Protein AF-A0A8S3QFW9-F1 (afdb_monomer_lite)

Foldseek 3Di:
DKAQDQQPDPDDPFFQAPQPRDTPPRARWTQAPVPRGIHGQVRQAVGHDPVLSVLSNDPLAHAHGPVRQDDPHHGPLLVLLVQLLVQVVVVDLVNSLNSLSNSVSSCVRNVPDDDAFDPDADPPAFPVLVQVLCVVFPPVLVVWWTWHDAFDLQQVCCLGHNGSPCSSVLLSQLLSQCSVPVLCQAPPHPSHDPPLPDPVFDDDHSSVQSNQSRDPPRAHGPSSQQSSCVRVLFKAFFAERDLDDDDDDDDSRGGIHHHPPHDPPGDHSWYKYFAPPHRDVVSNPTDGPGITTTHTDPPPPPPPPPPPVPDDDDDDDDDDDDDDDDDDDDDDDDDDDDDDDDDDDDDDDDDDDDDDDDDDPPPDPDPDDDFDFDQDPVRDTDRDPDDDPPPDDDDDD

Structure (mmCIF, N/CA/C/O backbone):
data_AF-A0A8S3QFW9-F1
#
_entry.id   AF-A0A8S3QFW9-F1
#
loop_
_atom_site.group_PDB
_atom_site.id
_atom_site.type_symbol
_atom_site.label_atom_id
_atom_site.label_alt_id
_atom_site.label_comp_id
_atom_site.label_asym_id
_atom_site.label_entity_id
_atom_site.label_seq_id
_atom_site.pdbx_PDB_ins_code
_atom_site.Cartn_x
_atom_site.Cartn_y
_atom_site.Cartn_z
_atom_site.occupancy
_atom_site.B_iso_or_equiv
_atom_site.auth_seq_id
_atom_site.auth_comp_id
_atom_site.auth_asym_id
_atom_site.auth_atom_id
_atom_site.pdbx_PDB_model_num
ATOM 1 N N . MET A 1 1 ? -12.557 12.892 23.952 1.00 37.69 1 MET A N 1
ATOM 2 C CA . MET A 1 1 ? -11.804 11.922 24.781 1.00 37.69 1 MET A CA 1
ATOM 3 C C . MET A 1 1 ? -12.622 10.638 24.837 1.00 37.69 1 MET A C 1
ATOM 5 O O . MET A 1 1 ? -13.651 10.630 25.504 1.00 37.69 1 MET A O 1
ATOM 9 N N . VAL A 1 2 ? -12.244 9.601 24.082 1.00 39.62 2 VAL A N 1
ATOM 10 C CA . VAL A 1 2 ? -12.912 8.291 24.147 1.00 39.62 2 VAL A CA 1
ATOM 11 C C . VAL A 1 2 ? -12.608 7.713 25.526 1.00 39.62 2 VAL A C 1
ATOM 13 O O . VAL A 1 2 ? -11.454 7.472 25.864 1.00 39.62 2 VAL A O 1
ATOM 16 N N . ARG A 1 3 ? -13.624 7.607 26.381 1.00 49.19 3 ARG A N 1
ATOM 17 C CA . ARG A 1 3 ? -13.540 6.790 27.591 1.00 49.19 3 ARG A CA 1
ATOM 18 C C . ARG A 1 3 ? -14.350 5.549 27.271 1.00 49.19 3 ARG A C 1
ATOM 20 O O . ARG A 1 3 ? -15.564 5.675 27.128 1.00 49.19 3 ARG A O 1
ATOM 27 N N . ALA A 1 4 ? -13.708 4.387 27.180 1.00 48.81 4 ALA A N 1
ATOM 28 C CA . ALA A 1 4 ? -14.412 3.129 27.378 1.00 48.81 4 ALA A CA 1
ATOM 29 C C . ALA A 1 4 ? -14.978 3.181 28.804 1.00 48.81 4 ALA A C 1
ATOM 31 O O . ALA A 1 4 ? -14.280 2.953 29.792 1.00 48.81 4 ALA A O 1
ATOM 32 N N . ARG A 1 5 ? -16.211 3.670 28.942 1.00 50.03 5 ARG A N 1
ATOM 33 C CA . ARG A 1 5 ? -16.865 3.774 30.240 1.00 50.03 5 ARG A CA 1
ATOM 34 C C . ARG A 1 5 ? -17.528 2.433 30.482 1.00 50.03 5 ARG A C 1
ATOM 36 O O . ARG A 1 5 ? -18.583 2.158 29.926 1.00 50.03 5 ARG A O 1
ATOM 43 N N . SER A 1 6 ? -16.920 1.617 31.338 1.00 49.53 6 SER A N 1
ATOM 44 C CA . SER A 1 6 ? -17.642 0.519 31.976 1.00 49.53 6 SER A CA 1
ATOM 45 C C . SER A 1 6 ? -18.869 1.117 32.679 1.00 49.53 6 SER A C 1
ATOM 47 O O . SER A 1 6 ? -18.738 2.031 33.497 1.00 49.53 6 SER A O 1
ATOM 49 N N . CYS A 1 7 ? -20.067 0.666 32.304 1.00 49.84 7 CYS A N 1
ATOM 50 C CA . CYS A 1 7 ? -21.360 1.221 32.718 1.00 49.84 7 CYS A CA 1
ATOM 51 C C . CYS A 1 7 ? -21.704 0.871 34.190 1.00 49.84 7 CYS A C 1
ATOM 53 O O . CYS A 1 7 ? -22.720 0.239 34.485 1.00 49.84 7 CYS A O 1
ATOM 55 N N . LYS A 1 8 ? -20.832 1.233 35.143 1.00 54.22 8 LYS A N 1
ATOM 56 C CA . LYS A 1 8 ? -20.942 0.870 36.574 1.00 54.22 8 LYS A CA 1
ATOM 57 C C . LYS A 1 8 ? -21.554 1.957 37.482 1.00 54.22 8 LYS A C 1
ATOM 59 O O . LYS A 1 8 ? -21.601 1.771 38.691 1.00 54.22 8 LYS A O 1
ATOM 64 N N . SER A 1 9 ? -22.045 3.077 36.944 1.00 50.94 9 SER A N 1
ATOM 65 C CA . SER A 1 9 ? -22.667 4.160 37.738 1.00 50.94 9 SER A CA 1
ATOM 66 C C . SER A 1 9 ? -24.181 3.962 37.915 1.00 50.94 9 SER A C 1
ATOM 68 O O . SER A 1 9 ? -24.862 3.645 36.944 1.00 50.94 9 SER A O 1
ATOM 70 N N . ARG A 1 10 ? -24.709 4.207 39.129 1.00 50.62 10 ARG A N 1
ATOM 71 C CA . ARG A 1 10 ? -26.136 4.092 39.524 1.00 50.62 10 ARG A CA 1
ATOM 72 C C . ARG A 1 10 ? -27.100 5.046 38.792 1.00 50.62 10 ARG A C 1
ATOM 74 O O . ARG A 1 10 ? -28.304 4.870 38.904 1.00 50.62 10 ARG A O 1
ATOM 81 N N . TYR A 1 11 ? -26.593 5.999 38.010 1.00 53.44 11 TYR A N 1
ATOM 82 C CA . TYR A 1 11 ? -27.389 6.864 37.131 1.00 53.44 11 TYR A CA 1
ATOM 83 C C . TYR A 1 11 ? -27.040 6.548 35.672 1.00 53.44 11 TYR A C 1
ATOM 85 O O . TYR A 1 11 ? -26.215 7.221 35.046 1.00 53.44 11 TYR A O 1
ATOM 93 N N . ARG A 1 12 ? -27.598 5.452 35.146 1.00 56.31 12 ARG A N 1
ATOM 94 C CA . ARG A 1 12 ? -27.327 4.991 33.780 1.00 56.31 12 ARG A CA 1
ATOM 95 C C . ARG A 1 12 ? -28.172 5.782 32.793 1.00 56.31 12 ARG A C 1
ATOM 97 O O . ARG A 1 12 ? -29.342 5.483 32.598 1.00 56.31 12 ARG A O 1
ATOM 104 N N . LYS A 1 13 ? -27.565 6.764 32.123 1.00 63.69 13 LYS A N 1
ATOM 105 C CA . LYS A 1 13 ? -28.078 7.178 30.814 1.00 63.69 13 LYS A CA 1
ATOM 106 C C . LYS A 1 13 ? -27.919 5.980 29.880 1.00 63.69 13 LYS A C 1
ATOM 108 O O . LYS A 1 13 ? -26.793 5.623 29.534 1.00 63.69 13 LYS A O 1
ATOM 113 N N . GLN A 1 14 ? -29.034 5.333 29.564 1.00 74.94 14 GLN A N 1
ATOM 114 C CA . GLN A 1 14 ? -29.112 4.352 28.494 1.00 74.94 14 GLN A CA 1
ATOM 115 C C . GLN A 1 14 ? -28.903 5.100 27.175 1.00 74.94 14 GLN A C 1
ATOM 117 O O . GLN A 1 14 ? -29.515 6.139 26.934 1.00 74.94 14 GLN A O 1
ATOM 122 N N . TYR A 1 15 ? -27.955 4.623 26.375 1.00 80.44 15 TYR A N 1
ATOM 123 C CA . TYR A 1 15 ? -27.781 5.083 25.007 1.00 80.44 15 TYR A CA 1
ATOM 124 C C . TYR A 1 15 ? -28.122 3.902 24.099 1.00 80.44 15 TYR A C 1
ATOM 126 O O . TYR A 1 15 ? -27.568 2.821 24.320 1.00 80.44 15 TYR A O 1
ATOM 134 N N . PRO A 1 16 ? -28.995 4.076 23.097 1.00 87.44 16 PRO A N 1
ATOM 135 C CA . PRO A 1 16 ? -29.292 3.007 22.160 1.00 87.44 16 PRO A CA 1
ATOM 136 C C . PRO A 1 16 ? -28.072 2.749 21.272 1.00 87.44 16 PRO A C 1
ATOM 138 O O . PRO A 1 16 ? -27.427 3.682 20.776 1.00 87.44 16 PRO A O 1
ATOM 141 N N . CYS A 1 17 ? -27.744 1.475 21.060 1.00 91.25 17 CYS A N 1
ATOM 142 C CA . CYS A 1 17 ? -26.710 1.088 20.111 1.00 91.25 17 CYS A CA 1
ATOM 143 C C . CYS A 1 17 ? -27.151 1.427 18.686 1.00 91.25 17 CYS A C 1
ATOM 145 O O . CYS A 1 17 ? -28.242 1.052 18.269 1.00 91.25 17 CYS A O 1
ATOM 147 N N . CYS A 1 18 ? -26.288 2.067 17.894 1.00 91.19 18 CYS A N 1
ATOM 148 C CA . CYS A 1 18 ? -26.645 2.429 16.519 1.00 91.19 18 CYS A CA 1
ATOM 149 C C . CYS A 1 18 ? -26.768 1.251 15.541 1.00 91.19 18 CYS A C 1
ATOM 151 O O . CYS A 1 18 ? -27.165 1.480 14.404 1.00 91.19 18 CYS A O 1
ATOM 153 N N . ILE A 1 19 ? -26.406 0.032 15.953 1.00 90.50 19 ILE A N 1
ATOM 154 C CA . ILE A 1 19 ? -26.480 -1.174 15.118 1.00 90.50 19 ILE A CA 1
ATOM 155 C C . ILE A 1 19 ? -27.733 -1.987 15.455 1.00 90.50 19 ILE A C 1
ATOM 157 O O . ILE A 1 19 ? -28.508 -2.299 14.560 1.00 90.50 19 ILE A O 1
ATOM 161 N N . CYS A 1 20 ? -27.954 -2.322 16.731 1.00 92.56 20 CYS A N 1
ATOM 162 C CA . CYS A 1 20 ? -29.075 -3.178 17.141 1.00 92.56 20 CYS A CA 1
ATOM 163 C C . CYS A 1 20 ? -30.266 -2.422 17.750 1.00 92.56 20 CYS A C 1
ATOM 165 O O . CYS A 1 20 ? -31.257 -3.054 18.107 1.00 92.56 20 CYS A O 1
ATOM 167 N N . SER A 1 21 ? -30.158 -1.101 17.928 1.00 91.50 21 SER A N 1
ATOM 168 C CA . SER A 1 21 ? -31.165 -0.231 18.560 1.00 91.50 21 SER A CA 1
ATOM 169 C C . SER A 1 21 ? -31.530 -0.578 20.010 1.00 91.50 21 SER A C 1
ATOM 171 O O . SER A 1 21 ? -32.417 0.055 20.574 1.00 91.50 21 SER A O 1
ATOM 173 N N . LYS A 1 22 ? -30.844 -1.540 20.644 1.00 90.44 22 LYS A N 1
ATOM 174 C CA . LYS A 1 22 ? -31.037 -1.891 22.059 1.00 90.44 22 LYS A CA 1
ATOM 175 C C . LYS A 1 22 ? -30.215 -0.977 22.961 1.00 90.44 22 LYS A C 1
ATOM 177 O O . LYS A 1 22 ? -29.108 -0.566 22.600 1.00 90.44 22 LYS A O 1
ATOM 182 N N . ASP A 1 23 ? -30.727 -0.711 24.154 1.00 86.75 23 ASP A N 1
ATOM 183 C CA . ASP A 1 23 ? -30.024 0.075 25.162 1.00 86.75 23 ASP A CA 1
ATOM 184 C C . ASP A 1 23 ? -28.782 -0.647 25.701 1.00 86.75 23 ASP A C 1
ATOM 186 O O . ASP A 1 23 ? -28.726 -1.875 25.791 1.00 86.75 23 ASP A O 1
ATOM 190 N N . CYS A 1 24 ? -27.748 0.117 26.067 1.00 76.69 24 CYS A N 1
ATOM 191 C CA . CYS A 1 24 ? -26.539 -0.402 26.717 1.00 76.69 24 CYS A CA 1
ATOM 192 C C . CYS A 1 24 ? -26.804 -0.840 28.173 1.00 76.69 24 CYS A C 1
ATOM 194 O O . CYS A 1 24 ? -26.320 -0.222 29.128 1.00 76.69 24 CYS A O 1
ATOM 196 N N . GLU A 1 25 ? -27.564 -1.915 28.370 1.00 71.06 25 GLU A N 1
ATOM 197 C CA . GLU A 1 25 ? -27.856 -2.505 29.681 1.00 71.06 25 GLU A CA 1
ATOM 198 C C . GLU A 1 25 ? -26.674 -3.338 30.214 1.00 71.06 25 GLU A C 1
ATOM 200 O O . GLU A 1 25 ? -26.773 -4.541 30.417 1.00 71.06 25 GLU A O 1
ATOM 205 N N . CYS A 1 26 ? -25.539 -2.685 30.493 1.00 64.50 26 CYS A N 1
ATOM 206 C CA . CYS A 1 26 ? -24.277 -3.277 30.996 1.00 64.50 26 CYS A CA 1
ATOM 207 C C . CYS A 1 26 ? -23.340 -3.908 29.959 1.00 64.50 26 CYS A C 1
ATOM 209 O O . CYS A 1 26 ? -22.306 -4.448 30.351 1.00 64.50 26 CYS A O 1
ATOM 211 N N . THR A 1 27 ? -23.637 -3.829 28.668 1.00 69.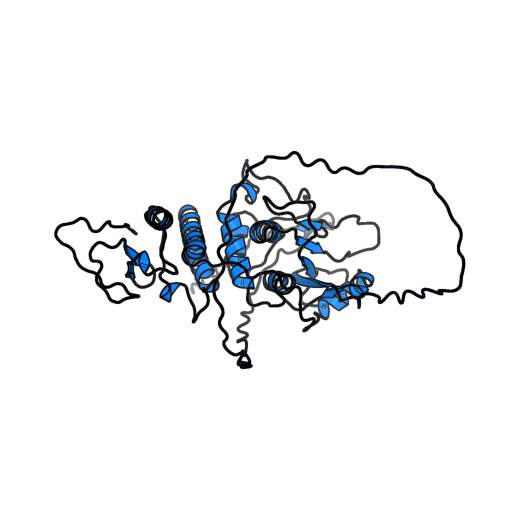31 27 THR A N 1
ATOM 212 C CA . THR A 1 27 ? -22.715 -4.305 27.633 1.00 69.31 27 THR A CA 1
ATOM 213 C C . THR A 1 27 ? -21.537 -3.342 27.472 1.00 69.31 27 THR A C 1
ATOM 215 O O . THR A 1 27 ? -21.690 -2.115 27.533 1.00 69.31 27 THR A O 1
ATOM 218 N N . GLU A 1 28 ? -20.331 -3.886 27.278 1.00 87.06 28 GLU A N 1
ATOM 219 C CA . GLU A 1 28 ? -19.180 -3.078 26.871 1.00 87.06 28 GLU A CA 1
ATOM 220 C C . GLU A 1 28 ? -19.554 -2.306 25.604 1.00 87.06 28 GLU A C 1
ATOM 222 O O . GLU A 1 28 ? -20.126 -2.864 24.667 1.00 87.06 28 GLU A O 1
ATOM 227 N N . SER A 1 29 ? -19.333 -0.994 25.625 1.00 88.38 29 SER A N 1
ATOM 228 C CA . SER A 1 29 ? -19.767 -0.097 24.561 1.00 88.38 29 SER A CA 1
ATOM 229 C C . SER A 1 29 ? -18.681 0.919 24.254 1.00 88.38 29 SER A C 1
ATOM 231 O O . SER A 1 29 ? -17.996 1.412 25.155 1.00 88.38 29 SER A O 1
ATOM 233 N N . VAL A 1 30 ? -18.569 1.277 22.982 1.00 90.50 30 VAL A N 1
ATOM 234 C CA . VAL A 1 30 ? -17.615 2.258 22.471 1.00 90.50 30 VAL A CA 1
ATOM 235 C C . VAL A 1 30 ? -18.358 3.385 21.755 1.00 90.50 30 VAL A C 1
ATOM 237 O O . VAL A 1 30 ? -19.366 3.165 21.084 1.00 90.50 30 VAL A O 1
ATOM 240 N N . LEU A 1 31 ? -17.887 4.618 21.931 1.00 92.00 31 LEU A N 1
ATOM 241 C CA . LEU A 1 31 ? -18.437 5.791 21.257 1.00 92.00 31 LEU A CA 1
ATOM 242 C C . LEU A 1 31 ? -17.765 5.950 19.890 1.00 92.00 31 LEU A C 1
ATOM 244 O O . LEU A 1 31 ? -16.546 6.107 19.819 1.00 92.00 31 LEU A O 1
ATOM 248 N N . CYS A 1 32 ? -18.553 5.952 18.817 1.00 94.81 32 CYS A N 1
ATOM 249 C CA . CYS A 1 32 ? -18.062 6.260 17.480 1.00 94.81 32 CYS A CA 1
ATOM 250 C C . CYS A 1 32 ? -17.693 7.745 17.372 1.00 94.81 32 CYS A C 1
ATOM 252 O O . CYS A 1 32 ? -18.532 8.614 17.597 1.00 94.81 32 CYS A O 1
ATOM 254 N N . PHE A 1 33 ? -16.462 8.036 16.958 1.00 96.06 33 PHE A N 1
ATOM 255 C CA . PHE A 1 33 ? -15.963 9.395 16.762 1.00 96.06 33 PHE A CA 1
ATOM 256 C C . PHE A 1 33 ? -16.618 10.096 15.565 1.00 96.06 33 PHE A C 1
ATOM 258 O O . PHE A 1 33 ? -16.847 11.296 15.633 1.00 96.06 33 PHE A O 1
ATOM 265 N N . GLY A 1 34 ? -16.961 9.354 14.504 1.00 95.94 34 GLY A N 1
ATOM 266 C CA . GLY A 1 34 ? -17.622 9.905 13.313 1.00 95.94 34 GLY A CA 1
ATOM 267 C C . GLY A 1 34 ? -19.049 10.392 13.585 1.00 95.94 34 GLY A C 1
ATOM 268 O O . GLY A 1 34 ? -19.324 11.582 13.521 1.00 95.94 34 GLY A O 1
ATOM 269 N N . CYS A 1 35 ? -19.967 9.478 13.917 1.00 95.69 35 CYS A N 1
ATOM 270 C CA . CYS A 1 35 ? -21.387 9.812 14.089 1.00 95.69 35 CYS A CA 1
ATOM 271 C C . CYS A 1 35 ? -21.811 10.170 15.526 1.00 95.69 35 CYS A C 1
ATOM 273 O O . CYS A 1 35 ? -22.983 10.460 15.755 1.00 95.69 35 CYS A O 1
ATOM 275 N N . GLY A 1 36 ? -20.912 10.084 16.514 1.00 94.25 36 GLY A N 1
ATOM 276 C CA . GLY A 1 36 ? -21.231 10.357 17.921 1.00 94.25 36 GLY A CA 1
ATOM 277 C C . GLY A 1 36 ? -22.185 9.351 18.579 1.00 94.25 36 GLY A C 1
ATOM 278 O O . GLY A 1 36 ? -22.653 9.594 19.690 1.00 94.25 36 GLY A O 1
ATOM 279 N N . LYS A 1 37 ? -22.493 8.226 17.920 1.00 93.44 37 LYS A N 1
ATOM 280 C CA . LYS A 1 37 ? -23.387 7.186 18.451 1.00 93.44 37 LYS A CA 1
ATOM 281 C C . LYS A 1 37 ? -22.611 6.100 19.200 1.00 93.44 37 LYS A C 1
ATOM 283 O O . LYS A 1 37 ? -21.445 5.830 18.903 1.00 93.44 37 LYS A O 1
ATOM 288 N N . TRP A 1 38 ? -23.271 5.464 20.166 1.00 92.44 38 TRP A N 1
ATOM 289 C CA . TRP A 1 38 ? -22.716 4.338 20.917 1.00 92.44 38 TRP A CA 1
ATOM 290 C C . TRP A 1 38 ? -22.890 3.024 20.158 1.00 92.44 38 TRP A C 1
ATOM 292 O O . TRP A 1 38 ? -23.895 2.804 19.480 1.00 92.44 38 TRP A O 1
ATOM 302 N N . VAL A 1 39 ? -21.906 2.139 20.291 1.00 92.75 39 VAL A N 1
ATOM 303 C CA . VAL A 1 39 ? -21.905 0.808 19.685 1.00 92.75 39 VAL A CA 1
ATOM 304 C C . VAL A 1 39 ? -21.574 -0.217 20.756 1.00 92.75 39 VAL A C 1
ATOM 306 O O . VAL A 1 39 ? -20.566 -0.067 21.443 1.00 92.75 39 VAL A O 1
ATOM 309 N N . HIS A 1 40 ? -22.402 -1.251 20.910 1.00 92.06 40 HIS A N 1
ATOM 310 C CA . HIS A 1 40 ? -22.049 -2.388 21.762 1.00 92.06 40 HIS A CA 1
ATOM 311 C C . HIS A 1 40 ? -20.862 -3.128 21.147 1.00 92.06 40 HIS A C 1
ATOM 313 O O . HIS A 1 40 ? -20.884 -3.402 19.949 1.00 92.06 40 HIS A O 1
ATOM 319 N N . SER A 1 41 ? -19.878 -3.527 21.951 1.00 91.06 41 SER A N 1
ATOM 320 C CA . SER A 1 41 ? -18.725 -4.320 21.499 1.00 91.06 41 SER A CA 1
ATOM 321 C C . SER A 1 41 ? -19.160 -5.594 20.761 1.00 91.06 41 SER A C 1
ATOM 323 O O . SER A 1 41 ? -18.585 -5.941 19.733 1.00 91.06 41 SER A O 1
ATOM 325 N N . GLY A 1 42 ? -20.240 -6.241 21.217 1.00 90.25 42 GLY A N 1
ATOM 326 C CA . GLY A 1 42 ? -20.820 -7.422 20.563 1.00 90.25 42 GLY A CA 1
ATOM 327 C C . GLY A 1 42 ? -21.519 -7.150 19.224 1.00 90.25 42 GLY A C 1
ATOM 328 O O . GLY A 1 42 ? -21.751 -8.083 18.470 1.00 90.25 42 GLY A O 1
ATOM 329 N N . CYS A 1 43 ? -21.837 -5.892 18.904 1.00 91.25 43 CYS A N 1
ATOM 330 C CA . CYS A 1 43 ? -22.418 -5.507 17.612 1.00 91.25 43 CYS A CA 1
ATOM 331 C C . CYS A 1 43 ? -21.355 -5.108 16.572 1.00 91.25 43 CYS A C 1
ATOM 333 O O . CYS A 1 43 ? -21.700 -4.804 15.432 1.00 91.25 43 CYS A O 1
ATOM 335 N N . VAL A 1 44 ? -20.071 -5.054 16.946 1.00 90.94 44 VAL A N 1
ATOM 336 C CA . VAL A 1 44 ? -18.989 -4.659 16.037 1.00 90.94 44 VAL A CA 1
ATOM 337 C C . VAL A 1 44 ? -18.449 -5.887 15.301 1.00 90.94 44 VAL A C 1
ATOM 339 O O . VAL A 1 44 ? -17.772 -6.718 15.901 1.00 90.94 44 VAL A O 1
ATOM 342 N N . GLY A 1 45 ? -18.720 -5.996 13.997 1.00 80.81 45 GLY A N 1
ATOM 343 C CA . GLY A 1 45 ? -18.205 -7.085 13.156 1.00 80.81 45 GLY A CA 1
ATOM 344 C C . GLY A 1 45 ? -18.695 -8.462 13.618 1.00 80.81 45 GLY A C 1
ATOM 345 O O . GLY A 1 45 ? -19.891 -8.657 13.811 1.00 80.81 45 GLY A O 1
ATOM 346 N N . LYS A 1 46 ? -17.763 -9.400 13.830 1.00 85.81 46 LYS A N 1
ATOM 347 C CA . LYS A 1 46 ? -18.024 -10.728 14.428 1.00 85.81 46 LYS A CA 1
ATOM 348 C C . LYS A 1 46 ? -18.110 -10.692 15.970 1.00 85.81 46 LYS A C 1
ATOM 350 O O . LYS A 1 46 ? -18.092 -11.735 16.613 1.00 85.81 46 LYS A O 1
ATOM 355 N N . GLY A 1 47 ? -18.183 -9.498 16.559 1.00 84.25 47 GLY A N 1
ATOM 356 C CA . GLY A 1 47 ? -18.024 -9.249 17.987 1.00 84.25 47 GLY A CA 1
ATOM 357 C C . GLY A 1 47 ? -16.579 -8.877 18.318 1.00 84.25 47 GLY A C 1
ATOM 358 O O . GLY A 1 47 ? -15.636 -9.599 17.997 1.00 84.25 47 GLY A O 1
ATOM 359 N N . MET A 1 48 ? -16.392 -7.730 18.969 1.00 88.56 48 MET A N 1
ATOM 360 C CA . MET A 1 48 ? -15.079 -7.283 19.427 1.00 88.56 48 MET A CA 1
ATOM 361 C C . MET A 1 48 ? -14.624 -8.133 20.620 1.00 88.56 48 MET A C 1
ATOM 363 O O . MET A 1 48 ? -15.349 -8.256 21.609 1.00 88.56 48 MET A O 1
ATOM 367 N N . SER A 1 49 ? -13.421 -8.709 20.542 1.00 90.62 49 SER A N 1
ATOM 368 C CA . SER A 1 49 ? -12.838 -9.447 21.666 1.00 90.62 49 SER A CA 1
ATOM 369 C C . SER A 1 49 ? -12.588 -8.521 22.860 1.00 90.62 49 SER A C 1
ATOM 371 O O . SER A 1 49 ? -12.355 -7.322 22.694 1.00 90.62 49 SER A O 1
ATOM 373 N N . SER A 1 50 ? -12.574 -9.074 24.075 1.00 88.12 50 SER A N 1
ATOM 374 C CA . SER A 1 50 ? -12.278 -8.301 25.291 1.00 88.12 50 SER A CA 1
ATOM 375 C C . SER A 1 50 ? -10.910 -7.610 25.225 1.00 88.12 50 SER A C 1
ATOM 377 O O . SER A 1 50 ? -10.742 -6.502 25.731 1.00 88.12 50 SER A O 1
ATOM 379 N N . GLU A 1 51 ? -9.942 -8.233 24.553 1.00 92.12 51 GLU A N 1
ATOM 380 C CA . GLU A 1 51 ? -8.616 -7.667 24.319 1.00 92.12 51 GLU A CA 1
ATOM 381 C C . GLU A 1 51 ? -8.661 -6.460 23.370 1.00 92.12 51 GLU A C 1
ATOM 383 O O . GLU A 1 51 ? -8.094 -5.411 23.676 1.00 92.12 51 GLU A O 1
ATOM 388 N N . LEU A 1 52 ? -9.415 -6.545 22.268 1.00 91.44 52 LEU A N 1
ATOM 389 C CA . LEU A 1 52 ? -9.633 -5.393 21.391 1.00 91.44 52 LEU A CA 1
ATOM 390 C C . LEU A 1 52 ? -10.393 -4.270 22.111 1.00 91.44 52 LEU A C 1
ATOM 392 O O . LEU A 1 52 ? -10.024 -3.104 21.961 1.00 91.44 52 LEU A O 1
ATOM 396 N N . THR A 1 53 ? -11.392 -4.589 22.944 1.00 89.75 53 THR A N 1
ATOM 397 C CA . THR A 1 53 ? -12.089 -3.579 23.758 1.00 89.75 53 THR A CA 1
ATOM 398 C C . THR A 1 53 ? -11.112 -2.841 24.680 1.00 89.75 53 THR A C 1
ATOM 400 O O . THR A 1 53 ? -11.165 -1.612 24.782 1.00 89.75 53 THR A O 1
ATOM 403 N N . LYS A 1 54 ? -10.186 -3.561 25.333 1.00 90.06 54 LYS A N 1
ATOM 404 C CA . LYS A 1 54 ? -9.140 -2.949 26.172 1.00 90.06 54 LYS A CA 1
ATOM 405 C C . LYS A 1 54 ? -8.214 -2.051 25.357 1.00 90.06 54 LYS A C 1
ATOM 407 O O . LYS A 1 54 ? -7.910 -0.947 25.802 1.00 90.06 54 LYS A O 1
ATOM 412 N N . GLN A 1 55 ? -7.810 -2.473 24.160 1.00 93.50 55 GLN A N 1
ATOM 413 C CA . GLN A 1 55 ? -6.973 -1.649 23.283 1.00 93.50 55 GLN A CA 1
ATOM 414 C C . GLN A 1 55 ? -7.687 -0.349 22.901 1.00 93.50 55 GLN A C 1
ATOM 416 O O . GLN A 1 55 ? -7.099 0.722 23.043 1.00 93.50 55 GLN A O 1
ATOM 421 N N . TRP A 1 56 ? -8.975 -0.410 22.549 1.00 93.62 56 TRP A N 1
ATOM 422 C CA . TRP A 1 56 ? -9.802 0.770 22.267 1.00 93.62 56 TRP A CA 1
ATOM 423 C C . TRP A 1 56 ? -10.043 1.683 23.476 1.00 93.62 56 TRP A C 1
ATOM 425 O O . TRP A 1 56 ? -10.363 2.861 23.303 1.00 93.62 56 TRP A O 1
ATOM 435 N N . ALA A 1 57 ? -9.860 1.183 24.700 1.00 88.50 57 ALA A N 1
ATOM 436 C CA . ALA A 1 57 ? -9.900 1.999 25.910 1.00 88.50 57 ALA A CA 1
ATOM 437 C C . ALA A 1 57 ? -8.655 2.892 26.080 1.00 88.50 57 ALA A C 1
ATOM 439 O O . ALA A 1 57 ? -8.673 3.811 26.907 1.00 88.50 57 ALA A O 1
ATOM 440 N N . THR A 1 58 ? -7.589 2.653 25.307 1.00 90.25 58 THR A N 1
ATOM 441 C CA . THR A 1 58 ? -6.353 3.443 25.347 1.00 90.25 58 THR A CA 1
ATOM 442 C C . THR A 1 58 ? -6.618 4.905 24.985 1.00 90.25 58 THR A C 1
ATOM 444 O O . THR A 1 58 ? -7.314 5.238 24.022 1.00 90.25 58 THR A O 1
ATOM 447 N N . ARG A 1 59 ? -6.043 5.821 25.771 1.00 86.62 59 ARG A N 1
ATOM 448 C CA . ARG A 1 59 ? -6.255 7.262 25.610 1.00 86.62 59 ARG A CA 1
ATOM 449 C C . ARG A 1 59 ? -5.735 7.747 24.252 1.00 86.62 59 ARG A C 1
ATOM 451 O O . ARG A 1 59 ? -4.583 7.528 23.915 1.00 86.62 59 ARG A O 1
ATOM 458 N N . GLY A 1 60 ? -6.564 8.517 23.545 1.00 89.81 60 GLY A N 1
ATOM 459 C CA . GLY A 1 60 ? -6.181 9.203 22.302 1.00 89.81 60 GLY A CA 1
ATOM 460 C C . GLY A 1 60 ? -6.635 8.499 21.025 1.00 89.81 60 GLY A C 1
ATOM 461 O O . GLY A 1 60 ? -6.625 9.129 19.970 1.00 89.81 60 GLY A O 1
ATOM 462 N N . LEU A 1 61 ? -7.101 7.253 21.123 1.00 95.25 61 LEU A N 1
ATOM 463 C CA . LEU A 1 61 ? -7.625 6.512 19.982 1.00 95.25 61 LEU A CA 1
ATOM 464 C C . LEU A 1 61 ? -9.040 6.968 19.605 1.00 95.25 61 LEU A C 1
ATOM 466 O O . LEU A 1 61 ? -9.829 7.385 20.460 1.00 95.25 61 LEU A O 1
ATOM 470 N N . LYS A 1 62 ? -9.350 6.894 18.308 1.00 96.12 62 LYS A N 1
ATOM 471 C CA . LYS A 1 62 ? -10.644 7.268 17.723 1.00 96.12 62 LYS A CA 1
ATOM 472 C C . LYS A 1 62 ? -11.271 6.037 17.068 1.00 96.12 62 LYS A C 1
ATOM 474 O O . LYS A 1 62 ? -10.822 5.598 16.016 1.00 96.12 62 LYS A O 1
ATOM 479 N N . PHE A 1 63 ? -12.307 5.486 17.693 1.00 96.19 63 PHE A N 1
ATOM 480 C CA . PHE A 1 63 ? -13.090 4.394 17.114 1.00 96.19 63 PHE A CA 1
ATOM 481 C C . PHE A 1 63 ? -14.107 4.934 16.103 1.00 96.19 63 PHE A C 1
ATOM 483 O O . PHE A 1 63 ? -14.714 5.980 16.335 1.00 96.19 63 PHE A O 1
ATOM 490 N N . TYR A 1 64 ? -14.355 4.192 15.028 1.00 95.75 64 TYR A N 1
ATOM 491 C CA . TYR A 1 64 ? -15.367 4.501 14.023 1.00 95.75 64 TYR A CA 1
ATOM 492 C C . TYR A 1 64 ? -16.229 3.255 13.781 1.00 95.75 64 TYR A C 1
ATOM 494 O O . TYR A 1 64 ? -15.716 2.146 13.629 1.00 95.75 64 TYR A O 1
ATOM 502 N N . CYS A 1 65 ? -17.552 3.428 13.812 1.00 95.50 65 CYS A N 1
ATOM 503 C CA . CYS A 1 65 ? -18.509 2.342 13.600 1.00 95.50 65 CYS A CA 1
ATOM 504 C C . CYS A 1 65 ? -18.560 1.912 12.126 1.00 95.50 65 CYS A C 1
ATOM 506 O O . CYS A 1 65 ? -18.083 2.645 11.261 1.00 95.50 65 CYS A O 1
ATOM 508 N N . LYS A 1 66 ? -19.205 0.773 11.835 1.00 95.38 66 LYS A N 1
ATOM 509 C CA . LYS A 1 66 ? -19.352 0.248 10.467 1.00 95.38 66 LYS A CA 1
ATOM 510 C C . LYS A 1 66 ? -19.880 1.315 9.496 1.00 95.38 66 LYS A C 1
ATOM 512 O O . LYS A 1 66 ? -19.278 1.532 8.459 1.00 95.38 66 LYS A O 1
ATOM 517 N N . PHE A 1 67 ? -20.901 2.076 9.892 1.00 95.31 67 PHE A N 1
ATOM 518 C CA . PHE A 1 67 ? -21.485 3.147 9.069 1.00 95.31 67 PHE A CA 1
ATOM 519 C C . PHE A 1 67 ? -20.559 4.343 8.793 1.00 95.31 67 PHE A C 1
ATOM 521 O O . PHE A 1 67 ? -20.876 5.170 7.951 1.00 95.31 67 PHE A O 1
ATOM 528 N N . CYS A 1 68 ? -19.457 4.491 9.532 1.00 96.69 68 CYS A N 1
ATOM 529 C CA . CYS A 1 68 ? -18.467 5.551 9.310 1.00 96.69 68 CYS A CA 1
ATOM 530 C C . CYS A 1 68 ? -17.172 5.035 8.664 1.00 96.69 68 CYS A C 1
ATOM 532 O O . CYS A 1 68 ? -16.289 5.836 8.366 1.00 96.69 68 CYS A O 1
ATOM 534 N N . CYS A 1 69 ? -17.025 3.716 8.529 1.00 96.56 69 CYS A N 1
ATOM 535 C CA . CYS A 1 69 ? -15.830 3.067 7.993 1.00 96.56 69 CYS A CA 1
ATOM 536 C C . CYS A 1 69 ? -16.068 2.366 6.663 1.00 96.56 69 CYS A C 1
ATOM 538 O O . CYS A 1 69 ? -15.093 1.971 6.039 1.00 96.56 69 CYS A O 1
ATOM 540 N N . PHE A 1 70 ? -17.319 2.133 6.284 1.00 96.56 70 PHE A N 1
ATOM 541 C CA . PHE A 1 70 ? -17.666 1.364 5.101 1.00 96.56 70 PHE A CA 1
ATOM 542 C C . PHE A 1 70 ? -18.396 2.251 4.107 1.00 96.56 70 PHE A C 1
ATOM 544 O O . PHE A 1 70 ? -19.266 3.029 4.505 1.00 96.56 70 PHE A O 1
ATOM 551 N N . ASP A 1 71 ? -18.059 2.073 2.836 1.00 94.94 71 ASP A N 1
ATOM 552 C CA . ASP A 1 71 ? -18.863 2.529 1.714 1.00 94.94 71 ASP A CA 1
ATOM 553 C C . ASP A 1 71 ? -19.548 1.304 1.107 1.00 94.94 71 ASP A C 1
ATOM 555 O O . ASP A 1 71 ? -18.893 0.327 0.722 1.00 94.94 71 ASP A O 1
ATOM 559 N N . GLN A 1 72 ? -20.881 1.335 1.115 1.00 91.25 72 GLN A N 1
ATOM 560 C CA . GLN A 1 72 ? -21.751 0.205 0.791 1.00 91.25 72 GLN A CA 1
ATOM 561 C C . GLN A 1 72 ? -21.421 -1.034 1.649 1.00 91.25 72 GLN A C 1
ATOM 563 O O . GLN A 1 72 ? -21.847 -1.131 2.803 1.00 91.25 72 GLN A O 1
ATOM 568 N N . GLU A 1 73 ? -20.631 -1.964 1.113 1.00 93.25 73 GLU A N 1
ATOM 569 C CA . GLU A 1 73 ? -20.250 -3.222 1.764 1.00 93.25 73 GLU A CA 1
ATOM 570 C C . GLU A 1 73 ? -18.739 -3.370 1.982 1.00 93.25 73 GLU A C 1
ATOM 572 O O . GLU A 1 73 ? -18.298 -4.306 2.652 1.00 93.25 73 GLU A O 1
ATOM 577 N N . SER A 1 74 ? -17.939 -2.431 1.476 1.00 95.44 74 SER A N 1
ATOM 578 C CA . SER A 1 74 ? -16.479 -2.490 1.540 1.00 95.44 74 SER A CA 1
ATOM 579 C C . SER A 1 74 ? -15.922 -1.497 2.556 1.00 95.44 74 SER A C 1
ATOM 581 O O . SER A 1 74 ? -16.500 -0.438 2.795 1.00 95.44 74 SER A O 1
ATOM 583 N N . PHE A 1 75 ? -14.803 -1.844 3.194 1.00 97.25 75 PHE A N 1
ATOM 584 C CA . PHE A 1 75 ? -14.117 -0.909 4.080 1.00 97.25 75 PHE A CA 1
ATOM 585 C C . PHE A 1 75 ? -13.507 0.226 3.251 1.00 97.25 75 PHE A C 1
ATOM 587 O O . PHE A 1 75 ? -12.704 -0.011 2.349 1.00 97.25 75 PHE A O 1
ATOM 594 N N . ASP A 1 76 ? -13.861 1.461 3.586 1.00 97.94 76 ASP A N 1
ATOM 595 C CA . ASP A 1 76 ? -13.458 2.655 2.859 1.00 97.94 76 ASP A CA 1
ATOM 596 C C . ASP A 1 76 ? -12.032 3.075 3.256 1.00 97.94 76 ASP A C 1
ATOM 598 O O . ASP A 1 76 ? -11.789 3.928 4.122 1.00 97.94 76 ASP A O 1
ATOM 602 N N . CYS A 1 77 ? -11.051 2.438 2.610 1.00 98.25 77 CYS A N 1
ATOM 603 C CA . CYS A 1 77 ? -9.637 2.756 2.792 1.00 98.25 77 CYS A CA 1
ATOM 604 C C . CYS A 1 77 ? -9.298 4.200 2.387 1.00 98.25 77 CYS A C 1
ATOM 606 O O . CYS A 1 77 ? -8.352 4.773 2.931 1.00 98.25 77 CYS A O 1
ATOM 608 N N . GLN A 1 78 ? -10.052 4.800 1.462 1.00 98.00 78 GLN A N 1
ATOM 609 C CA . GLN A 1 78 ? -9.855 6.189 1.053 1.00 98.00 78 GLN A CA 1
ATOM 610 C C . GLN A 1 78 ? -10.208 7.142 2.199 1.00 98.00 78 GLN A C 1
ATOM 612 O O . GLN A 1 78 ? -9.412 8.023 2.525 1.00 98.00 78 GLN A O 1
ATOM 617 N N . GLN A 1 79 ? -11.323 6.925 2.895 1.00 97.94 79 GLN A N 1
ATOM 618 C CA . GLN A 1 79 ? -11.666 7.707 4.085 1.00 97.94 79 GLN A CA 1
ATOM 619 C C . GLN A 1 79 ? -10.666 7.508 5.226 1.00 97.94 79 GLN A C 1
ATOM 621 O O . GLN A 1 79 ? -10.348 8.464 5.935 1.00 97.94 79 GLN A O 1
ATOM 626 N N . SER A 1 80 ? -10.111 6.305 5.401 1.00 98.38 80 SER A N 1
ATOM 627 C CA . SER A 1 80 ? -8.998 6.084 6.340 1.00 98.38 80 SER A CA 1
ATOM 628 C C . SER A 1 80 ? -7.769 6.937 6.010 1.00 98.38 80 SER A C 1
ATOM 630 O O . SER A 1 80 ? -7.198 7.562 6.908 1.00 98.38 80 SER A O 1
ATOM 632 N N . LEU A 1 81 ? -7.385 7.019 4.732 1.00 98.44 81 LEU A N 1
ATOM 633 C CA . LEU A 1 81 ? -6.290 7.883 4.281 1.00 98.44 81 LEU A CA 1
ATOM 634 C C . LEU A 1 81 ? -6.605 9.367 4.523 1.00 98.44 81 LEU A C 1
ATOM 636 O O . LEU A 1 81 ? -5.761 10.085 5.055 1.00 98.44 81 LEU A O 1
ATOM 640 N N . LEU A 1 82 ? -7.833 9.818 4.248 1.00 97.94 82 LEU A N 1
ATOM 641 C CA . LEU A 1 82 ? -8.260 11.200 4.512 1.00 97.94 82 LEU A CA 1
ATOM 642 C C . LEU A 1 82 ? -8.213 11.559 6.007 1.00 97.94 82 LEU A C 1
ATOM 644 O O . LEU A 1 82 ? -7.825 12.672 6.372 1.00 97.94 82 LEU A O 1
ATOM 648 N N . ARG A 1 83 ? -8.544 10.619 6.902 1.00 97.69 83 ARG A N 1
ATOM 649 C CA . ARG A 1 83 ? -8.405 10.823 8.355 1.00 97.69 83 ARG A CA 1
ATOM 650 C C . ARG A 1 83 ? -6.944 10.987 8.771 1.00 97.69 83 ARG A C 1
ATOM 652 O O . ARG A 1 83 ? -6.637 11.892 9.555 1.00 97.69 83 ARG A O 1
ATOM 659 N N . LEU A 1 84 ? -6.038 10.176 8.225 1.00 98.00 84 LEU A N 1
ATOM 660 C CA . LEU A 1 84 ? -4.597 10.351 8.431 1.00 98.00 84 LEU A CA 1
ATOM 661 C C . LEU A 1 84 ? -4.122 11.710 7.895 1.00 98.00 84 LEU A C 1
ATOM 663 O O . LEU A 1 84 ? -3.420 12.436 8.598 1.00 98.00 84 LEU A O 1
ATOM 667 N N . GLU A 1 85 ? -4.565 12.096 6.697 1.00 97.50 85 GLU A N 1
ATOM 668 C CA . GLU A 1 85 ? -4.189 13.361 6.059 1.00 97.50 85 GLU A CA 1
ATOM 669 C C . GLU A 1 85 ? -4.653 14.574 6.871 1.00 97.50 85 GLU A C 1
ATOM 671 O O . GLU A 1 85 ? -3.885 15.515 7.073 1.00 97.50 85 GLU A O 1
ATOM 676 N N . SER A 1 86 ? -5.884 14.545 7.391 1.00 96.31 86 SER A N 1
ATOM 677 C CA . SER A 1 86 ? -6.406 15.622 8.241 1.00 96.31 86 SER A CA 1
ATOM 678 C C . SER A 1 86 ? -5.521 15.860 9.468 1.00 96.31 86 SER A C 1
ATOM 680 O O . SER A 1 86 ? -5.242 17.000 9.815 1.00 96.31 86 SER A O 1
ATOM 682 N N . THR A 1 87 ? -4.977 14.787 10.047 1.00 96.00 87 THR A N 1
ATOM 683 C CA . THR A 1 87 ? -4.096 14.865 11.218 1.00 96.00 87 THR A CA 1
ATOM 684 C C . THR A 1 87 ? -2.698 15.378 10.857 1.00 96.00 87 THR A C 1
ATOM 686 O O . THR A 1 87 ? -2.052 16.039 11.668 1.00 96.00 87 THR A O 1
ATOM 689 N N . LEU A 1 88 ? -2.217 15.110 9.636 1.00 93.62 88 LEU A N 1
ATOM 690 C CA . LEU A 1 88 ? -0.956 15.679 9.147 1.00 93.62 88 LEU A CA 1
ATOM 691 C C . LEU A 1 88 ? -1.023 17.203 9.000 1.00 93.62 88 LEU A C 1
ATOM 693 O O . LEU A 1 88 ? -0.024 17.875 9.259 1.00 93.62 88 LEU A O 1
ATOM 697 N N . LYS A 1 89 ? -2.175 17.752 8.590 1.00 91.81 89 LYS A N 1
ATOM 698 C CA . LYS A 1 89 ? -2.370 19.205 8.418 1.00 91.81 89 LYS A CA 1
ATOM 699 C C . LYS A 1 89 ? -2.246 19.970 9.739 1.00 91.81 89 LYS A C 1
ATOM 701 O O . LYS A 1 89 ? -1.782 21.105 9.730 1.00 91.81 89 LYS A O 1
ATOM 706 N N . ASP A 1 90 ? -2.544 19.314 10.858 1.00 89.94 90 ASP A N 1
ATOM 707 C CA . ASP A 1 90 ? -2.416 19.882 12.204 1.00 89.94 90 ASP A CA 1
ATOM 708 C C . ASP A 1 90 ? -0.956 19.931 12.709 1.00 89.94 90 ASP A C 1
ATOM 710 O O . ASP A 1 90 ? -0.681 20.494 13.769 1.00 89.94 90 ASP A O 1
ATOM 714 N N . GLY A 1 91 ? -0.001 19.327 11.985 1.00 86.56 91 GLY A N 1
ATOM 715 C CA . GLY A 1 91 ? 1.435 19.384 12.292 1.00 86.56 91 GLY A CA 1
ATOM 716 C C . GLY A 1 91 ? 1.876 18.615 13.546 1.00 86.56 91 GLY A C 1
ATOM 717 O O . GLY A 1 91 ? 3.028 18.726 13.963 1.00 86.56 91 GLY A O 1
ATOM 718 N N . ASN A 1 92 ? 0.993 17.828 14.169 1.00 90.56 92 ASN A N 1
ATOM 719 C CA . ASN A 1 92 ? 1.285 17.137 15.424 1.00 90.56 92 ASN A CA 1
ATOM 720 C C . ASN A 1 92 ? 1.654 15.658 15.213 1.00 90.56 92 ASN A C 1
ATOM 722 O O . ASN A 1 92 ? 0.787 14.786 15.107 1.00 90.56 92 ASN A O 1
ATOM 726 N N . THR A 1 93 ? 2.954 15.351 15.265 1.00 89.44 93 THR A N 1
ATOM 727 C CA . THR A 1 93 ? 3.489 13.991 15.067 1.00 89.44 93 THR A CA 1
ATOM 728 C C . THR A 1 93 ? 2.922 12.950 16.047 1.00 89.44 93 THR A C 1
ATOM 730 O O . THR A 1 93 ? 2.738 11.789 15.694 1.00 89.44 93 THR A O 1
ATOM 733 N N . SER A 1 94 ? 2.582 13.333 17.282 1.00 92.44 94 SER A N 1
ATOM 734 C CA . SER A 1 94 ? 1.988 12.383 18.239 1.00 92.44 94 SER A CA 1
ATOM 735 C C . SER A 1 94 ? 0.557 11.985 17.856 1.00 92.44 94 SER A C 1
ATOM 737 O O . SER A 1 94 ? 0.125 10.852 18.081 1.00 92.44 94 SER A O 1
ATOM 739 N N . GLN A 1 95 ? -0.187 12.906 17.237 1.00 95.12 95 GLN A N 1
ATOM 740 C CA . GLN A 1 95 ? -1.554 12.645 16.805 1.00 95.12 95 GLN A CA 1
ATOM 741 C C . GLN A 1 95 ? -1.595 11.739 15.577 1.00 95.12 95 GLN A C 1
ATOM 743 O O . GLN A 1 95 ? -2.498 10.902 15.494 1.00 95.12 95 GLN A O 1
ATOM 748 N N . ILE A 1 96 ? -0.625 11.846 14.659 1.00 96.69 96 ILE A N 1
ATOM 749 C CA . ILE A 1 96 ? -0.583 10.951 13.496 1.00 96.69 96 ILE A CA 1
ATOM 750 C C . ILE A 1 96 ? -0.316 9.503 13.921 1.00 96.69 96 ILE A C 1
ATOM 752 O O . ILE A 1 96 ? -0.994 8.608 13.428 1.00 96.69 96 ILE A O 1
ATOM 756 N N . THR A 1 97 ? 0.551 9.259 14.912 1.00 96.94 97 THR A N 1
ATOM 757 C CA . THR A 1 97 ? 0.762 7.909 15.469 1.00 96.94 97 THR A CA 1
ATOM 758 C C . THR A 1 97 ? -0.508 7.351 16.117 1.00 96.94 97 THR A C 1
ATOM 760 O O . THR A 1 97 ? -0.878 6.206 15.861 1.00 96.94 97 THR A O 1
ATOM 763 N N . ASN A 1 98 ? -1.229 8.153 16.908 1.00 96.75 98 ASN A N 1
ATOM 764 C CA . ASN A 1 98 ? -2.508 7.730 17.497 1.00 96.75 98 ASN A CA 1
ATOM 765 C C . ASN A 1 98 ? -3.580 7.445 16.434 1.00 96.75 98 ASN A C 1
ATOM 767 O O . ASN A 1 98 ? -4.367 6.505 16.577 1.00 96.75 98 ASN A O 1
ATOM 771 N N . THR A 1 99 ? -3.613 8.238 15.362 1.00 97.44 99 THR A N 1
ATOM 772 C CA . THR A 1 99 ? -4.556 8.041 14.254 1.00 97.44 99 THR A CA 1
ATOM 773 C C . THR A 1 99 ? -4.197 6.782 13.471 1.00 97.44 99 THR A C 1
ATOM 775 O O . THR A 1 99 ? -5.060 5.932 13.301 1.00 97.44 99 THR A O 1
ATOM 778 N N . ALA A 1 100 ? -2.925 6.569 13.127 1.00 98.06 100 ALA A N 1
ATOM 779 C CA . ALA A 1 100 ? -2.450 5.328 12.510 1.00 98.06 100 ALA A CA 1
ATOM 780 C C . ALA A 1 100 ? -2.724 4.091 13.383 1.00 98.06 100 ALA A C 1
ATOM 782 O O . ALA A 1 100 ? -3.138 3.044 12.883 1.00 98.06 100 ALA A O 1
ATOM 783 N N . THR A 1 101 ? -2.579 4.218 14.703 1.00 97.75 101 THR A N 1
ATOM 784 C CA . THR A 1 101 ? -2.924 3.143 15.645 1.00 97.75 101 THR A CA 1
ATOM 785 C C . THR A 1 101 ? -4.426 2.860 15.619 1.00 97.75 101 THR A C 1
ATOM 787 O O . THR A 1 101 ? -4.833 1.702 15.574 1.00 97.75 101 THR A O 1
ATOM 790 N N . SER A 1 102 ? -5.256 3.908 15.584 1.00 97.81 102 SER A N 1
ATOM 791 C CA . SER A 1 102 ? -6.710 3.776 15.447 1.00 97.81 102 SER A CA 1
ATOM 792 C C . SER A 1 102 ? -7.079 3.072 14.138 1.00 97.81 102 SER A C 1
ATOM 794 O O . SER A 1 102 ? -7.805 2.087 14.174 1.00 97.81 102 SER A O 1
ATOM 796 N N . GLU A 1 103 ? -6.533 3.500 12.997 1.00 98.25 103 GLU A N 1
ATOM 797 C CA . GLU A 1 103 ? -6.796 2.869 11.695 1.00 98.25 103 GLU A CA 1
ATOM 798 C C . GLU A 1 103 ? -6.356 1.397 11.665 1.00 98.25 103 GLU A C 1
ATOM 800 O O . GLU A 1 103 ? -7.121 0.532 11.245 1.00 98.25 103 GLU A O 1
ATOM 805 N N . SER A 1 104 ? -5.177 1.080 12.211 1.00 98.00 104 SER A N 1
ATOM 806 C CA . SER A 1 104 ? -4.699 -0.306 12.331 1.00 98.00 104 SER A CA 1
ATOM 807 C C . SER A 1 104 ? -5.642 -1.174 13.170 1.00 98.00 104 SER A C 1
ATOM 809 O O . SER A 1 104 ? -5.892 -2.335 12.842 1.00 98.00 104 SER A O 1
ATOM 811 N N . LEU A 1 105 ? -6.186 -0.625 14.261 1.00 96.88 105 LEU A N 1
ATOM 812 C CA . LEU A 1 105 ? -7.168 -1.322 15.089 1.00 96.88 105 LEU A CA 1
ATOM 813 C C . LEU A 1 105 ? -8.518 -1.473 14.391 1.00 96.88 105 LEU A C 1
ATOM 815 O O . LEU A 1 105 ? -9.178 -2.481 14.629 1.00 96.88 105 LEU A O 1
ATOM 819 N N . LEU A 1 106 ? -8.937 -0.534 13.536 1.00 97.25 106 LEU A N 1
ATOM 820 C CA . LEU A 1 106 ? -10.166 -0.679 12.745 1.00 97.25 106 LEU A CA 1
ATOM 821 C C . LEU A 1 106 ? -10.041 -1.842 11.765 1.00 97.25 106 LEU A C 1
ATOM 823 O O . LEU A 1 106 ? -10.937 -2.682 11.735 1.00 97.25 106 LEU A O 1
ATOM 827 N N . LEU A 1 107 ? -8.918 -1.945 11.045 1.00 97.31 107 LEU A N 1
ATOM 828 C CA . LEU A 1 107 ? -8.668 -3.068 10.135 1.00 97.31 107 LEU A CA 1
ATOM 829 C C . LEU A 1 107 ? -8.761 -4.411 10.875 1.00 97.31 107 LEU A C 1
ATOM 831 O O . LEU A 1 107 ? -9.460 -5.314 10.426 1.00 97.31 107 LEU A O 1
ATOM 835 N N . LYS A 1 108 ? -8.155 -4.515 12.068 1.00 96.25 108 LYS A N 1
ATOM 836 C CA . LYS A 1 108 ? -8.268 -5.711 12.926 1.00 96.25 108 LYS A CA 1
ATOM 837 C C . LYS A 1 108 ? -9.695 -5.958 13.417 1.00 96.25 108 LYS A C 1
ATOM 839 O O . LYS A 1 108 ? -10.168 -7.087 13.398 1.00 96.25 108 LYS A O 1
ATOM 844 N N . THR A 1 109 ? -10.373 -4.906 13.870 1.00 95.00 109 THR A N 1
ATOM 845 C CA . THR A 1 109 ? -11.729 -4.969 14.438 1.00 95.00 109 THR A CA 1
ATOM 846 C C . THR A 1 109 ? -12.747 -5.470 13.415 1.00 95.00 109 THR A C 1
ATOM 848 O O . THR A 1 109 ? -13.664 -6.206 13.772 1.00 95.00 109 THR A O 1
ATOM 851 N N . TYR A 1 110 ? -12.582 -5.082 12.152 1.00 95.94 110 TYR A N 1
ATOM 852 C CA . TYR A 1 110 ? -13.473 -5.464 11.062 1.00 95.94 110 TYR A CA 1
ATOM 853 C C . TYR A 1 110 ? -12.940 -6.624 10.207 1.00 95.94 110 TYR A C 1
ATOM 855 O O . TYR A 1 110 ? -13.546 -6.921 9.184 1.00 95.94 110 TYR A O 1
ATOM 863 N N . ASP A 1 111 ? -11.860 -7.297 10.632 1.00 96.25 111 ASP A N 1
ATOM 864 C CA . ASP A 1 111 ? -11.238 -8.432 9.921 1.00 96.25 111 ASP A CA 1
ATOM 865 C C . ASP A 1 111 ? -10.902 -8.098 8.451 1.00 96.25 111 ASP A C 1
ATOM 867 O O . ASP A 1 111 ? -11.065 -8.915 7.547 1.00 96.25 111 ASP A O 1
ATOM 871 N N . ILE A 1 112 ? -10.450 -6.864 8.208 1.00 97.19 112 ILE A N 1
ATOM 872 C CA . ILE A 1 112 ? -10.094 -6.373 6.876 1.00 97.19 112 ILE A CA 1
ATOM 873 C C . ILE A 1 112 ? -8.702 -6.879 6.523 1.00 97.19 112 ILE A C 1
ATOM 875 O O . ILE A 1 112 ? -7.715 -6.561 7.190 1.00 97.19 112 ILE A O 1
ATOM 879 N N . LYS A 1 113 ? -8.634 -7.671 5.456 1.00 97.12 113 LYS A N 1
ATOM 880 C CA . LYS A 1 113 ? -7.413 -8.294 4.942 1.00 97.12 113 LYS A CA 1
ATOM 881 C C . LYS A 1 113 ? -7.269 -7.987 3.460 1.00 97.12 113 LYS A C 1
ATOM 883 O O . LYS A 1 113 ? -8.258 -7.721 2.776 1.00 97.12 113 LYS A O 1
ATOM 888 N N . LEU A 1 114 ? -6.032 -7.995 2.971 1.00 97.12 114 LEU A N 1
ATOM 889 C CA . LEU A 1 114 ? -5.807 -8.049 1.530 1.00 97.12 114 LEU A CA 1
ATOM 890 C C . LEU A 1 114 ? -6.396 -9.362 0.989 1.00 97.12 114 LEU A C 1
ATOM 892 O O . LEU A 1 114 ? -6.377 -10.365 1.710 1.00 97.12 114 LEU A O 1
ATOM 896 N N . PRO A 1 115 ? -6.928 -9.363 -0.242 1.00 96.81 115 PRO A N 1
ATOM 897 C CA . PRO A 1 115 ? -7.345 -10.601 -0.884 1.00 96.81 115 PRO A CA 1
ATOM 898 C C . PRO A 1 115 ? -6.134 -11.513 -1.109 1.00 96.81 115 PRO A C 1
ATOM 900 O O . PRO A 1 115 ? -4.979 -11.078 -1.067 1.00 96.81 115 PRO A O 1
ATOM 903 N N . GLU A 1 116 ? -6.404 -12.786 -1.372 1.00 96.00 116 GLU A N 1
ATOM 904 C CA . GLU A 1 116 ? -5.363 -13.704 -1.823 1.00 96.00 116 GLU A CA 1
ATOM 905 C C . GLU A 1 116 ? -4.800 -13.255 -3.178 1.00 96.00 116 GLU A C 1
ATOM 907 O O . GLU A 1 116 ? -5.483 -12.615 -3.983 1.00 96.00 116 GLU A O 1
ATOM 912 N N . GLN A 1 117 ? -3.525 -13.566 -3.417 1.00 94.44 117 GLN A N 1
ATOM 913 C CA . GLN A 1 117 ? -2.875 -13.251 -4.684 1.00 94.44 117 GLN A CA 1
ATOM 914 C C . GLN A 1 117 ? -3.574 -14.011 -5.820 1.00 94.44 117 GLN A C 1
ATOM 916 O O . GLN A 1 117 ? -3.815 -15.213 -5.708 1.00 94.44 117 GLN A O 1
ATOM 921 N N . SER A 1 118 ? -3.888 -13.320 -6.917 1.00 92.38 118 SER A N 1
ATOM 922 C CA . SER A 1 118 ? -4.514 -13.966 -8.070 1.00 92.38 118 SER A CA 1
ATOM 923 C C . SER A 1 118 ? -3.457 -14.636 -8.942 1.00 92.38 118 SER A C 1
ATOM 925 O O . SER A 1 118 ? -2.460 -14.016 -9.312 1.00 92.38 118 SER A O 1
ATOM 927 N N . ASN A 1 119 ? -3.712 -15.885 -9.336 1.00 86.69 119 ASN A N 1
ATOM 928 C CA . ASN A 1 119 ? -2.934 -16.567 -10.375 1.00 86.69 119 ASN A CA 1
ATOM 929 C C . ASN A 1 119 ? -3.388 -16.179 -11.790 1.00 86.69 119 ASN A C 1
ATOM 931 O O . ASN A 1 119 ? -2.664 -16.405 -12.755 1.00 86.69 119 ASN A O 1
ATOM 935 N N . GLN A 1 120 ? -4.590 -15.611 -11.916 1.00 84.81 120 GLN A N 1
ATOM 936 C CA . GLN A 1 120 ? -5.159 -15.165 -13.180 1.00 84.81 120 GLN A CA 1
ATOM 937 C C . GLN A 1 120 ? -5.086 -13.646 -13.235 1.00 84.81 120 GLN A C 1
ATOM 939 O O . GLN A 1 120 ? -5.803 -12.946 -12.515 1.00 84.81 120 GLN A O 1
ATOM 944 N N . ILE A 1 121 ? -4.202 -13.133 -14.081 1.00 84.56 121 ILE A N 1
ATOM 945 C CA . ILE A 1 121 ? -4.098 -11.703 -14.335 1.00 84.56 121 ILE A CA 1
ATOM 946 C C . ILE A 1 121 ? -4.498 -11.464 -15.784 1.00 84.56 121 ILE A C 1
ATOM 948 O O . ILE A 1 121 ? -3.907 -12.042 -16.695 1.00 84.56 121 ILE A O 1
ATOM 952 N N . CYS A 1 122 ? -5.514 -10.627 -15.990 1.00 83.00 122 CYS A N 1
ATOM 953 C CA . CYS A 1 122 ? -5.931 -10.256 -17.332 1.00 83.00 122 CYS A CA 1
ATOM 954 C C . CYS A 1 122 ? -4.890 -9.312 -17.952 1.00 83.00 122 CYS A C 1
ATOM 956 O O . CYS A 1 122 ? -4.531 -8.301 -17.349 1.00 83.00 122 CYS A O 1
ATOM 958 N N . LEU A 1 123 ? -4.410 -9.642 -19.153 1.00 83.56 123 LEU A N 1
ATOM 959 C CA . LEU A 1 123 ? -3.463 -8.827 -19.925 1.00 83.56 123 LEU A CA 1
ATOM 960 C C . LEU A 1 123 ? -4.188 -7.754 -20.754 1.00 83.56 123 LEU A C 1
ATOM 962 O O . LEU A 1 123 ? -3.895 -7.555 -21.930 1.00 83.56 123 LEU A O 1
ATOM 966 N N . GLU A 1 124 ? -5.167 -7.084 -20.157 1.00 84.19 124 GLU A N 1
ATOM 967 C CA . GLU A 1 124 ? -5.844 -5.953 -20.789 1.00 84.19 124 GLU A CA 1
ATOM 968 C C . GLU A 1 124 ? -5.058 -4.659 -20.538 1.00 84.19 124 GLU A C 1
ATOM 970 O O . GLU A 1 124 ? -4.442 -4.492 -19.487 1.00 84.19 124 GLU A O 1
ATOM 975 N N . ASN A 1 125 ? -5.112 -3.727 -21.495 1.00 93.69 125 ASN A N 1
ATOM 976 C CA . ASN A 1 125 ? -4.524 -2.381 -21.410 1.00 93.69 125 ASN A CA 1
ATOM 977 C C . ASN A 1 125 ? -2.987 -2.365 -21.327 1.00 93.69 125 ASN A C 1
ATOM 979 O O . ASN A 1 125 ? -2.392 -1.961 -20.328 1.00 93.69 125 ASN A O 1
ATOM 983 N N . VAL A 1 126 ? -2.328 -2.805 -22.402 1.00 96.12 126 VAL A N 1
ATOM 984 C CA . VAL A 1 126 ? -0.871 -2.665 -22.542 1.00 96.12 126 VAL A CA 1
ATOM 985 C C . VAL A 1 126 ? -0.483 -1.186 -22.514 1.00 96.12 126 VAL A C 1
ATOM 987 O O . VAL A 1 126 ? -1.005 -0.387 -23.288 1.00 96.12 126 VAL A O 1
ATOM 990 N N . ASP A 1 127 ? 0.480 -0.830 -21.665 1.00 97.12 127 ASP A N 1
ATOM 991 C CA . ASP A 1 127 ? 1.020 0.528 -21.623 1.00 97.12 127 ASP A CA 1
ATOM 992 C C . ASP A 1 127 ? 1.985 0.746 -22.799 1.00 97.12 127 ASP A C 1
ATOM 994 O O . ASP A 1 127 ? 3.157 0.355 -22.758 1.00 97.12 127 ASP A O 1
ATOM 998 N N . GLU A 1 128 ? 1.494 1.355 -23.880 1.00 96.88 128 GLU A N 1
ATOM 999 C CA . GLU A 1 128 ? 2.270 1.531 -25.112 1.00 96.88 128 GLU A CA 1
ATOM 1000 C C . GLU A 1 128 ? 3.519 2.397 -24.922 1.00 96.88 128 GLU A C 1
ATOM 1002 O O . GLU A 1 128 ? 4.531 2.184 -25.595 1.00 96.88 128 GLU A O 1
ATOM 1007 N N . VAL A 1 129 ? 3.500 3.368 -24.006 1.00 95.69 129 VAL A N 1
ATOM 1008 C CA . VAL A 1 129 ? 4.671 4.214 -23.725 1.00 95.69 129 VAL A CA 1
ATOM 1009 C C . VAL A 1 129 ? 5.788 3.373 -23.109 1.00 95.69 129 VAL A C 1
ATOM 1011 O O . VAL A 1 129 ? 6.918 3.378 -23.600 1.00 95.69 129 VAL A O 1
ATOM 1014 N N . SER A 1 130 ? 5.454 2.582 -22.098 1.00 95.88 130 SER A N 1
ATOM 1015 C CA . SER A 1 130 ? 6.341 1.634 -21.431 1.00 95.88 130 SER A CA 1
ATOM 1016 C C . SER A 1 130 ? 6.829 0.539 -22.369 1.00 95.88 130 SER A C 1
ATOM 1018 O O . SER A 1 130 ? 8.012 0.200 -22.353 1.00 95.88 130 SER A O 1
ATOM 1020 N N . ALA A 1 131 ? 5.956 0.019 -23.233 1.00 96.50 131 ALA A N 1
ATOM 1021 C CA . ALA A 1 131 ? 6.341 -0.940 -24.258 1.00 96.50 131 ALA A CA 1
ATOM 1022 C C . ALA A 1 131 ? 7.336 -0.319 -25.249 1.00 96.50 131 ALA A C 1
ATOM 1024 O O . ALA A 1 131 ? 8.348 -0.934 -25.566 1.00 96.50 131 ALA A O 1
ATOM 1025 N N . ASN A 1 132 ? 7.115 0.922 -25.695 1.00 94.25 132 ASN A N 1
ATOM 1026 C CA . ASN A 1 132 ? 8.058 1.650 -26.550 1.00 94.25 132 ASN A CA 1
ATOM 1027 C C . ASN A 1 132 ? 9.418 1.888 -25.869 1.00 94.25 132 ASN A C 1
ATOM 1029 O O . ASN A 1 132 ? 10.454 1.754 -26.522 1.00 94.25 132 ASN A O 1
ATOM 1033 N N . ILE A 1 133 ? 9.422 2.231 -24.577 1.00 92.69 133 ILE A N 1
ATOM 1034 C CA . ILE A 1 133 ? 10.640 2.380 -23.766 1.00 92.69 133 ILE A CA 1
ATOM 1035 C C . ILE A 1 133 ? 11.397 1.047 -23.720 1.00 92.69 133 ILE A C 1
ATOM 1037 O O . ILE A 1 133 ? 12.583 1.004 -24.043 1.00 92.69 133 ILE A O 1
ATOM 1041 N N . LEU A 1 134 ? 10.712 -0.059 -23.420 1.00 93.69 134 LEU A N 1
ATOM 1042 C CA . LEU A 1 134 ? 11.321 -1.390 -23.415 1.00 93.69 134 LEU A CA 1
ATOM 1043 C C . LEU A 1 134 ? 11.830 -1.816 -24.796 1.00 93.69 134 LEU A C 1
ATOM 1045 O O . LEU A 1 134 ? 12.927 -2.354 -24.872 1.00 93.69 134 LEU A O 1
ATOM 1049 N N . ARG A 1 135 ? 11.116 -1.530 -25.894 1.00 93.50 135 ARG A N 1
ATOM 1050 C CA . ARG A 1 135 ? 11.614 -1.808 -27.258 1.00 93.50 135 ARG A CA 1
ATOM 1051 C C . ARG A 1 135 ? 12.943 -1.104 -27.538 1.00 93.50 135 ARG A C 1
ATOM 1053 O O . ARG A 1 135 ? 13.787 -1.670 -28.223 1.00 93.50 135 ARG A O 1
ATOM 1060 N N . GLY A 1 136 ? 13.120 0.111 -27.018 1.00 88.69 136 GLY A N 1
ATOM 1061 C CA . GLY A 1 136 ? 14.352 0.884 -27.182 1.00 88.69 136 GLY A CA 1
ATOM 1062 C C . GLY A 1 136 ? 15.509 0.399 -26.305 1.00 88.69 136 GLY A C 1
ATOM 1063 O O . GLY A 1 136 ? 16.636 0.320 -26.784 1.00 88.69 136 GLY A O 1
ATOM 1064 N N . PHE A 1 137 ? 15.239 0.074 -25.037 1.00 87.19 137 PHE A N 1
ATOM 1065 C CA . PHE A 1 137 ? 16.286 -0.189 -24.039 1.00 87.19 137 PHE A CA 1
ATOM 1066 C C . PHE A 1 137 ? 16.518 -1.673 -23.722 1.00 87.19 137 PHE A C 1
ATOM 1068 O O . PHE A 1 137 ? 17.635 -2.067 -23.398 1.00 87.19 137 PHE A O 1
ATOM 1075 N N . ALA A 1 138 ? 15.476 -2.504 -23.773 1.00 90.19 138 ALA A N 1
ATOM 1076 C CA . ALA A 1 138 ? 15.518 -3.902 -23.346 1.00 90.19 138 ALA A CA 1
ATOM 1077 C C . ALA A 1 138 ? 14.439 -4.762 -24.047 1.00 90.19 138 ALA A C 1
ATOM 1079 O O . ALA A 1 138 ? 13.549 -5.296 -23.377 1.00 90.19 138 ALA A O 1
ATOM 1080 N N . PRO A 1 139 ? 14.497 -4.928 -25.385 1.00 93.25 139 PRO A N 1
ATOM 1081 C CA . PRO A 1 139 ? 13.437 -5.593 -26.148 1.00 93.25 139 PRO A CA 1
ATOM 1082 C C . PRO A 1 139 ? 13.179 -7.039 -25.702 1.00 93.25 139 PRO A C 1
ATOM 1084 O O . PRO A 1 139 ? 12.027 -7.457 -25.677 1.00 93.25 139 PRO A O 1
ATOM 1087 N N . ALA A 1 140 ? 14.206 -7.763 -25.241 1.00 91.81 140 ALA A N 1
ATOM 1088 C CA . ALA A 1 140 ? 14.073 -9.131 -24.724 1.00 91.81 140 ALA A CA 1
ATOM 1089 C C . ALA A 1 140 ? 13.121 -9.249 -23.514 1.00 91.81 140 ALA A C 1
ATOM 1091 O O . ALA A 1 140 ? 12.544 -10.304 -23.263 1.00 91.81 140 ALA A O 1
ATOM 1092 N N . VAL A 1 141 ? 12.899 -8.166 -22.755 1.00 94.12 141 VAL A N 1
ATOM 1093 C CA . VAL A 1 141 ? 11.901 -8.169 -21.671 1.00 94.12 141 VAL A CA 1
ATOM 1094 C C . VAL A 1 141 ? 10.494 -8.377 -22.229 1.00 94.12 141 VAL A C 1
ATOM 1096 O O . VAL A 1 141 ? 9.699 -9.065 -21.595 1.00 94.12 141 VAL A O 1
ATOM 1099 N N . LEU A 1 142 ? 10.203 -7.848 -23.421 1.00 95.38 142 LEU A N 1
ATOM 1100 C CA . LEU A 1 142 ? 8.890 -7.964 -24.061 1.00 95.38 142 LEU A CA 1
ATOM 1101 C C . LEU A 1 142 ? 8.593 -9.369 -24.596 1.00 95.38 142 LEU A C 1
ATOM 1103 O O . LEU A 1 142 ? 7.435 -9.688 -24.840 1.00 95.38 142 LEU A O 1
ATOM 1107 N N . GLU A 1 143 ? 9.607 -10.224 -24.733 1.00 94.38 143 GLU A N 1
ATOM 1108 C CA . GLU A 1 143 ? 9.424 -11.631 -25.117 1.00 94.38 143 GLU A CA 1
ATOM 1109 C C . GLU A 1 143 ? 8.799 -12.457 -23.988 1.00 94.38 143 GLU A C 1
ATOM 1111 O O . GLU A 1 143 ? 8.152 -13.470 -24.232 1.00 94.38 143 GLU A O 1
ATOM 1116 N N . THR A 1 144 ? 8.989 -12.028 -22.738 1.00 94.25 144 THR A N 1
ATOM 1117 C CA . THR A 1 144 ? 8.529 -12.767 -21.553 1.00 94.25 144 THR A CA 1
ATOM 1118 C C . THR A 1 144 ? 7.548 -11.981 -20.697 1.00 94.25 144 THR A C 1
ATOM 1120 O O . THR A 1 144 ? 6.924 -12.555 -19.800 1.00 94.25 144 THR A O 1
ATOM 1123 N N . ARG A 1 145 ? 7.418 -10.667 -20.915 1.00 96.44 145 ARG A N 1
ATOM 1124 C CA . ARG A 1 145 ? 6.634 -9.780 -20.056 1.00 96.44 145 ARG A CA 1
ATOM 1125 C C . ARG A 1 145 ? 5.909 -8.685 -20.824 1.00 96.44 145 ARG A C 1
ATOM 1127 O O . ARG A 1 145 ? 6.398 -8.182 -21.827 1.00 96.44 145 ARG A O 1
ATOM 1134 N N . THR A 1 146 ? 4.793 -8.231 -20.268 1.00 96.62 146 THR A N 1
ATOM 1135 C CA . THR A 1 146 ? 3.992 -7.131 -20.817 1.00 96.62 146 THR A CA 1
ATOM 1136 C C . THR A 1 146 ? 3.795 -6.037 -19.765 1.00 96.62 146 THR A C 1
ATOM 1138 O O . THR A 1 146 ? 3.369 -6.352 -18.649 1.00 96.62 146 THR A O 1
ATOM 1141 N N . PRO A 1 147 ? 4.117 -4.765 -20.073 1.00 97.56 147 PRO A N 1
ATOM 1142 C CA . PRO A 1 147 ? 3.789 -3.644 -19.200 1.00 97.56 147 PRO A CA 1
ATOM 1143 C C . PRO A 1 147 ? 2.293 -3.320 -19.280 1.00 97.56 147 PRO A C 1
ATOM 1145 O O . PRO A 1 147 ? 1.764 -3.163 -20.379 1.00 97.56 147 PRO A O 1
ATOM 1148 N N . ILE A 1 148 ? 1.624 -3.191 -18.133 1.00 97.25 148 ILE A N 1
ATOM 1149 C CA . ILE A 1 148 ? 0.191 -2.848 -18.068 1.00 97.25 148 ILE A CA 1
ATOM 1150 C C . ILE A 1 148 ? -0.017 -1.416 -17.580 1.00 97.25 148 ILE A C 1
ATOM 1152 O O . ILE A 1 148 ? 0.596 -0.987 -16.600 1.00 97.25 148 ILE A O 1
ATOM 1156 N N . GLU A 1 149 ? -0.919 -0.696 -18.237 1.00 96.56 149 GLU A N 1
ATOM 1157 C CA . GLU A 1 149 ? -1.250 0.691 -17.927 1.00 96.56 149 GLU A CA 1
ATOM 1158 C C . GLU A 1 149 ? -1.872 0.798 -16.531 1.00 96.56 149 GLU A C 1
ATOM 1160 O O . GLU A 1 149 ? -2.949 0.276 -16.233 1.00 96.56 149 GLU A O 1
ATOM 1165 N N . THR A 1 150 ? -1.150 1.453 -15.628 1.00 95.25 150 THR A N 1
ATOM 1166 C CA . THR A 1 150 ? -1.512 1.610 -14.214 1.00 95.25 150 THR A CA 1
ATOM 1167 C C . THR A 1 150 ? -0.743 2.786 -13.629 1.00 95.25 150 THR A C 1
ATOM 1169 O O . THR A 1 150 ? 0.206 3.250 -14.232 1.00 95.25 150 THR A O 1
ATOM 1172 N N . ILE A 1 151 ? -1.072 3.258 -12.423 1.00 93.25 151 ILE A N 1
ATOM 1173 C CA . ILE A 1 151 ? -0.276 4.302 -11.758 1.00 93.25 151 ILE A CA 1
ATOM 1174 C C . ILE A 1 151 ? -0.047 4.017 -10.269 1.00 93.25 151 ILE A C 1
ATOM 1176 O O . ILE A 1 151 ? -0.976 3.726 -9.510 1.00 93.25 151 ILE A O 1
ATOM 1180 N N . GLY A 1 152 ? 1.206 4.145 -9.823 1.00 93.88 152 GLY A N 1
ATOM 1181 C CA . GLY A 1 152 ? 1.591 4.062 -8.411 1.00 93.88 152 GLY A CA 1
ATOM 1182 C C . GLY A 1 152 ? 1.163 2.747 -7.747 1.00 93.88 152 GLY A C 1
ATOM 1183 O O . GLY A 1 152 ? 1.536 1.661 -8.177 1.00 93.88 152 GLY A O 1
ATOM 1184 N N . TYR A 1 153 ? 0.346 2.822 -6.694 1.00 97.44 153 TYR A N 1
ATOM 1185 C CA . TYR A 1 153 ? -0.151 1.627 -5.994 1.00 97.44 153 TYR A C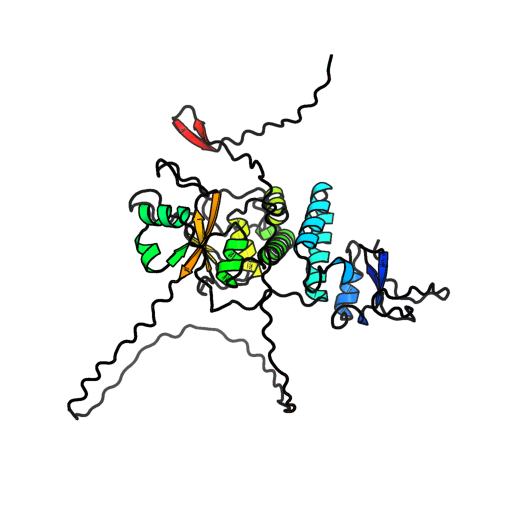A 1
ATOM 1186 C C . TYR A 1 153 ? -1.078 0.752 -6.850 1.00 97.44 153 TYR A C 1
ATOM 1188 O O . TYR A 1 153 ? -1.211 -0.442 -6.575 1.00 97.44 153 TYR A O 1
ATOM 1196 N N . ARG A 1 154 ? -1.700 1.307 -7.902 1.00 97.31 154 ARG A N 1
ATOM 1197 C CA . ARG A 1 154 ? -2.526 0.530 -8.843 1.00 97.31 154 ARG A CA 1
ATOM 1198 C C . ARG A 1 154 ? -1.683 -0.473 -9.617 1.00 97.31 154 ARG A C 1
ATOM 1200 O O . ARG A 1 154 ? -2.175 -1.555 -9.921 1.00 97.31 154 ARG A O 1
ATOM 1207 N N . SER A 1 155 ? -0.413 -0.158 -9.855 1.00 97.19 155 SER A N 1
ATOM 1208 C CA . SER A 1 155 ? 0.540 -1.044 -10.520 1.00 97.19 155 SER A CA 1
ATOM 1209 C C . SER A 1 155 ? 0.778 -2.309 -9.700 1.00 97.19 155 SER A C 1
ATOM 1211 O O . SER A 1 155 ? 0.702 -3.420 -10.217 1.00 97.19 155 SER A O 1
ATOM 1213 N N . VAL A 1 156 ? 0.968 -2.152 -8.388 1.00 97.56 156 VAL A N 1
ATOM 1214 C CA . VAL A 1 156 ? 1.165 -3.283 -7.470 1.00 97.56 156 VAL A CA 1
ATOM 1215 C C . VAL A 1 156 ? -0.134 -4.049 -7.248 1.00 97.56 156 VAL A C 1
ATOM 1217 O O . VAL A 1 156 ? -0.120 -5.274 -7.290 1.00 97.56 156 VAL A O 1
ATOM 1220 N N . SER A 1 157 ? -1.263 -3.349 -7.091 1.00 97.69 157 SER A N 1
ATOM 1221 C CA . SER A 1 157 ? -2.584 -3.986 -7.007 1.00 97.69 157 SER A CA 1
ATOM 1222 C C . SER A 1 157 ? -2.851 -4.874 -8.224 1.00 97.69 157 SER A C 1
ATOM 1224 O O . SER A 1 157 ? -3.243 -6.025 -8.070 1.00 97.69 157 SER A O 1
ATOM 1226 N N . THR A 1 158 ? -2.567 -4.371 -9.426 1.00 97.06 158 THR A N 1
ATOM 1227 C CA . THR A 1 158 ? -2.760 -5.117 -10.677 1.00 97.06 158 THR A CA 1
ATOM 1228 C C . THR A 1 158 ? -1.849 -6.332 -10.741 1.00 97.06 158 THR A C 1
ATOM 1230 O O . THR A 1 158 ? -2.311 -7.426 -11.041 1.00 97.06 158 THR A O 1
ATOM 1233 N N . GLY A 1 159 ? -0.566 -6.176 -10.412 1.00 96.62 159 GLY A N 1
ATOM 1234 C CA . GLY A 1 159 ? 0.366 -7.298 -10.479 1.00 96.62 159 GLY A CA 1
ATOM 1235 C C . GLY A 1 159 ? 0.200 -8.353 -9.380 1.00 96.62 159 GLY A C 1
ATOM 1236 O O . GLY A 1 159 ? 0.644 -9.477 -9.580 1.00 96.62 159 GLY A O 1
ATOM 1237 N N . LEU A 1 160 ? -0.436 -8.028 -8.249 1.00 96.75 160 LEU A N 1
ATOM 1238 C CA . LEU A 1 160 ? -0.748 -9.003 -7.195 1.00 96.75 160 LEU A CA 1
ATOM 1239 C C . LEU A 1 160 ? -2.139 -9.628 -7.360 1.00 96.75 160 LEU A C 1
ATOM 1241 O O . LEU A 1 160 ? -2.314 -10.824 -7.154 1.00 96.75 160 LEU A O 1
ATOM 1245 N N . PHE A 1 161 ? -3.146 -8.829 -7.698 1.00 96.62 161 PHE A N 1
ATOM 1246 C CA . PHE A 1 161 ? -4.552 -9.239 -7.605 1.00 96.62 161 PHE A CA 1
ATOM 1247 C C . PHE A 1 161 ? -5.263 -9.272 -8.957 1.00 96.62 161 PHE A C 1
ATOM 1249 O O . PHE A 1 161 ? -6.437 -9.614 -9.020 1.00 96.62 161 PHE A O 1
ATOM 1256 N N . GLY A 1 162 ? -4.586 -8.877 -10.036 1.00 95.62 162 GLY A N 1
ATOM 1257 C CA . GLY A 1 162 ? -5.180 -8.754 -11.366 1.00 95.62 162 GLY A CA 1
ATOM 1258 C C . GLY A 1 162 ? -6.171 -7.601 -11.518 1.00 95.62 162 GLY A C 1
ATOM 1259 O O . GLY A 1 162 ? -6.857 -7.513 -12.529 1.00 95.62 162 GLY A O 1
ATOM 1260 N N . THR A 1 163 ? -6.255 -6.704 -10.533 1.00 95.75 163 THR A N 1
ATOM 1261 C CA . THR A 1 163 ? -7.183 -5.568 -10.525 1.00 95.75 163 THR A CA 1
ATOM 1262 C C . THR A 1 163 ? -6.578 -4.360 -9.818 1.00 95.75 163 THR A C 1
ATOM 1264 O O . THR A 1 163 ? -5.731 -4.493 -8.934 1.00 95.75 163 THR A O 1
ATOM 1267 N N . GLN A 1 164 ? -7.036 -3.159 -10.165 1.00 96.25 164 GLN A N 1
ATOM 1268 C CA . GLN A 1 164 ? -6.584 -1.906 -9.557 1.00 96.25 164 GLN A CA 1
ATOM 1269 C C . GLN A 1 164 ? -7.347 -1.529 -8.275 1.00 96.25 164 GLN A C 1
ATOM 1271 O O . GLN A 1 164 ? -6.921 -0.613 -7.570 1.00 96.25 164 GLN A O 1
ATOM 1276 N N . ILE A 1 165 ? -8.461 -2.196 -7.946 1.00 96.75 165 ILE A N 1
ATOM 1277 C CA . ILE A 1 165 ? -9.389 -1.739 -6.889 1.00 96.75 165 ILE A CA 1
ATOM 1278 C C . ILE A 1 165 ? -8.769 -1.709 -5.481 1.00 96.75 165 ILE A C 1
ATOM 1280 O O . ILE A 1 165 ? -9.164 -0.895 -4.652 1.00 96.75 165 ILE A O 1
ATOM 1284 N N . TYR A 1 166 ? -7.735 -2.513 -5.216 1.00 97.81 166 TYR A N 1
ATOM 1285 C CA . TYR A 1 166 ? -7.101 -2.604 -3.894 1.00 97.81 166 TYR A CA 1
ATOM 1286 C C . TYR A 1 166 ? -5.976 -1.583 -3.666 1.00 97.81 166 TYR A C 1
ATOM 1288 O O . TYR A 1 166 ? -5.321 -1.605 -2.622 1.00 97.81 166 TYR A O 1
ATOM 1296 N N . HIS A 1 167 ? -5.741 -0.656 -4.599 1.00 97.88 167 HIS A N 1
ATOM 1297 C CA . HIS A 1 167 ? -4.649 0.316 -4.490 1.00 97.88 167 HIS A CA 1
ATOM 1298 C C . HIS A 1 167 ? -4.746 1.224 -3.252 1.00 97.88 167 HIS A C 1
ATOM 1300 O O . HIS A 1 167 ? -3.720 1.512 -2.636 1.00 97.88 167 HIS A O 1
ATOM 1306 N N . HIS A 1 168 ? -5.951 1.641 -2.842 1.00 98.25 168 HIS A N 1
ATOM 1307 C CA . HIS A 1 168 ? -6.140 2.402 -1.600 1.00 98.25 168 HIS A CA 1
ATOM 1308 C C . HIS A 1 168 ? -5.837 1.563 -0.357 1.00 98.25 168 HIS A C 1
ATOM 1310 O O . HIS A 1 168 ? -5.255 2.078 0.595 1.00 98.25 168 HIS A O 1
ATOM 1316 N N . HIS A 1 169 ? -6.173 0.270 -0.375 1.00 98.44 169 HIS A N 1
ATOM 1317 C CA . HIS A 1 169 ? -5.875 -0.635 0.731 1.00 98.44 169 HIS A CA 1
ATOM 1318 C C . HIS A 1 169 ? -4.362 -0.843 0.877 1.00 98.44 169 HIS A C 1
ATOM 1320 O O . HIS A 1 169 ? -3.823 -0.657 1.967 1.00 98.44 169 HIS A O 1
ATOM 1326 N N . LEU A 1 170 ? -3.656 -1.119 -0.226 1.00 98.56 170 LEU A N 1
ATOM 1327 C CA . LEU A 1 170 ? -2.192 -1.207 -0.232 1.00 98.56 170 LEU A CA 1
ATOM 1328 C C . LEU A 1 170 ? -1.548 0.095 0.264 1.00 98.56 170 LEU A C 1
ATOM 1330 O O . LEU A 1 170 ? -0.647 0.052 1.098 1.00 98.56 170 LEU A O 1
ATOM 1334 N N . ARG A 1 171 ? -2.040 1.252 -0.196 1.00 98.62 171 ARG A N 1
ATOM 1335 C CA . ARG A 1 171 ? -1.540 2.563 0.235 1.00 98.62 171 ARG A CA 1
ATOM 1336 C C . ARG A 1 171 ? -1.744 2.799 1.729 1.00 98.62 171 ARG A C 1
ATOM 1338 O O . ARG A 1 171 ? -0.806 3.212 2.407 1.00 98.62 171 ARG A O 1
ATOM 1345 N N . LEU A 1 172 ? -2.940 2.506 2.243 1.00 98.69 172 LEU A N 1
ATOM 1346 C CA . LEU A 1 172 ? -3.245 2.605 3.668 1.00 98.69 172 LEU A CA 1
ATOM 1347 C C . LEU A 1 172 ? -2.296 1.731 4.483 1.00 98.69 172 LEU A C 1
ATOM 1349 O O . LEU A 1 172 ? -1.650 2.236 5.395 1.00 98.69 172 LEU A O 1
ATOM 1353 N N . LEU A 1 173 ? -2.156 0.452 4.133 1.00 98.75 173 LEU A N 1
ATOM 1354 C CA . LEU A 1 173 ? -1.267 -0.460 4.849 1.00 98.75 173 LEU A CA 1
ATOM 1355 C C . LEU A 1 173 ? 0.181 0.037 4.838 1.00 98.75 173 LEU A C 1
ATOM 1357 O O . LEU A 1 173 ? 0.806 0.078 5.896 1.00 98.75 173 LEU A O 1
ATOM 1361 N N . THR A 1 174 ? 0.697 0.482 3.689 1.00 98.75 174 THR A N 1
ATOM 1362 C CA . THR A 1 174 ? 2.057 1.036 3.598 1.00 98.75 174 THR A CA 1
ATOM 1363 C C . THR A 1 174 ? 2.229 2.289 4.456 1.00 98.75 174 THR A C 1
ATOM 1365 O O . THR A 1 174 ? 3.241 2.424 5.142 1.00 98.75 174 THR A O 1
ATOM 1368 N N . ALA A 1 175 ? 1.246 3.192 4.483 1.00 98.62 175 ALA A N 1
ATOM 1369 C CA . ALA A 1 175 ? 1.289 4.361 5.359 1.00 98.62 175 ALA A CA 1
ATOM 1370 C C . ALA A 1 175 ? 1.342 3.954 6.842 1.00 98.62 175 ALA A C 1
ATOM 1372 O O . ALA A 1 175 ? 2.173 4.462 7.597 1.00 98.62 175 ALA A O 1
ATOM 1373 N N . LEU A 1 176 ? 0.499 3.002 7.255 1.00 98.69 176 LEU A N 1
ATOM 1374 C CA . LEU A 1 176 ? 0.478 2.483 8.626 1.00 98.69 176 LEU A CA 1
ATOM 1375 C C . LEU A 1 176 ? 1.802 1.814 9.007 1.00 98.69 176 LEU A C 1
ATOM 1377 O O . LEU A 1 176 ? 2.291 2.018 10.120 1.00 98.69 176 LEU A O 1
ATOM 1381 N N . GLU A 1 177 ? 2.397 1.065 8.084 1.00 98.50 177 GLU A N 1
ATOM 1382 C CA . GLU A 1 177 ? 3.703 0.430 8.238 1.00 98.50 177 GLU A CA 1
ATOM 1383 C C . GLU A 1 177 ? 4.815 1.451 8.479 1.00 98.50 177 GLU A C 1
ATOM 1385 O O . GLU A 1 177 ? 5.551 1.330 9.463 1.00 98.50 177 GLU A O 1
ATOM 1390 N N . ILE A 1 178 ? 4.900 2.478 7.628 1.00 98.31 178 ILE A N 1
ATOM 1391 C CA . ILE A 1 178 ? 5.919 3.529 7.726 1.00 98.31 178 ILE A CA 1
ATOM 1392 C C . ILE A 1 178 ? 5.780 4.290 9.051 1.00 98.31 178 ILE A C 1
ATOM 1394 O O . ILE A 1 178 ? 6.771 4.492 9.754 1.00 98.31 178 ILE A O 1
ATOM 1398 N N . ILE A 1 179 ? 4.552 4.663 9.432 1.00 98.19 179 ILE A N 1
ATOM 1399 C CA . ILE A 1 179 ? 4.285 5.424 10.664 1.00 98.19 179 ILE A CA 1
ATOM 1400 C C . ILE A 1 179 ? 4.604 4.596 11.912 1.00 98.19 179 ILE A C 1
ATOM 1402 O O . ILE A 1 179 ? 5.210 5.105 12.858 1.00 98.19 179 ILE A O 1
ATOM 1406 N N . SER A 1 180 ? 4.196 3.325 11.929 1.00 97.75 180 SER A N 1
ATOM 1407 C CA . SER A 1 180 ? 4.352 2.450 13.099 1.00 97.75 180 SER A CA 1
ATOM 1408 C C . SER A 1 180 ? 5.799 2.018 13.317 1.00 97.75 180 SER A C 1
ATOM 1410 O O . SER A 1 180 ? 6.191 1.723 14.443 1.00 97.75 180 SER A O 1
ATOM 1412 N N . ASN A 1 181 ? 6.610 2.018 12.258 1.00 97.62 181 ASN A N 1
ATOM 1413 C CA . ASN A 1 181 ? 7.997 1.571 12.292 1.00 97.62 181 ASN A CA 1
ATOM 1414 C C . ASN A 1 181 ? 8.963 2.708 11.942 1.00 97.62 181 ASN A C 1
ATOM 1416 O O . ASN A 1 181 ? 9.964 2.470 11.271 1.00 97.62 181 ASN A O 1
ATOM 1420 N N . LYS A 1 182 ? 8.695 3.934 12.422 1.00 97.25 182 LYS A N 1
ATOM 1421 C CA . LYS A 1 182 ? 9.481 5.151 12.131 1.00 97.25 182 LYS A CA 1
ATOM 1422 C C . LYS A 1 182 ? 10.996 4.920 12.084 1.00 97.25 182 LYS A C 1
ATOM 1424 O O . LYS A 1 182 ? 11.649 5.356 11.145 1.00 97.25 182 LYS A O 1
ATOM 1429 N N . GLN A 1 183 ? 11.553 4.218 13.072 1.00 96.69 183 GLN A N 1
ATOM 1430 C CA . GLN A 1 183 ? 12.999 3.973 13.176 1.00 96.69 183 GLN A CA 1
ATOM 1431 C C . GLN A 1 183 ? 13.595 3.251 11.957 1.00 96.69 183 GLN A C 1
ATOM 1433 O O . GLN A 1 183 ? 14.782 3.384 11.709 1.00 96.69 183 GLN A O 1
ATOM 1438 N N . GLN A 1 184 ? 12.790 2.501 11.201 1.00 96.50 184 GLN A N 1
ATOM 1439 C CA . GLN A 1 184 ? 13.214 1.768 10.005 1.00 96.50 184 GLN A CA 1
ATOM 1440 C C . GLN A 1 184 ? 13.168 2.612 8.722 1.00 96.50 184 GLN A C 1
ATOM 1442 O O . GLN A 1 184 ? 13.780 2.221 7.734 1.00 96.50 184 GLN A O 1
ATOM 1447 N N . TYR A 1 185 ? 12.456 3.743 8.722 1.00 96.56 185 TYR A N 1
ATOM 1448 C CA . TYR A 1 185 ? 12.220 4.565 7.524 1.00 96.56 185 TYR A CA 1
ATOM 1449 C C . TYR A 1 185 ? 12.784 5.986 7.641 1.00 96.56 185 TYR A C 1
ATOM 1451 O O . TYR A 1 185 ? 13.073 6.622 6.632 1.00 96.56 185 TYR A O 1
ATOM 1459 N N . ASP A 1 186 ? 12.957 6.492 8.860 1.00 96.62 186 ASP A N 1
ATOM 1460 C CA . ASP A 1 186 ? 13.562 7.793 9.119 1.00 96.62 186 ASP A CA 1
ATOM 1461 C C . ASP A 1 186 ? 15.087 7.700 9.026 1.00 96.62 186 ASP A C 1
ATOM 1463 O O . ASP A 1 186 ? 15.732 7.193 9.941 1.00 96.62 186 ASP A O 1
ATOM 1467 N N . THR A 1 187 ? 15.659 8.222 7.939 1.00 94.88 187 THR A N 1
ATOM 1468 C CA . THR A 1 187 ? 17.108 8.214 7.674 1.00 94.88 187 THR A CA 1
ATOM 1469 C C . THR A 1 187 ? 17.926 8.986 8.709 1.00 94.88 187 THR A C 1
ATOM 1471 O O . THR A 1 187 ? 19.127 8.755 8.834 1.00 94.88 187 THR A O 1
ATOM 1474 N N . SER A 1 188 ? 17.293 9.875 9.482 1.00 95.69 188 SER A N 1
ATOM 1475 C CA . SER A 1 188 ? 17.928 10.585 10.597 1.00 95.69 188 SER A CA 1
ATOM 1476 C C . SER A 1 188 ? 17.900 9.792 11.912 1.00 95.69 188 SER A C 1
ATOM 1478 O O . SER A 1 188 ? 18.555 10.163 12.891 1.00 95.69 188 SER A O 1
ATOM 1480 N N . SER A 1 189 ? 17.146 8.690 11.964 1.00 96.19 189 SER A N 1
ATOM 1481 C CA . SER A 1 189 ? 17.025 7.858 13.156 1.00 96.19 189 SER A CA 1
ATOM 1482 C C . SER A 1 189 ? 18.285 7.033 13.399 1.00 96.19 189 SER A C 1
ATOM 1484 O O . SER A 1 189 ? 18.814 6.389 12.499 1.00 96.19 189 SER A O 1
ATOM 1486 N N . LYS A 1 190 ? 18.707 6.929 14.665 1.00 95.06 190 LYS A N 1
ATOM 1487 C CA . LYS A 1 190 ? 19.806 6.033 15.074 1.00 95.06 190 LYS A CA 1
ATOM 1488 C C . LYS A 1 190 ? 19.518 4.552 14.796 1.00 95.06 190 LYS A C 1
ATOM 1490 O O . LYS A 1 190 ? 20.451 3.766 14.704 1.00 95.06 190 LYS A O 1
ATOM 1495 N N . GLY A 1 191 ? 18.239 4.174 14.719 1.00 92.56 191 GLY A N 1
ATOM 1496 C CA . GLY A 1 191 ? 17.803 2.807 14.419 1.00 92.56 191 GLY A CA 1
ATOM 1497 C C . GLY A 1 191 ? 17.649 2.515 12.925 1.00 92.56 191 GLY A C 1
ATOM 1498 O O . GLY A 1 191 ? 17.241 1.404 12.576 1.00 92.56 191 GLY A O 1
ATOM 1499 N N . TYR A 1 192 ? 17.943 3.488 12.056 1.00 95.12 192 TYR A N 1
ATOM 1500 C CA . TYR A 1 192 ? 17.788 3.331 10.618 1.00 95.12 192 TYR A CA 1
ATOM 1501 C C . TYR A 1 192 ? 18.741 2.270 10.090 1.00 95.12 192 TYR A C 1
ATOM 1503 O O . TYR A 1 192 ? 19.960 2.358 10.232 1.00 95.12 192 TYR A O 1
ATOM 1511 N N . THR A 1 193 ? 18.165 1.253 9.462 1.00 91.75 193 THR A N 1
ATOM 1512 C CA . THR A 1 193 ? 18.926 0.266 8.709 1.00 91.75 193 THR A CA 1
ATOM 1513 C C . THR A 1 193 ? 18.804 0.622 7.242 1.00 91.75 193 THR A C 1
ATOM 1515 O O . THR A 1 193 ? 17.734 0.447 6.657 1.00 91.75 193 THR A O 1
ATOM 1518 N N . ASP A 1 194 ? 19.895 1.096 6.641 1.00 89.25 194 ASP A N 1
ATOM 1519 C CA . ASP A 1 194 ? 19.916 1.365 5.209 1.00 89.25 194 ASP A CA 1
ATOM 1520 C C . ASP A 1 194 ? 19.809 0.048 4.426 1.00 89.25 194 ASP A C 1
ATOM 1522 O O . ASP A 1 194 ? 20.772 -0.706 4.264 1.00 89.25 194 ASP A O 1
ATOM 1526 N N . ARG A 1 195 ? 18.587 -0.254 3.983 1.00 88.25 195 ARG A N 1
ATOM 1527 C CA . ARG A 1 195 ? 18.277 -1.407 3.130 1.00 88.25 195 ARG A CA 1
ATOM 1528 C C . ARG A 1 195 ? 18.567 -1.124 1.662 1.00 88.25 195 ARG A C 1
ATOM 1530 O O . ARG A 1 195 ? 18.724 -2.062 0.883 1.00 88.25 195 ARG A O 1
ATOM 1537 N N . ILE A 1 196 ? 18.645 0.151 1.286 1.00 87.06 196 ILE A N 1
ATOM 1538 C CA . ILE A 1 196 ? 18.934 0.560 -0.080 1.00 87.06 196 ILE A CA 1
ATOM 1539 C C . ILE A 1 196 ? 20.432 0.386 -0.333 1.00 87.06 196 ILE A C 1
ATOM 1541 O O . ILE A 1 196 ? 20.791 -0.241 -1.326 1.00 87.06 196 ILE A O 1
ATOM 1545 N N . ARG A 1 197 ? 21.305 0.797 0.596 1.00 85.12 197 ARG A N 1
ATOM 1546 C CA . ARG A 1 197 ? 22.772 0.655 0.480 1.00 85.12 197 ARG A CA 1
ATOM 1547 C C . ARG A 1 197 ? 23.325 1.216 -0.834 1.00 85.12 197 ARG A C 1
ATOM 1549 O O . ARG A 1 197 ? 24.296 0.696 -1.376 1.00 85.12 197 ARG A O 1
ATOM 1556 N N . ASP A 1 198 ? 22.674 2.244 -1.368 1.00 85.94 198 ASP A N 1
ATOM 1557 C CA . ASP A 1 198 ? 23.053 2.894 -2.617 1.00 85.94 198 ASP A CA 1
ATOM 1558 C C . ASP A 1 198 ? 22.761 4.390 -2.500 1.00 85.94 198 ASP A C 1
ATOM 1560 O O . ASP A 1 198 ? 21.607 4.819 -2.496 1.00 85.94 198 ASP A O 1
ATOM 1564 N N . ASN A 1 199 ? 23.823 5.184 -2.377 1.00 86.38 199 ASN A N 1
ATOM 1565 C CA . ASN A 1 199 ? 23.750 6.632 -2.186 1.00 86.38 199 ASN A CA 1
ATOM 1566 C C . ASN A 1 199 ? 23.247 7.391 -3.425 1.00 86.38 199 ASN A C 1
ATOM 1568 O O . ASN A 1 199 ? 22.979 8.587 -3.331 1.00 86.38 199 ASN A O 1
ATOM 1572 N N . ARG A 1 200 ? 23.110 6.718 -4.575 1.00 86.38 200 ARG A N 1
ATOM 1573 C CA . ARG A 1 200 ? 22.505 7.283 -5.788 1.00 86.38 200 ARG A CA 1
ATOM 1574 C C . ARG A 1 200 ? 20.977 7.304 -5.701 1.00 86.38 200 ARG A C 1
ATOM 1576 O O . ARG A 1 200 ? 20.332 8.038 -6.449 1.00 86.38 200 ARG A O 1
ATOM 1583 N N . VAL A 1 201 ? 20.385 6.505 -4.809 1.00 86.94 201 VAL A N 1
ATOM 1584 C CA . VAL A 1 201 ? 18.944 6.535 -4.548 1.00 86.94 201 VAL A CA 1
ATOM 1585 C C . VAL A 1 201 ? 18.647 7.645 -3.556 1.00 86.94 201 VAL A C 1
ATOM 1587 O O . VAL A 1 201 ? 18.968 7.554 -2.372 1.00 86.94 201 VAL A O 1
ATOM 1590 N N . VAL A 1 202 ? 17.984 8.690 -4.038 1.00 86.94 202 VAL A N 1
ATOM 1591 C CA . VAL A 1 202 ? 17.520 9.779 -3.182 1.00 86.94 202 VAL A CA 1
ATOM 1592 C C . VAL A 1 202 ? 16.243 9.334 -2.473 1.00 86.94 202 VAL A C 1
ATOM 1594 O O . VAL A 1 202 ? 15.256 8.971 -3.112 1.00 86.94 202 VAL A O 1
ATOM 1597 N N . THR A 1 203 ? 16.258 9.370 -1.144 1.00 90.81 203 THR A N 1
ATOM 1598 C CA . THR A 1 203 ? 15.083 9.106 -0.306 1.00 90.81 203 THR A CA 1
ATOM 1599 C C . THR A 1 203 ? 14.513 10.404 0.238 1.00 90.81 203 THR A C 1
ATOM 1601 O O . THR A 1 203 ? 15.265 11.295 0.642 1.00 90.81 203 THR A O 1
ATOM 1604 N N . SER A 1 204 ? 13.187 10.501 0.301 1.00 94.31 204 SER A N 1
ATOM 1605 C CA . SER A 1 204 ? 12.521 11.652 0.910 1.00 94.31 204 SER A CA 1
ATOM 1606 C C . SER A 1 204 ? 12.833 11.745 2.415 1.00 94.31 204 SER A C 1
ATOM 1608 O O . SER A 1 204 ? 12.960 10.711 3.073 1.00 94.31 204 SER A O 1
ATOM 1610 N N . PRO A 1 205 ? 12.887 12.953 3.010 1.00 96.00 205 PRO A N 1
ATOM 1611 C CA . PRO A 1 205 ? 12.826 13.102 4.464 1.00 96.00 205 PRO A CA 1
ATOM 1612 C C . PRO A 1 205 ? 11.585 12.406 5.038 1.00 96.00 205 PRO A C 1
ATOM 1614 O O . PRO A 1 205 ? 10.544 12.361 4.376 1.00 96.00 205 PRO A O 1
ATOM 1617 N N . TYR A 1 206 ? 11.668 11.903 6.272 1.00 96.81 206 TYR A N 1
ATOM 1618 C CA . TYR A 1 206 ? 10.621 11.068 6.873 1.00 96.81 206 TYR A CA 1
ATOM 1619 C C . TYR A 1 206 ? 9.225 11.709 6.835 1.00 96.81 206 TYR A C 1
ATOM 1621 O O . TYR A 1 206 ? 8.241 11.057 6.490 1.00 96.81 206 TYR A O 1
ATOM 1629 N N . GLU A 1 207 ? 9.115 13.000 7.139 1.00 96.62 207 GLU A N 1
ATOM 1630 C CA . GLU A 1 207 ? 7.841 13.721 7.130 1.00 96.62 207 GLU A CA 1
ATOM 1631 C C . GLU A 1 207 ? 7.225 13.768 5.725 1.00 96.62 207 GLU A C 1
ATOM 1633 O O . GLU A 1 207 ? 6.011 13.611 5.566 1.00 96.62 207 GLU A O 1
ATOM 1638 N N . GLN A 1 208 ? 8.062 13.947 4.699 1.00 97.19 208 GLN A N 1
ATOM 1639 C CA . GLN A 1 208 ? 7.631 13.935 3.304 1.00 97.19 208 GLN A CA 1
ATOM 1640 C C . GLN A 1 208 ? 7.282 12.516 2.846 1.00 97.19 208 GLN A C 1
ATOM 1642 O O . GLN A 1 208 ? 6.289 12.349 2.142 1.00 97.19 208 GLN A O 1
ATOM 1647 N N . LEU A 1 209 ? 8.035 11.502 3.283 1.00 97.38 209 LEU A N 1
ATOM 1648 C CA . LEU A 1 209 ? 7.732 10.093 3.037 1.00 97.38 209 LEU A CA 1
ATOM 1649 C C . LEU A 1 209 ? 6.347 9.724 3.588 1.00 97.38 209 LEU A C 1
ATOM 1651 O O . LEU A 1 209 ? 5.509 9.200 2.861 1.00 97.38 209 LEU A O 1
ATOM 1655 N N . VAL A 1 210 ? 6.074 10.053 4.854 1.00 97.88 210 VAL A N 1
ATOM 1656 C CA . VAL A 1 210 ? 4.777 9.800 5.501 1.00 97.88 210 VAL A CA 1
ATOM 1657 C C . VAL A 1 210 ? 3.650 10.543 4.786 1.00 97.88 210 VAL A C 1
ATOM 1659 O O . VAL A 1 210 ? 2.598 9.961 4.515 1.00 97.88 210 VAL A O 1
ATOM 1662 N N . ARG A 1 211 ? 3.863 11.822 4.447 1.00 97.62 211 ARG A N 1
ATOM 1663 C CA . ARG A 1 211 ? 2.888 12.612 3.686 1.00 97.62 211 ARG A CA 1
ATOM 1664 C C . ARG A 1 211 ? 2.586 11.966 2.339 1.00 97.62 211 ARG A C 1
ATOM 1666 O O . ARG A 1 211 ? 1.417 11.809 1.999 1.00 97.62 211 ARG A O 1
ATOM 1673 N N . ASN A 1 212 ? 3.623 11.580 1.603 1.00 97.31 212 ASN A N 1
ATOM 1674 C CA . ASN A 1 212 ? 3.490 10.918 0.316 1.00 97.31 212 ASN A CA 1
ATOM 1675 C C . ASN A 1 212 ? 2.741 9.593 0.458 1.00 97.31 212 ASN A C 1
ATOM 1677 O O . ASN A 1 212 ? 1.836 9.349 -0.324 1.00 97.31 212 ASN A O 1
ATOM 1681 N N . ALA A 1 213 ? 2.999 8.786 1.487 1.00 98.12 213 ALA A N 1
ATOM 1682 C CA . ALA A 1 213 ? 2.268 7.539 1.697 1.00 98.12 213 ALA A CA 1
ATOM 1683 C C . ALA A 1 213 ? 0.768 7.770 1.963 1.00 98.12 213 ALA A C 1
ATOM 1685 O O . ALA A 1 213 ? -0.062 7.002 1.486 1.00 98.12 213 ALA A O 1
ATOM 1686 N N . ILE A 1 214 ? 0.405 8.844 2.669 1.00 98.25 214 ILE A N 1
ATOM 1687 C CA . ILE A 1 214 ? -0.984 9.143 3.048 1.00 98.25 214 ILE A CA 1
ATOM 1688 C C . ILE A 1 214 ? -1.787 9.801 1.917 1.00 98.25 214 ILE A C 1
ATOM 1690 O O . ILE A 1 214 ? -2.918 9.400 1.655 1.00 98.25 214 ILE A O 1
ATOM 1694 N N . VAL A 1 215 ? -1.230 10.814 1.251 1.00 97.81 215 VAL A N 1
ATOM 1695 C CA . VAL A 1 215 ? -1.977 11.636 0.286 1.00 97.81 215 VAL A CA 1
ATOM 1696 C C . VAL A 1 215 ? -2.272 10.831 -0.975 1.00 97.81 215 VAL A C 1
ATOM 1698 O O . VAL A 1 215 ? -1.354 10.379 -1.653 1.00 97.81 215 VAL A O 1
ATOM 1701 N N . ILE A 1 216 ? -3.548 10.665 -1.322 1.00 96.50 216 ILE A N 1
ATOM 1702 C CA . ILE A 1 216 ? -3.959 9.944 -2.534 1.00 96.50 216 ILE A CA 1
ATOM 1703 C C . ILE A 1 216 ? -3.397 10.652 -3.773 1.00 96.50 216 ILE A C 1
ATOM 1705 O O . ILE A 1 216 ? -3.420 11.874 -3.873 1.00 96.50 216 ILE A O 1
ATOM 1709 N N . GLY A 1 217 ? -2.838 9.873 -4.701 1.00 94.38 217 GLY A N 1
ATOM 1710 C CA . GLY A 1 217 ? -2.197 10.396 -5.912 1.00 94.38 217 GLY A CA 1
ATOM 1711 C C . GLY A 1 217 ? -0.784 10.957 -5.711 1.00 94.38 217 GLY A C 1
ATOM 1712 O O . GLY A 1 217 ? -0.103 11.213 -6.701 1.00 94.38 217 GLY A O 1
ATOM 1713 N N . ALA A 1 218 ? -0.291 11.094 -4.473 1.00 95.62 218 ALA A N 1
ATOM 1714 C CA . ALA A 1 218 ? 1.079 11.550 -4.250 1.00 95.62 218 ALA A CA 1
ATOM 1715 C C . ALA A 1 218 ? 2.114 10.529 -4.748 1.00 95.62 218 ALA A C 1
ATOM 1717 O O . ALA A 1 218 ? 1.879 9.311 -4.739 1.00 95.62 218 ALA A O 1
ATOM 1718 N N . TYR A 1 219 ? 3.269 11.056 -5.154 1.00 91.88 219 TYR A N 1
ATOM 1719 C CA . TYR A 1 219 ? 4.401 10.293 -5.671 1.00 91.88 219 TYR A CA 1
ATOM 1720 C C . TYR A 1 219 ? 4.919 9.270 -4.652 1.00 91.88 219 TYR A C 1
ATOM 1722 O O . TYR A 1 219 ? 4.926 9.532 -3.452 1.00 91.88 219 TYR A O 1
ATOM 1730 N N . SER A 1 220 ? 5.351 8.102 -5.125 1.00 94.50 220 SER A N 1
ATOM 1731 C CA . SER A 1 220 ? 5.907 7.029 -4.293 1.00 94.50 220 SER A CA 1
ATOM 1732 C C . SER A 1 220 ? 7.361 6.788 -4.681 1.00 94.50 220 SER A C 1
ATOM 1734 O O . SER A 1 220 ? 7.649 6.485 -5.832 1.00 94.50 220 SER A O 1
ATOM 1736 N N . ASP A 1 221 ? 8.268 6.944 -3.722 1.00 92.62 221 ASP A N 1
ATOM 1737 C CA . ASP A 1 221 ? 9.694 6.663 -3.895 1.00 92.62 221 ASP A CA 1
ATOM 1738 C C . ASP A 1 221 ? 10.047 5.209 -3.522 1.00 92.62 221 ASP A C 1
ATOM 1740 O O . ASP A 1 221 ? 9.188 4.394 -3.175 1.00 92.62 221 ASP A O 1
ATOM 1744 N N . MET A 1 222 ? 11.338 4.875 -3.568 1.00 94.19 222 MET A N 1
ATOM 1745 C CA . MET A 1 222 ? 11.817 3.525 -3.274 1.00 94.19 222 MET A CA 1
ATOM 1746 C C . MET A 1 222 ? 11.477 3.058 -1.847 1.00 94.19 222 MET A C 1
ATOM 1748 O O . MET A 1 222 ? 11.189 1.878 -1.641 1.00 94.19 222 MET A O 1
ATOM 1752 N N . GLN A 1 223 ? 11.460 3.954 -0.853 1.00 96.12 223 GLN A N 1
ATOM 1753 C CA . GLN A 1 223 ? 11.126 3.583 0.527 1.00 96.12 223 GLN A CA 1
ATOM 1754 C C . GLN A 1 223 ? 9.667 3.123 0.657 1.00 96.12 223 GLN A C 1
ATOM 1756 O O . GLN A 1 223 ? 9.385 2.216 1.446 1.00 96.12 223 GLN A O 1
ATOM 1761 N N . HIS A 1 224 ? 8.759 3.642 -0.176 1.00 97.31 224 HIS A N 1
ATOM 1762 C CA . HIS A 1 224 ? 7.392 3.123 -0.254 1.00 97.31 224 HIS A CA 1
ATOM 1763 C C . HIS A 1 224 ? 7.360 1.670 -0.733 1.00 97.31 224 HIS A C 1
ATOM 1765 O O . HIS A 1 224 ? 6.571 0.891 -0.208 1.00 97.31 224 HIS A O 1
ATOM 1771 N N . MET A 1 225 ? 8.225 1.268 -1.674 1.00 97.31 225 MET A N 1
ATOM 1772 C CA . MET A 1 225 ? 8.308 -0.131 -2.115 1.00 97.31 225 MET A CA 1
ATOM 1773 C C . MET A 1 225 ? 8.812 -1.058 -0.998 1.00 97.31 225 MET A C 1
ATOM 1775 O O . MET A 1 225 ? 8.322 -2.179 -0.878 1.00 97.31 225 MET A O 1
ATOM 1779 N N . TYR A 1 226 ? 9.740 -0.604 -0.145 1.00 97.50 226 TYR A N 1
ATOM 1780 C CA . TYR A 1 226 ? 10.172 -1.373 1.034 1.00 97.50 226 TYR A CA 1
ATOM 1781 C C . TYR A 1 226 ? 9.044 -1.541 2.055 1.00 97.50 226 TYR A C 1
ATOM 1783 O O . TYR A 1 226 ? 8.821 -2.656 2.532 1.00 97.50 226 TYR A O 1
ATOM 1791 N N . GLY A 1 227 ? 8.310 -0.462 2.352 1.00 97.81 227 GLY A N 1
ATOM 1792 C CA . GLY A 1 227 ? 7.128 -0.527 3.214 1.00 97.81 227 GLY A CA 1
ATOM 1793 C C . GLY A 1 227 ? 6.045 -1.427 2.634 1.00 97.81 227 GLY A C 1
ATOM 1794 O O . GLY A 1 227 ? 5.500 -2.280 3.327 1.00 97.81 227 GLY A O 1
ATOM 1795 N N . LEU A 1 228 ? 5.812 -1.320 1.328 1.00 98.44 228 LEU A N 1
ATOM 1796 C CA . LEU A 1 228 ? 4.848 -2.144 0.619 1.00 98.44 228 LEU A CA 1
ATOM 1797 C C . LEU A 1 228 ? 5.227 -3.631 0.644 1.00 98.44 228 LEU A C 1
ATOM 1799 O O . LEU A 1 228 ? 4.379 -4.469 0.926 1.00 98.44 228 LEU A O 1
ATOM 1803 N N . SER A 1 229 ? 6.503 -3.962 0.426 1.00 98.50 229 SER A N 1
ATOM 1804 C CA . SER A 1 229 ? 7.017 -5.331 0.552 1.00 98.50 229 SER A CA 1
ATOM 1805 C C . SER A 1 229 ? 6.802 -5.895 1.963 1.00 98.50 229 SER A C 1
ATOM 1807 O O . SER A 1 229 ? 6.409 -7.054 2.103 1.00 98.50 229 SER A O 1
ATOM 1809 N N . ALA A 1 230 ? 6.995 -5.077 3.005 1.00 98.19 230 ALA A N 1
ATOM 1810 C CA . ALA A 1 230 ? 6.773 -5.487 4.390 1.00 98.19 230 ALA A CA 1
ATOM 1811 C C . ALA A 1 230 ? 5.297 -5.808 4.677 1.00 98.19 230 ALA A C 1
ATOM 1813 O O . ALA A 1 230 ? 5.012 -6.809 5.331 1.00 98.19 230 ALA A O 1
ATOM 1814 N N . VAL A 1 231 ? 4.354 -5.003 4.171 1.00 98.25 231 VAL A N 1
ATOM 1815 C CA . VAL A 1 231 ? 2.918 -5.215 4.447 1.00 98.25 231 VAL A CA 1
ATOM 1816 C C . VAL A 1 231 ? 2.325 -6.395 3.694 1.00 98.25 231 VAL A C 1
ATOM 1818 O O . VAL A 1 231 ? 1.502 -7.109 4.258 1.00 98.25 231 VAL A O 1
ATOM 1821 N N . ILE A 1 232 ? 2.752 -6.635 2.451 1.00 98.19 232 ILE A N 1
ATOM 1822 C CA . ILE A 1 232 ? 2.323 -7.824 1.696 1.00 98.19 232 ILE A CA 1
ATOM 1823 C C . ILE A 1 232 ? 3.095 -9.081 2.117 1.00 98.19 232 ILE A C 1
ATOM 1825 O O . ILE A 1 232 ? 2.783 -10.174 1.656 1.00 98.19 232 ILE A O 1
ATOM 1829 N N . ASN A 1 233 ? 4.118 -8.921 2.964 1.00 97.88 233 ASN A N 1
ATOM 1830 C CA . ASN A 1 233 ? 5.025 -9.967 3.420 1.00 97.88 233 ASN A CA 1
ATOM 1831 C C . ASN A 1 233 ? 5.646 -10.786 2.270 1.00 97.88 233 ASN A C 1
ATOM 1833 O O . ASN A 1 233 ? 5.739 -12.012 2.332 1.00 97.88 233 ASN A O 1
ATOM 1837 N N . LYS A 1 234 ? 6.039 -10.100 1.191 1.00 98.12 234 LYS A N 1
ATOM 1838 C CA . LYS A 1 234 ? 6.637 -10.700 -0.010 1.00 98.12 234 LYS A CA 1
ATOM 1839 C C . LYS A 1 234 ? 7.679 -9.772 -0.626 1.00 98.12 234 LYS A C 1
ATOM 1841 O O . LYS A 1 234 ? 7.506 -8.548 -0.575 1.00 98.12 234 LYS A O 1
ATOM 1846 N N . PRO A 1 235 ? 8.746 -10.305 -1.246 1.00 98.19 235 PRO A N 1
ATOM 1847 C CA . PRO A 1 235 ? 9.667 -9.481 -2.013 1.00 98.19 235 PRO A CA 1
ATOM 1848 C C . PRO A 1 235 ? 8.979 -8.863 -3.235 1.00 98.19 235 PRO A C 1
ATOM 1850 O O . PRO A 1 235 ? 8.092 -9.464 -3.843 1.00 98.19 235 PRO A O 1
ATOM 1853 N N . LEU A 1 236 ? 9.430 -7.677 -3.629 1.00 98.06 236 LEU A N 1
ATOM 1854 C CA . LEU A 1 236 ? 9.059 -7.028 -4.887 1.00 98.06 236 LEU A CA 1
ATOM 1855 C C . LEU A 1 236 ? 10.288 -6.968 -5.793 1.00 98.06 236 LEU A C 1
ATOM 1857 O O . LEU A 1 236 ? 11.412 -6.900 -5.306 1.00 98.06 236 LEU A O 1
ATOM 1861 N N . GLN A 1 237 ? 10.103 -6.956 -7.108 1.00 97.38 237 GLN A N 1
ATOM 1862 C CA . GLN A 1 237 ? 11.185 -6.653 -8.040 1.00 97.38 237 GLN A CA 1
ATOM 1863 C C . GLN A 1 237 ? 10.968 -5.248 -8.585 1.00 97.38 237 GLN A C 1
ATOM 1865 O O . GLN A 1 237 ? 9.965 -4.977 -9.233 1.00 97.38 237 GLN A O 1
ATOM 1870 N N . SER A 1 238 ? 11.918 -4.359 -8.345 1.00 96.25 238 SER A N 1
ATOM 1871 C CA . SER A 1 238 ? 11.995 -3.070 -9.013 1.00 96.25 238 SER A CA 1
ATOM 1872 C C . SER A 1 238 ? 12.777 -3.239 -10.316 1.00 96.25 238 SER A C 1
ATOM 1874 O O . SER A 1 238 ? 13.848 -3.853 -10.323 1.00 96.25 238 SER A O 1
ATOM 1876 N N . TYR A 1 239 ? 12.240 -2.741 -11.424 1.00 95.06 239 TYR A N 1
ATOM 1877 C CA . TYR A 1 239 ? 12.855 -2.813 -12.745 1.00 95.06 239 TYR A CA 1
ATOM 1878 C C . TYR A 1 239 ? 13.046 -1.405 -13.306 1.00 95.06 239 TYR A C 1
ATOM 1880 O O . TYR A 1 239 ? 12.082 -0.689 -13.556 1.00 95.06 239 TYR A O 1
ATOM 1888 N N . TYR A 1 240 ? 14.291 -1.007 -13.522 1.00 92.25 240 TYR A N 1
ATOM 1889 C CA . TYR A 1 240 ? 14.623 0.253 -14.176 1.00 92.25 240 TYR A CA 1
ATOM 1890 C C . TYR A 1 240 ? 15.196 -0.052 -15.567 1.00 92.25 240 TYR A C 1
ATOM 1892 O O . TYR A 1 240 ? 16.181 -0.795 -15.630 1.00 92.25 240 TYR A O 1
ATOM 1900 N N . PRO A 1 241 ? 14.585 0.430 -16.668 1.00 88.06 241 PRO A N 1
ATOM 1901 C CA . PRO A 1 241 ? 15.110 0.212 -18.013 1.00 88.06 241 PRO A CA 1
ATOM 1902 C C . PRO A 1 241 ? 16.527 0.799 -18.154 1.00 88.06 241 PRO A C 1
ATOM 1904 O O . PRO A 1 241 ? 16.740 1.949 -17.771 1.00 88.06 241 PRO A O 1
ATOM 1907 N N . PRO A 1 242 ? 17.509 0.047 -18.680 1.00 80.44 242 PRO A N 1
ATOM 1908 C CA . PRO A 1 242 ? 18.890 0.519 -18.782 1.00 80.44 242 PRO A CA 1
ATOM 1909 C C . PRO A 1 242 ? 19.012 1.619 -19.844 1.00 80.44 242 PRO A C 1
ATOM 1911 O O . PRO A 1 242 ? 18.693 1.386 -21.005 1.00 80.44 242 PRO A O 1
ATOM 1914 N N . LEU A 1 243 ? 19.492 2.810 -19.473 1.00 72.62 243 LEU A N 1
ATOM 1915 C CA . LEU A 1 243 ? 19.459 3.981 -20.362 1.00 72.62 243 LEU A CA 1
ATOM 1916 C C . LEU A 1 243 ? 20.595 4.051 -21.389 1.00 72.62 243 LEU A C 1
ATOM 1918 O O . LEU A 1 243 ? 20.424 4.703 -22.417 1.00 72.62 243 LEU A O 1
ATOM 1922 N N . VAL A 1 244 ? 21.742 3.396 -21.158 1.00 60.81 244 VAL A N 1
ATOM 1923 C CA . VAL A 1 244 ? 22.888 3.397 -22.092 1.00 60.81 244 VAL A CA 1
ATOM 1924 C C . VAL A 1 244 ? 23.717 2.101 -21.972 1.00 60.81 244 VAL A C 1
ATOM 1926 O O . VAL A 1 244 ? 23.829 1.516 -20.897 1.00 60.81 244 VAL A O 1
ATOM 1929 N N . SER A 1 245 ? 24.281 1.666 -23.107 1.00 53.25 245 SER A N 1
ATOM 1930 C CA . SER A 1 245 ? 24.988 0.406 -23.404 1.00 53.25 245 SER A CA 1
ATOM 1931 C C . SER A 1 245 ? 25.797 -0.243 -22.268 1.00 53.25 245 SER A C 1
ATOM 1933 O O . SER A 1 245 ? 26.740 0.362 -21.761 1.00 53.25 245 SER A O 1
ATOM 1935 N N . SER A 1 246 ? 25.467 -1.511 -21.989 1.00 51.72 246 SER A N 1
ATOM 1936 C CA . SER A 1 246 ? 26.289 -2.644 -21.498 1.00 51.72 246 SER A CA 1
ATOM 1937 C C . SER A 1 246 ? 27.220 -2.506 -20.281 1.00 51.72 246 SER A C 1
ATOM 1939 O O . SER A 1 246 ? 27.593 -3.536 -19.732 1.00 51.72 246 SER A O 1
ATOM 1941 N N . ASN A 1 247 ? 27.580 -1.308 -19.820 1.00 49.84 247 ASN A N 1
ATOM 1942 C CA . ASN A 1 247 ? 28.608 -1.104 -18.791 1.00 49.84 247 ASN A CA 1
ATOM 1943 C C . ASN A 1 247 ? 28.040 -0.713 -17.416 1.00 49.84 247 ASN A C 1
ATOM 1945 O O . ASN A 1 247 ? 28.788 -0.644 -16.443 1.00 49.84 247 ASN A O 1
ATOM 1949 N N . TYR A 1 248 ? 26.727 -0.503 -17.297 1.00 51.84 248 TYR A N 1
ATOM 1950 C CA . TYR A 1 248 ? 26.077 -0.185 -16.024 1.00 51.84 248 TYR A CA 1
ATOM 1951 C C . TYR A 1 248 ? 25.466 -1.440 -15.405 1.00 51.84 248 TYR A C 1
ATOM 1953 O O . TYR A 1 248 ? 24.259 -1.678 -15.421 1.00 51.84 248 TYR A O 1
ATOM 1961 N N . HIS A 1 249 ? 26.345 -2.274 -14.853 1.00 50.56 249 HIS A N 1
ATOM 1962 C CA . HIS A 1 249 ? 25.950 -3.339 -13.945 1.00 50.56 249 HIS A CA 1
ATOM 1963 C C . HIS A 1 249 ? 25.253 -2.715 -12.723 1.00 50.56 249 HIS A C 1
ATOM 1965 O O . HIS A 1 249 ? 25.864 -1.997 -11.935 1.00 50.56 249 HIS A O 1
ATOM 1971 N N . THR A 1 250 ? 23.960 -3.012 -12.579 1.00 57.59 250 THR A N 1
ATOM 1972 C CA . THR A 1 250 ? 23.067 -2.651 -11.461 1.00 57.59 250 THR A CA 1
ATOM 1973 C C . THR A 1 250 ? 22.716 -1.161 -11.355 1.00 57.59 250 THR A C 1
ATOM 1975 O O . THR A 1 250 ? 23.276 -0.395 -10.564 1.00 57.59 250 THR A O 1
ATOM 1978 N N . GLU A 1 251 ? 21.713 -0.753 -12.137 1.00 71.12 251 GLU A N 1
ATOM 1979 C CA . GLU A 1 251 ? 20.957 0.463 -11.833 1.00 71.12 251 GLU A CA 1
ATOM 1980 C C . GLU A 1 251 ? 20.450 0.386 -10.379 1.00 71.12 251 GLU A C 1
ATOM 1982 O O . GLU A 1 251 ? 19.878 -0.642 -10.003 1.00 71.12 251 GLU A O 1
ATOM 1987 N N . PRO A 1 252 ? 20.610 1.443 -9.557 1.00 79.94 252 PRO A N 1
ATOM 1988 C CA . PRO A 1 252 ? 20.189 1.454 -8.149 1.00 79.94 252 PRO A CA 1
ATOM 1989 C C . PRO A 1 252 ? 18.718 1.051 -7.967 1.00 79.94 252 PRO A C 1
ATOM 1991 O O . PRO A 1 252 ? 18.304 0.512 -6.936 1.00 79.94 252 PRO A O 1
ATOM 1994 N N . TYR A 1 253 ? 17.932 1.340 -9.003 1.00 84.31 253 TYR A N 1
ATOM 1995 C CA . TYR A 1 253 ? 16.501 1.123 -9.100 1.00 84.31 253 TYR A CA 1
ATOM 1996 C C . TYR A 1 253 ? 16.131 -0.225 -9.743 1.00 84.31 253 TYR A C 1
ATOM 1998 O O . TYR A 1 253 ? 14.961 -0.597 -9.719 1.00 84.31 253 TYR A O 1
ATOM 2006 N N . HIS A 1 254 ? 17.080 -0.993 -10.287 1.00 91.06 254 HIS A N 1
ATOM 2007 C CA . HIS A 1 254 ? 16.855 -2.357 -10.770 1.00 91.06 254 HIS A CA 1
ATOM 2008 C C . HIS A 1 254 ? 17.321 -3.368 -9.716 1.00 91.06 254 HIS A C 1
ATOM 2010 O O . HIS A 1 254 ? 18.491 -3.743 -9.661 1.00 91.06 254 HIS A O 1
ATOM 2016 N N . ARG A 1 255 ? 16.410 -3.816 -8.849 1.00 93.19 255 ARG A N 1
ATOM 2017 C CA . ARG A 1 255 ? 16.755 -4.718 -7.743 1.00 93.19 255 ARG A CA 1
ATOM 2018 C C . ARG A 1 255 ? 15.546 -5.405 -7.135 1.00 93.19 255 ARG A C 1
ATOM 2020 O O . ARG A 1 255 ? 14.418 -4.921 -7.222 1.00 93.19 255 ARG A O 1
ATOM 2027 N N . LYS A 1 256 ? 15.822 -6.477 -6.404 1.00 95.50 256 LYS A N 1
ATOM 2028 C CA . LYS A 1 256 ? 14.869 -7.065 -5.472 1.00 95.50 256 LYS A CA 1
ATOM 2029 C C . LYS A 1 256 ? 14.744 -6.181 -4.229 1.00 95.50 256 LYS A C 1
ATOM 2031 O O . LYS A 1 256 ? 15.741 -5.771 -3.636 1.00 95.50 256 LYS A O 1
ATOM 2036 N N . ILE A 1 257 ? 13.510 -5.887 -3.854 1.00 96.44 257 ILE A N 1
ATOM 2037 C CA . ILE A 1 257 ? 13.127 -5.083 -2.701 1.00 96.44 257 ILE A CA 1
ATOM 2038 C C . ILE A 1 257 ? 12.577 -6.024 -1.639 1.00 96.44 257 ILE A C 1
ATOM 2040 O O . ILE A 1 257 ? 11.637 -6.778 -1.892 1.00 96.44 257 ILE A O 1
ATOM 2044 N N . VAL A 1 258 ? 13.186 -5.977 -0.457 1.00 97.25 258 VAL A N 1
ATOM 2045 C CA . VAL A 1 258 ? 12.867 -6.855 0.670 1.00 97.25 258 VAL A CA 1
ATOM 2046 C C . VAL A 1 258 ? 12.541 -5.987 1.883 1.00 97.25 258 VAL A C 1
ATOM 2048 O O . VAL A 1 258 ? 13.419 -5.378 2.508 1.00 97.25 258 VAL A O 1
ATOM 2051 N N . GLY A 1 259 ? 11.247 -5.900 2.190 1.00 97.00 259 GLY A N 1
ATOM 2052 C CA . GLY A 1 259 ? 10.725 -5.203 3.360 1.00 97.00 259 GLY A CA 1
ATOM 2053 C C . GLY A 1 259 ? 11.186 -5.831 4.674 1.00 97.00 259 GLY A C 1
ATOM 2054 O O . GLY A 1 259 ? 11.844 -6.878 4.710 1.00 97.00 259 GLY A O 1
ATOM 2055 N N . ARG A 1 260 ? 10.887 -5.179 5.803 1.00 95.56 260 ARG A N 1
ATOM 2056 C CA . ARG A 1 260 ? 11.182 -5.783 7.112 1.00 95.56 260 ARG A CA 1
ATOM 2057 C C . ARG A 1 260 ? 10.449 -7.111 7.252 1.00 95.56 260 ARG A C 1
ATOM 2059 O O . ARG A 1 260 ? 9.365 -7.262 6.709 1.00 95.56 260 ARG A O 1
ATOM 2066 N N . THR A 1 261 ? 11.080 -8.057 7.947 1.00 95.69 261 THR A N 1
ATOM 2067 C CA . THR A 1 261 ? 10.561 -9.415 8.199 1.00 95.69 261 THR A CA 1
ATOM 2068 C C . THR A 1 261 ? 10.257 -10.266 6.958 1.00 95.69 261 THR A C 1
ATOM 2070 O O . THR A 1 261 ? 9.795 -11.390 7.114 1.00 95.69 261 THR A O 1
ATOM 2073 N N . VAL A 1 262 ? 10.557 -9.783 5.748 1.00 97.31 262 VAL A N 1
ATOM 2074 C CA . VAL A 1 262 ? 10.378 -10.535 4.501 1.00 97.31 262 VAL A CA 1
ATOM 2075 C C . VAL A 1 262 ? 11.578 -11.449 4.267 1.00 97.31 262 VAL A C 1
ATOM 2077 O O . VAL A 1 262 ? 12.727 -11.035 4.421 1.00 97.31 262 VAL A O 1
ATOM 2080 N N . ASN A 1 263 ? 11.307 -12.687 3.858 1.00 96.88 263 ASN A N 1
ATOM 2081 C CA . ASN A 1 263 ? 12.333 -13.655 3.494 1.00 96.88 263 ASN A CA 1
ATOM 2082 C C . ASN A 1 263 ? 12.998 -13.275 2.160 1.00 96.88 263 ASN A C 1
ATOM 2084 O O . ASN A 1 263 ? 12.362 -13.278 1.106 1.00 96.88 263 ASN A O 1
ATOM 2088 N N . GLU A 1 264 ? 14.297 -12.981 2.197 1.00 95.69 264 GLU A N 1
ATOM 2089 C CA . GLU A 1 264 ? 15.064 -12.579 1.016 1.00 95.69 264 GLU A CA 1
ATOM 2090 C C . GLU A 1 264 ? 15.238 -13.693 -0.022 1.00 95.69 264 GLU A C 1
ATOM 2092 O O . GLU A 1 264 ? 15.516 -13.395 -1.182 1.00 95.69 264 GLU A O 1
ATOM 2097 N N . CYS A 1 265 ? 15.046 -14.958 0.355 1.00 96.50 265 CYS A N 1
ATOM 2098 C CA . CYS A 1 265 ? 15.175 -16.097 -0.552 1.00 96.50 265 CYS A CA 1
ATOM 2099 C C . CYS A 1 265 ? 13.917 -16.335 -1.402 1.00 96.50 265 CYS A C 1
ATOM 2101 O O . CYS A 1 265 ? 13.997 -17.028 -2.411 1.00 96.50 265 CYS A O 1
ATOM 2103 N N . GLU A 1 266 ? 12.762 -15.768 -1.035 1.00 96.94 266 GLU A N 1
ATOM 2104 C CA . GLU A 1 266 ? 11.508 -15.963 -1.781 1.00 96.94 266 GLU A CA 1
ATOM 2105 C C . GLU A 1 266 ? 11.527 -15.253 -3.134 1.00 96.94 266 GLU A C 1
ATOM 2107 O O . GLU A 1 266 ? 12.126 -14.192 -3.271 1.00 96.94 266 GLU A O 1
ATOM 2112 N N . GLU A 1 267 ? 10.856 -15.786 -4.152 1.00 96.06 267 GLU A N 1
ATOM 2113 C CA . GLU A 1 267 ? 10.700 -15.056 -5.413 1.00 96.06 267 GLU A CA 1
ATOM 2114 C C . GLU A 1 267 ? 9.922 -13.746 -5.222 1.00 96.06 267 GLU A C 1
ATOM 2116 O O . GLU A 1 267 ? 9.089 -13.606 -4.324 1.00 96.06 267 GLU A O 1
ATOM 2121 N N . ALA A 1 268 ? 10.204 -12.763 -6.078 1.00 97.44 268 ALA A N 1
ATOM 2122 C CA . ALA A 1 268 ? 9.445 -11.522 -6.079 1.00 97.44 268 ALA A CA 1
ATOM 2123 C C . ALA A 1 268 ? 8.005 -11.773 -6.545 1.00 97.44 268 ALA A C 1
ATOM 2125 O O . ALA A 1 268 ? 7.795 -12.306 -7.633 1.00 97.44 268 ALA A O 1
ATOM 2126 N N . ALA A 1 269 ? 7.029 -11.328 -5.751 1.00 97.00 269 ALA A N 1
ATOM 2127 C CA . ALA A 1 269 ? 5.609 -11.533 -6.036 1.00 97.00 269 ALA A CA 1
ATOM 2128 C C . ALA A 1 269 ? 5.136 -10.758 -7.275 1.00 97.00 269 ALA A C 1
ATOM 2130 O O . ALA A 1 269 ? 4.264 -11.217 -8.003 1.00 97.00 269 ALA A O 1
ATOM 2131 N N . VAL A 1 270 ? 5.730 -9.590 -7.531 1.00 97.19 270 VAL A N 1
ATOM 2132 C CA . VAL A 1 270 ? 5.462 -8.765 -8.714 1.00 97.19 270 VAL A CA 1
ATOM 2133 C C . VAL A 1 270 ? 6.721 -7.999 -9.112 1.00 97.19 270 VAL A C 1
ATOM 2135 O O . VAL A 1 270 ? 7.563 -7.662 -8.276 1.00 97.19 270 VAL A O 1
ATOM 2138 N N . THR A 1 271 ? 6.859 -7.725 -10.409 1.00 97.75 271 THR A N 1
ATOM 2139 C CA . THR A 1 271 ? 7.873 -6.813 -10.945 1.00 97.75 271 THR A CA 1
ATOM 2140 C C . THR A 1 271 ? 7.235 -5.488 -11.330 1.00 97.75 271 THR A C 1
ATOM 2142 O O . THR A 1 271 ? 6.320 -5.474 -12.144 1.00 97.75 271 THR A O 1
ATOM 2145 N N . ILE A 1 272 ? 7.725 -4.391 -10.761 1.00 97.75 272 ILE A N 1
ATOM 2146 C CA . ILE A 1 272 ? 7.268 -3.027 -11.017 1.00 97.75 272 ILE A CA 1
ATOM 2147 C C . ILE A 1 272 ? 8.359 -2.291 -11.778 1.00 97.75 272 ILE A C 1
ATOM 2149 O O . ILE A 1 272 ? 9.498 -2.214 -11.317 1.00 97.75 272 ILE A O 1
ATOM 2153 N N . MET A 1 273 ? 8.007 -1.763 -12.940 1.00 96.62 273 MET A N 1
ATOM 2154 C CA . MET A 1 273 ? 8.898 -0.995 -13.787 1.00 96.62 273 MET A CA 1
ATOM 2155 C C . MET A 1 273 ? 8.737 0.505 -13.570 1.00 96.62 273 MET A C 1
ATOM 2157 O O . MET A 1 273 ? 7.619 1.015 -13.552 1.00 96.62 273 MET A O 1
ATOM 2161 N N . TRP A 1 274 ? 9.872 1.196 -13.475 1.00 94.50 274 TRP A N 1
ATOM 2162 C CA . TRP A 1 274 ? 9.978 2.649 -13.589 1.00 94.50 274 TRP A CA 1
ATOM 2163 C C . TRP A 1 274 ? 9.851 3.042 -15.059 1.00 94.50 274 TRP A C 1
ATOM 2165 O O . TRP A 1 274 ? 10.560 2.509 -15.910 1.00 94.50 274 TRP A O 1
ATOM 2175 N N . THR A 1 275 ? 8.943 3.957 -15.367 1.00 94.69 275 THR A N 1
ATOM 2176 C CA . THR A 1 275 ? 8.634 4.371 -16.740 1.00 94.69 275 THR A CA 1
ATOM 2177 C C . THR A 1 275 ? 8.179 5.831 -16.767 1.00 94.69 275 THR A C 1
ATOM 2179 O O . THR A 1 275 ? 8.243 6.530 -15.753 1.00 94.69 275 THR A O 1
ATOM 2182 N N . MET A 1 276 ? 7.727 6.314 -17.920 1.00 93.88 276 MET A N 1
ATOM 2183 C CA . MET A 1 276 ? 7.250 7.681 -18.120 1.00 93.88 276 MET A CA 1
ATOM 2184 C C . MET A 1 276 ? 5.807 7.679 -18.615 1.00 93.88 276 MET A C 1
ATOM 2186 O O . MET A 1 276 ? 5.415 6.788 -19.360 1.00 93.88 276 MET A O 1
ATOM 2190 N N . LYS A 1 277 ? 5.034 8.715 -18.274 1.00 92.44 277 LYS A N 1
ATOM 2191 C CA . LYS A 1 277 ? 3.701 8.934 -18.874 1.00 92.44 277 LYS A CA 1
ATOM 2192 C C . LYS A 1 277 ? 3.753 9.308 -20.357 1.00 92.44 277 LYS A C 1
ATOM 2194 O O . LYS A 1 277 ? 2.773 9.156 -21.075 1.00 92.44 277 LYS A O 1
ATOM 2199 N N . VAL A 1 278 ? 4.877 9.864 -20.803 1.00 91.31 278 VAL A N 1
ATOM 2200 C CA . VAL A 1 278 ? 5.086 10.318 -22.180 1.00 91.31 278 VAL A CA 1
ATOM 2201 C C . VAL A 1 278 ? 6.393 9.733 -22.676 1.00 91.31 278 VAL A C 1
ATOM 2203 O O . VAL A 1 278 ? 7.378 9.686 -21.940 1.00 91.31 278 VAL A O 1
ATOM 2206 N N . ARG A 1 279 ? 6.407 9.289 -23.934 1.00 85.56 279 ARG A N 1
ATOM 2207 C CA . ARG A 1 279 ? 7.605 8.727 -24.551 1.00 85.56 279 ARG A CA 1
ATOM 2208 C C . ARG A 1 279 ? 8.743 9.759 -24.523 1.00 85.56 279 ARG A C 1
ATOM 2210 O O . ARG A 1 279 ? 8.539 10.868 -25.021 1.00 85.56 279 ARG A O 1
ATOM 2217 N N . PRO A 1 280 ? 9.939 9.406 -24.019 1.00 84.62 280 PRO A N 1
ATOM 2218 C CA . PRO A 1 280 ? 11.070 10.322 -24.035 1.00 84.62 280 PRO A CA 1
ATOM 2219 C C . PRO A 1 280 ? 11.477 10.622 -25.480 1.00 84.62 280 PRO A C 1
ATOM 2221 O O . PRO A 1 280 ? 11.689 9.708 -26.283 1.00 84.62 280 PRO A O 1
ATOM 2224 N N . GLN A 1 281 ? 11.588 11.907 -25.814 1.00 84.31 281 GLN A N 1
ATOM 2225 C CA . GLN A 1 281 ? 12.163 12.372 -27.073 1.00 84.31 281 GLN A CA 1
ATOM 2226 C C . GLN A 1 281 ? 13.165 13.504 -26.795 1.00 84.31 281 GLN A C 1
ATOM 2228 O O . GLN A 1 281 ? 12.735 14.602 -26.442 1.00 84.31 281 GLN A O 1
ATOM 2233 N N . PRO A 1 282 ? 14.485 13.271 -26.955 1.00 83.56 282 PRO A N 1
ATOM 2234 C CA . PRO A 1 282 ? 15.148 12.001 -27.285 1.00 83.56 282 PRO A CA 1
ATOM 2235 C C . PRO A 1 282 ? 15.169 11.008 -26.105 1.00 83.56 282 PRO A C 1
ATOM 2237 O O . PRO A 1 282 ? 14.973 11.392 -24.956 1.00 83.56 282 PRO A O 1
ATOM 2240 N N . PHE A 1 283 ? 15.476 9.731 -26.371 1.00 76.56 283 PHE A N 1
ATOM 2241 C CA . PHE A 1 283 ? 15.602 8.684 -25.337 1.00 76.56 283 PHE A CA 1
ATOM 2242 C C . PHE A 1 283 ? 16.624 9.012 -24.234 1.00 76.56 283 PHE A C 1
ATOM 2244 O O . PHE A 1 283 ? 16.494 8.521 -23.119 1.00 76.56 283 PHE A O 1
ATOM 2251 N N . ALA A 1 284 ? 17.596 9.884 -24.516 1.00 77.31 284 ALA A N 1
ATOM 2252 C CA . ALA A 1 284 ? 18.559 10.381 -23.534 1.00 77.31 284 ALA A CA 1
ATOM 2253 C C . ALA A 1 284 ? 17.926 11.208 -22.390 1.00 77.31 284 ALA A C 1
ATOM 2255 O O . ALA A 1 284 ? 18.606 11.495 -21.412 1.00 77.31 284 ALA A O 1
ATOM 2256 N N . VAL A 1 285 ? 16.649 11.596 -22.502 1.00 83.31 285 VAL A N 1
ATOM 2257 C CA . VAL A 1 285 ? 15.908 12.395 -21.505 1.00 83.31 285 VAL A CA 1
ATOM 2258 C C . VAL A 1 285 ? 14.906 11.519 -20.744 1.00 83.31 285 VAL A C 1
ATOM 2260 O O . VAL A 1 285 ? 13.767 11.911 -20.502 1.00 83.31 285 VAL A O 1
ATOM 2263 N N . PHE A 1 286 ? 15.285 10.284 -20.417 1.00 85.00 286 PHE A N 1
ATOM 2264 C CA . PHE A 1 286 ? 14.428 9.433 -19.601 1.00 85.00 286 PHE A CA 1
ATOM 2265 C C . PHE A 1 286 ? 14.359 9.963 -18.164 1.00 85.00 286 PHE A C 1
ATOM 2267 O O . PHE A 1 286 ? 15.358 9.969 -17.449 1.00 85.00 286 PHE A O 1
ATOM 2274 N N . ASP A 1 287 ? 13.165 10.387 -17.760 1.00 87.62 287 ASP A N 1
ATOM 2275 C CA . ASP A 1 287 ? 12.865 10.928 -16.435 1.00 87.62 287 ASP A CA 1
ATOM 2276 C C . ASP A 1 287 ? 11.638 10.199 -15.862 1.00 87.62 287 ASP A C 1
ATOM 2278 O O . ASP A 1 287 ? 10.493 10.558 -16.167 1.00 87.62 287 ASP A O 1
ATOM 2282 N N . PRO A 1 288 ? 11.845 9.093 -15.128 1.00 89.12 288 PRO A N 1
ATOM 2283 C CA . PRO A 1 288 ? 10.762 8.210 -14.742 1.00 89.12 288 PRO A CA 1
ATOM 2284 C C . PRO A 1 288 ? 9.834 8.882 -13.732 1.00 89.12 288 PRO A C 1
ATOM 2286 O O . PRO A 1 288 ? 10.226 9.242 -12.625 1.00 89.12 288 PRO A O 1
ATOM 2289 N N . ASN A 1 289 ? 8.563 8.982 -14.100 1.00 89.94 289 ASN A N 1
ATOM 2290 C CA . ASN A 1 289 ? 7.499 9.586 -13.297 1.00 89.94 289 ASN A CA 1
ATOM 2291 C C . ASN A 1 289 ? 6.246 8.700 -13.220 1.00 89.94 289 ASN A C 1
ATOM 2293 O O . ASN A 1 289 ? 5.170 9.141 -12.804 1.00 89.94 289 ASN A O 1
ATOM 2297 N N . HIS A 1 290 ? 6.377 7.450 -13.655 1.00 93.75 290 HIS A N 1
ATOM 2298 C CA . HIS A 1 290 ? 5.289 6.505 -13.787 1.00 93.75 290 HIS A CA 1
ATOM 2299 C C . HIS A 1 290 ? 5.744 5.097 -13.392 1.00 93.75 290 HIS A C 1
ATOM 2301 O O . HIS A 1 290 ? 6.932 4.772 -13.449 1.00 93.75 290 HIS A O 1
ATOM 2307 N N . PHE A 1 291 ? 4.789 4.265 -12.982 1.00 95.88 291 PHE A N 1
ATOM 2308 C CA . PHE A 1 291 ? 5.033 2.889 -12.565 1.00 95.88 291 PHE A CA 1
ATOM 2309 C C . PHE A 1 291 ? 4.054 1.970 -13.271 1.00 95.88 291 PHE A C 1
ATOM 2311 O O . PHE A 1 291 ? 2.860 2.247 -13.266 1.00 95.88 291 PHE A O 1
ATOM 2318 N N . VAL A 1 292 ? 4.544 0.852 -13.796 1.00 97.25 292 VAL A N 1
ATOM 2319 C CA . VAL A 1 292 ? 3.707 -0.190 -14.409 1.00 97.25 292 VAL A CA 1
ATOM 2320 C C . VAL A 1 292 ? 4.150 -1.569 -13.927 1.00 97.25 292 VAL A C 1
ATOM 2322 O O . VAL A 1 292 ? 5.346 -1.773 -13.705 1.00 97.25 292 VAL A O 1
ATOM 2325 N N . PRO A 1 293 ? 3.251 -2.545 -13.725 1.00 97.62 293 PRO A N 1
ATOM 2326 C CA . PRO A 1 293 ? 3.668 -3.913 -13.493 1.00 97.62 293 PRO A CA 1
ATOM 2327 C C . PRO A 1 293 ? 4.141 -4.532 -14.811 1.00 97.62 293 PRO A C 1
ATOM 2329 O O . PRO A 1 293 ? 3.552 -4.305 -15.866 1.00 97.62 293 PRO A O 1
ATOM 2332 N N . LEU A 1 294 ? 5.190 -5.347 -14.736 1.00 97.19 294 LEU A N 1
ATOM 2333 C CA . LEU A 1 294 ? 5.634 -6.217 -15.822 1.00 97.19 294 LEU A CA 1
ATOM 2334 C C . LEU A 1 294 ? 5.109 -7.627 -15.577 1.00 97.19 294 LEU A C 1
ATOM 2336 O O . LEU A 1 294 ? 5.744 -8.424 -14.871 1.00 97.19 294 LEU A O 1
ATOM 2340 N N . LEU A 1 295 ? 3.949 -7.922 -16.153 1.00 96.12 295 LEU A N 1
ATOM 2341 C CA . LEU A 1 295 ? 3.296 -9.216 -16.007 1.00 96.12 295 LEU A CA 1
ATOM 2342 C C . LEU A 1 295 ? 3.973 -10.254 -16.886 1.00 96.12 295 LEU A C 1
ATOM 2344 O O . LEU A 1 295 ? 4.344 -9.941 -18.011 1.00 96.12 295 LEU A O 1
ATOM 2348 N N . ARG A 1 296 ? 4.141 -11.480 -16.382 1.00 93.50 296 ARG A N 1
ATOM 2349 C CA . ARG A 1 296 ? 4.674 -12.581 -17.191 1.00 93.50 296 ARG A CA 1
ATOM 2350 C C . ARG A 1 296 ? 3.648 -12.931 -18.265 1.00 93.50 296 ARG A C 1
ATOM 2352 O O . ARG A 1 296 ? 2.488 -13.178 -17.942 1.00 93.50 296 ARG A O 1
ATOM 2359 N N . LEU A 1 297 ? 4.090 -12.996 -19.516 1.00 90.00 297 LEU A N 1
ATOM 2360 C CA . LEU A 1 297 ? 3.328 -13.682 -20.546 1.00 90.00 297 LEU A CA 1
ATOM 2361 C C . LEU A 1 297 ? 3.195 -15.133 -20.091 1.00 90.00 297 LEU A C 1
ATOM 2363 O O . LEU A 1 297 ? 4.180 -15.744 -19.667 1.00 90.00 297 LEU A O 1
ATOM 2367 N N . HIS A 1 298 ? 1.981 -15.678 -20.114 1.00 82.56 298 HIS A N 1
ATOM 2368 C CA . HIS A 1 298 ? 1.837 -17.121 -20.023 1.00 82.56 298 HIS A CA 1
ATOM 2369 C C . HIS A 1 298 ? 2.521 -17.687 -21.256 1.00 82.56 298 HIS A C 1
ATOM 2371 O O . HIS A 1 298 ? 1.936 -17.707 -22.336 1.00 82.56 298 HIS A O 1
ATOM 2377 N N . THR A 1 299 ? 3.778 -18.113 -21.107 1.00 70.88 299 THR A N 1
ATOM 2378 C CA . THR A 1 299 ? 4.351 -19.067 -22.041 1.00 70.88 299 THR A CA 1
ATOM 2379 C C . THR A 1 299 ? 3.361 -20.220 -22.007 1.00 70.88 299 THR A C 1
ATOM 2381 O O . THR A 1 299 ? 3.168 -20.774 -20.916 1.00 70.88 299 THR A O 1
ATOM 2384 N N . PRO A 1 300 ? 2.664 -20.536 -23.119 1.00 68.25 300 PRO A N 1
ATOM 2385 C CA . PRO A 1 300 ? 1.888 -21.763 -23.178 1.00 68.25 300 PRO A CA 1
ATOM 2386 C C . PRO A 1 300 ? 2.851 -22.814 -22.671 1.00 68.25 300 PRO A C 1
ATOM 2388 O O . PRO A 1 300 ? 3.971 -22.853 -23.189 1.00 68.25 300 PRO A O 1
ATOM 2391 N N . THR A 1 301 ? 2.507 -23.507 -21.576 1.00 63.56 301 THR A N 1
ATOM 2392 C CA . THR A 1 301 ? 3.367 -24.547 -21.008 1.00 63.56 301 THR A CA 1
ATOM 2393 C C . THR A 1 301 ? 3.805 -25.337 -22.208 1.00 63.56 301 THR A C 1
ATOM 2395 O O . THR A 1 301 ? 2.921 -25.868 -22.880 1.00 63.56 301 THR A O 1
ATOM 2398 N N . SER A 1 302 ? 5.089 -25.229 -22.579 1.00 56.06 302 SER A N 1
ATOM 2399 C CA . SER A 1 302 ? 5.573 -25.847 -23.802 1.00 56.06 302 SER A CA 1
ATOM 2400 C C . SER A 1 302 ? 5.162 -27.282 -23.605 1.00 56.06 302 SER A C 1
ATOM 2402 O O . SER A 1 302 ? 5.656 -27.925 -22.676 1.00 56.06 302 SER A O 1
ATOM 2404 N N . GLN A 1 303 ? 4.137 -27.717 -24.339 1.00 57.28 303 GLN A N 1
ATOM 2405 C CA . GLN A 1 303 ? 3.763 -29.106 -24.370 1.00 57.28 303 GLN A CA 1
ATOM 2406 C C . GLN A 1 303 ? 4.958 -29.671 -25.099 1.00 57.28 303 GLN A C 1
ATOM 2408 O O . GLN A 1 303 ? 5.023 -29.641 -26.325 1.00 57.28 303 GLN A O 1
ATOM 2413 N N . PHE A 1 304 ? 5.990 -30.006 -24.326 1.00 63.00 304 PHE A N 1
ATOM 2414 C CA . PHE A 1 304 ? 7.007 -30.920 -24.756 1.00 63.00 304 PHE A CA 1
ATOM 2415 C C . PHE A 1 304 ? 6.172 -32.131 -25.130 1.00 63.00 304 PHE A C 1
ATOM 2417 O O . PHE A 1 304 ? 5.613 -32.812 -24.274 1.00 63.00 304 PHE A O 1
ATOM 2424 N N . VAL A 1 305 ? 5.907 -32.248 -26.430 1.00 61.66 305 VAL A N 1
ATOM 2425 C CA . VAL A 1 305 ? 5.448 -33.489 -27.005 1.00 61.66 305 VAL A CA 1
ATOM 2426 C C . VAL A 1 305 ? 6.623 -34.390 -26.702 1.00 61.66 305 VAL A C 1
ATOM 2428 O O . VAL A 1 305 ? 7.662 -34.270 -27.352 1.00 61.66 305 VAL A O 1
ATOM 2431 N N . ASP A 1 306 ? 6.506 -35.167 -25.627 1.00 60.62 306 ASP A N 1
ATOM 2432 C CA . ASP A 1 306 ? 7.364 -36.316 -25.423 1.00 60.62 306 ASP A CA 1
ATOM 2433 C C . ASP A 1 306 ? 7.141 -37.164 -26.671 1.00 60.62 306 ASP A C 1
ATOM 2435 O O . ASP A 1 306 ? 6.152 -37.885 -26.810 1.00 60.62 306 ASP A O 1
ATOM 2439 N N . LEU A 1 307 ? 8.025 -36.977 -27.649 1.00 65.25 307 LEU A N 1
ATOM 2440 C CA . LEU A 1 307 ? 8.235 -37.915 -28.730 1.00 65.25 307 LEU A CA 1
ATOM 2441 C C . LEU A 1 307 ? 8.935 -39.104 -28.076 1.00 65.25 307 LEU A C 1
ATOM 2443 O O . LEU A 1 307 ? 10.128 -39.320 -28.272 1.00 65.25 307 LEU A O 1
ATOM 2447 N N . ASP A 1 308 ? 8.190 -39.819 -27.233 1.00 61.94 308 ASP A N 1
ATOM 2448 C CA . ASP A 1 308 ? 8.531 -41.162 -26.802 1.00 61.94 308 ASP A CA 1
ATOM 2449 C C . ASP A 1 308 ? 8.432 -42.024 -28.060 1.00 61.94 308 ASP A C 1
ATOM 2451 O O . ASP A 1 308 ? 7.400 -42.617 -28.392 1.00 61.94 308 ASP A O 1
ATOM 2455 N N . ASP A 1 309 ? 9.530 -42.016 -28.811 1.00 59.75 309 ASP A N 1
ATOM 2456 C CA . ASP A 1 309 ? 9.816 -42.945 -29.887 1.00 59.75 309 ASP A CA 1
ATOM 2457 C C . ASP A 1 309 ? 10.056 -44.309 -29.229 1.00 59.75 309 ASP A C 1
ATOM 2459 O O . ASP A 1 309 ? 11.177 -44.765 -29.004 1.00 59.75 309 ASP A O 1
ATOM 2463 N N . SER A 1 310 ? 8.952 -44.920 -28.801 1.00 60.47 310 SER A N 1
ATOM 2464 C CA . SER A 1 310 ? 8.896 -46.264 -28.247 1.00 60.47 310 SER A CA 1
ATOM 2465 C C . SER A 1 310 ? 9.103 -47.271 -29.375 1.00 60.47 310 SER A C 1
ATOM 2467 O O . SER A 1 310 ? 8.185 -47.941 -29.838 1.00 60.47 310 SER A O 1
ATOM 2469 N N . SER A 1 311 ? 10.355 -47.387 -29.806 1.00 61.69 311 SER A N 1
ATOM 2470 C CA . SER A 1 311 ? 10.866 -48.608 -30.409 1.00 61.69 311 SER A CA 1
ATOM 2471 C C . SER A 1 311 ? 12.036 -49.117 -29.569 1.00 61.69 311 SER A C 1
ATOM 2473 O O . SER A 1 311 ? 13.084 -48.492 -29.478 1.00 61.69 311 SER A O 1
ATOM 2475 N N . ASP A 1 312 ? 11.772 -50.235 -28.891 1.00 60.91 312 ASP A N 1
ATOM 2476 C CA . ASP A 1 312 ? 12.705 -51.289 -28.499 1.00 60.91 312 ASP A CA 1
ATOM 2477 C C . ASP A 1 312 ? 14.137 -50.887 -28.090 1.00 60.91 312 ASP A C 1
ATOM 2479 O O . ASP A 1 312 ? 14.993 -50.639 -28.933 1.00 60.91 312 ASP A O 1
ATOM 2483 N N . GLN A 1 313 ? 14.473 -51.056 -26.806 1.00 50.81 313 GLN A N 1
ATOM 2484 C CA . GLN A 1 313 ? 15.313 -52.196 -26.414 1.00 50.81 313 GLN A CA 1
ATOM 2485 C C . GLN A 1 313 ? 15.484 -52.320 -24.896 1.00 50.81 313 GLN A C 1
ATOM 2487 O O . GLN A 1 313 ? 15.995 -51.455 -24.189 1.00 50.81 313 GLN A O 1
ATOM 2492 N N . ASP A 1 314 ? 15.057 -53.491 -24.446 1.00 62.06 314 ASP A N 1
ATOM 2493 C CA . ASP A 1 314 ? 15.484 -54.216 -23.264 1.00 62.06 314 ASP A CA 1
ATOM 2494 C C . ASP A 1 314 ? 17.023 -54.210 -23.138 1.00 62.06 314 ASP A C 1
ATOM 2496 O O . ASP A 1 314 ? 17.698 -54.598 -24.085 1.00 62.06 314 ASP A O 1
ATOM 2500 N N . HIS A 1 315 ? 17.571 -53.742 -22.007 1.00 49.97 315 HIS A N 1
ATOM 2501 C CA . HIS A 1 315 ? 18.758 -54.311 -21.343 1.00 49.97 315 HIS A CA 1
ATOM 2502 C C . HIS A 1 315 ? 19.150 -53.539 -20.064 1.00 49.97 315 HIS A C 1
ATOM 2504 O O . HIS A 1 315 ? 19.792 -52.494 -20.075 1.00 49.97 315 HIS A O 1
ATOM 2510 N N . THR A 1 316 ? 18.791 -54.137 -18.927 1.00 51.09 316 THR A N 1
ATOM 2511 C CA . THR A 1 316 ? 19.649 -54.394 -17.750 1.00 51.09 316 THR A CA 1
ATOM 2512 C C . THR A 1 316 ? 20.887 -53.508 -17.496 1.00 51.09 316 THR A C 1
ATOM 2514 O O . THR A 1 316 ? 21.922 -53.677 -18.134 1.00 51.09 316 THR A O 1
ATOM 2517 N N . SER A 1 317 ? 20.873 -52.777 -16.372 1.00 54.16 317 SER A N 1
ATOM 2518 C CA . SER A 1 317 ? 21.644 -53.075 -15.136 1.00 54.16 317 SER A CA 1
ATOM 2519 C C . SER A 1 317 ? 22.266 -51.854 -14.428 1.00 54.16 317 SER A C 1
ATOM 2521 O O . SER A 1 317 ? 22.957 -51.036 -15.015 1.00 54.16 317 SER A O 1
ATOM 2523 N N . ASN A 1 318 ? 22.013 -51.800 -13.112 1.00 48.75 318 ASN A N 1
ATOM 2524 C CA . ASN A 1 318 ? 22.881 -51.343 -12.016 1.00 48.75 318 ASN A CA 1
ATOM 2525 C C . ASN A 1 318 ? 24.007 -50.330 -12.318 1.00 48.75 318 ASN A C 1
ATOM 2527 O O . ASN A 1 318 ? 25.037 -50.722 -12.853 1.00 48.75 318 ASN A O 1
ATOM 2531 N N . GLN A 1 319 ? 23.970 -49.153 -11.671 1.00 44.75 319 GLN A N 1
ATOM 2532 C CA . GLN A 1 319 ? 24.894 -48.856 -10.559 1.00 44.75 319 GLN A CA 1
ATOM 2533 C C . GLN A 1 319 ? 24.620 -47.526 -9.832 1.00 44.75 319 GLN A C 1
ATOM 2535 O O . GLN A 1 319 ? 24.112 -46.549 -10.367 1.00 44.75 319 GLN A O 1
ATOM 2540 N N . ARG A 1 320 ? 24.985 -47.568 -8.549 1.00 50.91 320 ARG A N 1
ATOM 2541 C CA . ARG A 1 320 ? 24.906 -46.568 -7.479 1.00 50.91 320 ARG A CA 1
ATOM 2542 C C . ARG A 1 320 ? 25.798 -45.340 -7.736 1.00 50.91 320 ARG A C 1
ATOM 2544 O O . ARG A 1 320 ? 26.931 -45.525 -8.160 1.00 50.91 320 ARG A O 1
ATOM 2551 N N . ASN A 1 321 ? 25.383 -44.149 -7.286 1.00 44.97 321 ASN A N 1
ATOM 2552 C CA . ASN A 1 321 ? 25.960 -43.418 -6.131 1.00 44.97 321 ASN A CA 1
ATOM 2553 C C . ASN A 1 321 ? 25.768 -41.883 -6.189 1.00 44.97 321 ASN A C 1
ATOM 2555 O O . ASN A 1 321 ? 26.266 -41.217 -7.083 1.00 44.97 321 ASN A O 1
ATOM 2559 N N . ALA A 1 322 ? 25.175 -41.366 -5.104 1.00 46.06 322 ALA A N 1
ATOM 2560 C CA . ALA A 1 322 ? 25.593 -40.214 -4.288 1.00 46.06 322 ALA A CA 1
ATOM 2561 C C . ALA A 1 322 ? 25.799 -38.812 -4.920 1.00 46.06 322 ALA A C 1
ATOM 2563 O O . ALA A 1 322 ? 26.761 -38.585 -5.642 1.00 46.06 322 ALA A O 1
ATOM 2564 N N . LYS A 1 323 ? 25.064 -37.802 -4.416 1.00 43.56 323 LYS A N 1
ATOM 2565 C CA . LYS A 1 323 ? 25.541 -36.821 -3.403 1.00 43.56 323 LYS A CA 1
ATOM 2566 C C . LYS A 1 323 ? 24.610 -35.598 -3.284 1.00 43.56 323 LYS A C 1
ATOM 2568 O O . LYS A 1 323 ? 24.352 -34.902 -4.251 1.00 43.56 323 LYS A O 1
ATOM 2573 N N . ASN A 1 324 ? 24.207 -35.342 -2.038 1.00 46.78 324 ASN A N 1
ATOM 2574 C CA . ASN A 1 324 ? 24.131 -34.057 -1.330 1.00 46.78 324 ASN A CA 1
ATOM 2575 C C . ASN A 1 324 ? 23.640 -32.791 -2.058 1.00 46.78 324 ASN A C 1
ATOM 2577 O O . ASN A 1 324 ? 24.381 -32.187 -2.822 1.00 46.78 324 ASN A O 1
ATOM 2581 N N . ASN A 1 325 ? 22.528 -32.232 -1.565 1.00 43.59 325 ASN A N 1
ATOM 2582 C CA . ASN A 1 325 ? 22.570 -30.873 -1.011 1.00 43.59 325 ASN A CA 1
ATOM 2583 C C . ASN A 1 325 ? 21.477 -30.668 0.047 1.00 43.59 325 ASN A C 1
ATOM 2585 O O . ASN A 1 325 ? 20.283 -30.653 -0.240 1.00 43.59 325 ASN A O 1
ATOM 2589 N N . LYS A 1 326 ? 21.923 -30.552 1.301 1.00 48.22 326 LYS A N 1
ATOM 2590 C CA . LYS A 1 326 ? 21.104 -30.410 2.506 1.00 48.22 326 LYS A CA 1
ATOM 2591 C C . LYS A 1 326 ? 21.124 -28.934 2.907 1.00 48.22 326 LYS A C 1
ATOM 2593 O O . LYS A 1 326 ? 22.138 -28.440 3.387 1.00 48.22 326 LYS A O 1
ATOM 2598 N N . CYS A 1 327 ? 20.022 -28.224 2.676 1.00 44.19 327 CYS A N 1
ATOM 2599 C CA . CYS A 1 327 ? 19.804 -26.899 3.249 1.00 44.19 327 CYS A CA 1
ATOM 2600 C C . CYS A 1 327 ? 19.457 -27.096 4.732 1.00 44.19 327 CYS A C 1
ATOM 2602 O O . CYS A 1 327 ? 18.406 -27.652 5.057 1.00 44.19 327 CYS A O 1
ATOM 2604 N N . ASN A 1 328 ? 20.376 -26.729 5.625 1.00 45.03 328 ASN A N 1
ATOM 2605 C CA . ASN A 1 328 ? 20.159 -26.796 7.067 1.00 45.03 328 ASN A CA 1
ATOM 2606 C C . ASN A 1 328 ? 19.040 -25.824 7.464 1.00 45.03 328 ASN A C 1
ATOM 2608 O O . ASN A 1 328 ? 19.213 -24.610 7.390 1.00 45.03 328 ASN A O 1
ATOM 2612 N N . LYS A 1 329 ? 17.911 -26.368 7.922 1.00 43.50 329 LYS A N 1
ATOM 2613 C CA . LYS A 1 329 ? 16.963 -25.660 8.782 1.00 43.50 329 LYS A CA 1
ATOM 2614 C C . LYS A 1 329 ? 17.049 -26.293 10.162 1.00 43.50 329 LYS A C 1
ATOM 2616 O O . LYS A 1 329 ? 16.707 -27.461 10.332 1.00 43.50 329 LYS A O 1
ATOM 2621 N N . GLU A 1 330 ? 17.558 -25.527 11.116 1.00 49.41 330 GLU A N 1
ATOM 2622 C CA . GLU A 1 330 ? 17.416 -25.833 12.533 1.00 49.41 330 GLU A CA 1
ATOM 2623 C C . GLU A 1 330 ? 15.938 -25.705 12.905 1.00 49.41 330 GLU A C 1
ATOM 2625 O O . GLU A 1 330 ? 15.270 -24.732 12.549 1.00 49.41 330 GLU A O 1
ATOM 2630 N N . GLY A 1 331 ? 15.424 -26.753 13.542 1.00 34.28 331 GLY A N 1
ATOM 2631 C CA . GLY A 1 331 ? 14.049 -26.845 13.991 1.00 34.28 331 GLY A CA 1
ATOM 2632 C C . GLY A 1 331 ? 13.857 -26.249 15.379 1.00 34.28 331 GLY A C 1
ATOM 2633 O O . GLY A 1 331 ? 14.718 -26.353 16.250 1.00 34.28 331 GLY A O 1
ATOM 2634 N N . THR A 1 332 ? 12.659 -25.728 15.596 1.00 38.62 332 THR A N 1
ATOM 2635 C CA . THR A 1 332 ? 12.007 -25.710 16.901 1.00 38.62 332 THR A CA 1
ATOM 2636 C C . THR A 1 332 ? 10.625 -26.332 16.728 1.00 38.62 332 THR A C 1
ATOM 2638 O O . THR A 1 332 ? 9.778 -25.820 15.999 1.00 38.62 332 THR A O 1
ATOM 2641 N N . ASN A 1 333 ? 10.448 -27.492 17.364 1.00 35.53 333 ASN A N 1
ATOM 2642 C CA . ASN A 1 333 ? 9.184 -28.210 17.497 1.00 35.53 333 ASN A CA 1
ATOM 2643 C C . ASN A 1 333 ? 8.184 -27.374 18.300 1.00 35.53 333 ASN A C 1
ATOM 2645 O O . ASN A 1 333 ? 8.531 -26.864 19.367 1.00 35.53 333 ASN A O 1
ATOM 2649 N N . GLN A 1 334 ? 6.935 -27.337 17.847 1.00 36.38 334 GLN A N 1
ATOM 2650 C CA . GLN A 1 334 ? 5.783 -27.225 18.735 1.00 36.38 334 GLN A CA 1
ATOM 2651 C C . GLN A 1 334 ? 4.616 -28.000 18.127 1.00 36.38 334 GLN A C 1
ATOM 2653 O O . GLN A 1 334 ? 4.056 -27.617 17.101 1.00 36.38 334 GLN A O 1
ATOM 2658 N N . ASP A 1 335 ? 4.309 -29.115 18.780 1.00 36.62 335 ASP A N 1
ATOM 2659 C CA . ASP A 1 335 ? 3.165 -29.973 18.525 1.00 36.62 335 ASP A CA 1
ATOM 2660 C C . ASP A 1 335 ? 1.871 -29.244 18.908 1.00 36.62 335 ASP A C 1
ATOM 2662 O O . ASP A 1 335 ? 1.730 -28.764 20.034 1.00 36.62 335 ASP A O 1
ATOM 2666 N N . TYR A 1 336 ? 0.913 -29.196 17.984 1.00 41.00 336 TYR A N 1
ATOM 2667 C CA . TYR A 1 336 ? -0.497 -28.996 18.305 1.00 41.00 336 TYR A CA 1
ATOM 2668 C C . TYR A 1 336 ? -1.318 -30.007 17.508 1.00 41.00 336 TYR A C 1
ATOM 2670 O O . TYR A 1 336 ? -1.486 -29.892 16.295 1.00 41.00 336 TYR A O 1
ATOM 2678 N N . GLU A 1 337 ? -1.824 -31.008 18.224 1.00 36.12 337 GLU A N 1
ATOM 2679 C CA . GLU A 1 337 ? -2.933 -31.847 17.791 1.00 36.12 337 GLU A CA 1
ATOM 2680 C C . GLU A 1 337 ? -4.175 -30.970 17.594 1.00 36.12 337 GLU A C 1
ATOM 2682 O O . GLU A 1 337 ? -4.515 -30.140 18.439 1.00 36.12 337 GLU A O 1
ATOM 2687 N N . THR A 1 338 ? -4.890 -31.147 16.485 1.00 37.00 338 THR A N 1
ATOM 2688 C CA . THR A 1 338 ? -6.282 -30.699 16.399 1.00 37.00 338 THR A CA 1
ATOM 2689 C C . THR A 1 338 ? -7.106 -31.752 15.681 1.00 37.00 338 THR A C 1
ATOM 2691 O O . THR A 1 338 ? -6.832 -32.134 14.545 1.00 37.00 338 THR A O 1
ATOM 2694 N N . SER A 1 339 ? -8.093 -32.250 16.416 1.00 38.31 339 SER A N 1
ATOM 2695 C CA . SER A 1 339 ? -9.065 -33.258 16.032 1.00 38.31 339 SER A CA 1
ATOM 2696 C C . SER A 1 339 ? -10.001 -32.758 14.935 1.00 38.31 339 SER A C 1
ATOM 2698 O O . SER A 1 339 ? -10.508 -31.638 14.987 1.00 38.31 339 SER A O 1
ATOM 2700 N N . ILE A 1 340 ? -10.249 -33.639 13.971 1.00 34.22 340 ILE A N 1
ATOM 2701 C CA . ILE A 1 340 ? -11.235 -33.505 12.902 1.00 34.22 340 ILE A CA 1
ATOM 2702 C C . ILE A 1 340 ? -12.596 -33.922 13.464 1.00 34.22 340 ILE A C 1
ATOM 2704 O O . ILE A 1 340 ? -12.708 -35.016 14.012 1.00 34.22 340 ILE A O 1
ATOM 2708 N N . ASP A 1 341 ? -13.616 -33.090 13.266 1.00 38.88 341 ASP A N 1
ATOM 2709 C CA . ASP A 1 341 ? -15.020 -33.490 13.388 1.00 38.88 341 ASP A CA 1
ATOM 2710 C C . ASP A 1 341 ? -15.746 -33.117 12.078 1.00 38.88 341 ASP A C 1
ATOM 2712 O O . ASP A 1 341 ? -15.622 -31.971 11.623 1.00 38.88 341 ASP A O 1
ATOM 2716 N N . PRO A 1 342 ? -16.439 -34.056 11.406 1.00 45.97 342 PRO A N 1
ATOM 2717 C CA . PRO A 1 342 ? -17.108 -33.810 10.138 1.00 45.97 342 PRO A CA 1
ATOM 2718 C C . PRO A 1 342 ? -18.600 -33.541 10.358 1.00 45.97 342 PRO A C 1
ATOM 2720 O O . PRO A 1 342 ? -19.239 -34.266 11.100 1.00 45.97 342 PRO A O 1
ATOM 2723 N N . HIS A 1 343 ? -19.157 -32.533 9.682 1.00 34.59 343 HIS A N 1
ATOM 2724 C CA . HIS A 1 343 ? -20.539 -32.445 9.169 1.00 34.59 343 HIS A CA 1
ATOM 2725 C C . HIS A 1 343 ? -20.826 -30.971 8.827 1.00 34.59 343 HIS A C 1
ATOM 2727 O O . HIS A 1 343 ? -20.884 -30.126 9.710 1.00 34.59 343 HIS A O 1
ATOM 2733 N N . ASN A 1 344 ? -21.054 -30.629 7.558 1.00 34.06 344 ASN A N 1
ATOM 2734 C CA . ASN A 1 344 ? -22.407 -30.603 6.999 1.00 34.06 344 ASN A CA 1
ATOM 2735 C C . ASN A 1 344 ? -22.398 -30.027 5.571 1.00 34.06 344 ASN A C 1
ATOM 2737 O O . ASN A 1 344 ? -21.699 -29.061 5.269 1.00 34.06 344 ASN A O 1
ATOM 2741 N N . ARG A 1 345 ? -23.191 -30.657 4.703 1.00 36.59 345 ARG A N 1
ATOM 2742 C CA . ARG A 1 345 ? -23.546 -30.189 3.360 1.00 36.59 345 ARG A CA 1
ATOM 2743 C C . ARG A 1 345 ? -24.527 -29.018 3.490 1.00 36.59 345 ARG A C 1
ATOM 2745 O O . ARG A 1 345 ? -25.348 -29.041 4.398 1.00 36.59 345 ARG A O 1
ATOM 2752 N N . ASP A 1 346 ? -24.481 -28.050 2.575 1.00 35.59 346 ASP A N 1
ATOM 2753 C CA . ASP A 1 346 ? -25.582 -27.873 1.617 1.00 35.59 346 ASP A CA 1
ATOM 2754 C C . ASP A 1 346 ? -25.348 -26.770 0.574 1.00 35.59 346 ASP A C 1
ATOM 2756 O O . ASP A 1 346 ? -24.646 -25.782 0.778 1.00 35.59 346 ASP A O 1
ATOM 2760 N N . ASN A 1 347 ? -25.956 -27.044 -0.580 1.00 34.81 347 ASN A N 1
ATOM 2761 C CA . ASN A 1 347 ? -26.018 -26.297 -1.829 1.00 34.81 347 ASN A CA 1
ATOM 2762 C C . ASN A 1 347 ? -26.682 -24.918 -1.708 1.00 34.81 347 ASN A C 1
ATOM 2764 O O . ASN A 1 347 ? -27.754 -24.819 -1.119 1.00 34.81 347 ASN A O 1
ATOM 2768 N N . SER A 1 348 ? -26.198 -23.940 -2.485 1.00 32.84 348 SER A N 1
ATOM 2769 C CA . SER A 1 348 ? -27.088 -23.029 -3.231 1.00 32.84 348 SER A CA 1
ATOM 2770 C C . SER A 1 348 ? -26.348 -22.215 -4.305 1.00 32.84 348 SER A C 1
ATOM 2772 O O . SER A 1 348 ? -25.595 -21.295 -4.003 1.00 32.84 348 SER A O 1
ATOM 2774 N N . SER A 1 349 ? -26.620 -22.585 -5.561 1.00 32.66 349 SER A N 1
ATOM 2775 C CA . SER A 1 349 ? -26.929 -21.725 -6.720 1.00 32.66 349 SER A CA 1
ATOM 2776 C C . SER A 1 349 ? -26.114 -20.445 -6.972 1.00 32.66 349 SER A C 1
ATOM 2778 O O . SER A 1 349 ? -26.344 -19.399 -6.368 1.00 32.66 349 SER A O 1
ATOM 2780 N N . GLN A 1 350 ? -25.280 -20.517 -8.014 1.00 31.58 350 GLN A N 1
ATOM 2781 C CA . GLN A 1 350 ? -24.716 -19.387 -8.751 1.00 31.58 350 GLN A CA 1
ATOM 2782 C C . GLN A 1 350 ? -25.807 -18.644 -9.546 1.00 31.58 350 GLN A C 1
ATOM 2784 O O . GLN A 1 350 ? -26.482 -19.238 -10.385 1.00 31.58 350 GLN A O 1
ATOM 2789 N N . GLN A 1 351 ? -25.919 -17.331 -9.345 1.00 29.55 351 GLN A N 1
ATOM 2790 C CA . GLN A 1 351 ? -26.462 -16.406 -10.341 1.00 29.55 351 GLN A CA 1
ATOM 2791 C C . GLN A 1 351 ? -25.361 -15.411 -10.716 1.00 29.55 351 GLN A C 1
ATOM 2793 O O . GLN A 1 351 ? -24.920 -14.604 -9.902 1.00 29.55 351 GLN A O 1
ATOM 2798 N N . HIS A 1 352 ? -24.898 -15.506 -11.961 1.00 30.31 352 HIS A N 1
ATOM 2799 C CA . HIS A 1 352 ? -24.014 -14.530 -12.584 1.00 30.31 352 HIS A CA 1
ATOM 2800 C C . HIS A 1 352 ? -24.817 -13.276 -12.945 1.00 30.31 352 HIS A C 1
ATOM 2802 O O . HIS A 1 352 ? -25.571 -13.297 -13.914 1.00 30.31 352 HIS A O 1
ATOM 2808 N N . ASN A 1 353 ? -24.604 -12.176 -12.223 1.00 27.47 353 ASN A N 1
ATOM 2809 C CA . ASN A 1 353 ? -24.972 -10.841 -12.689 1.00 27.47 353 ASN A CA 1
ATOM 2810 C C . ASN A 1 353 ? -23.700 -10.078 -13.064 1.00 27.47 353 ASN A C 1
ATOM 2812 O O . ASN A 1 353 ? -22.858 -9.785 -12.219 1.00 27.47 353 ASN A O 1
ATOM 2816 N N . LYS A 1 354 ? -23.560 -9.777 -14.360 1.00 29.97 354 LYS A N 1
ATOM 2817 C CA . LYS A 1 354 ? -22.577 -8.823 -14.877 1.00 29.97 354 LYS A CA 1
ATOM 2818 C C . LYS A 1 354 ? -23.073 -7.416 -14.536 1.00 29.97 354 LYS A C 1
ATOM 2820 O O . LYS A 1 354 ? -24.013 -6.939 -15.167 1.00 29.97 354 LYS A O 1
ATOM 2825 N N . HIS A 1 355 ? -22.451 -6.762 -13.559 1.00 29.34 355 HIS A N 1
ATOM 2826 C CA . HIS A 1 355 ? -22.557 -5.315 -13.394 1.00 29.34 355 HIS A CA 1
ATOM 2827 C C . HIS A 1 355 ? -21.309 -4.651 -13.969 1.00 29.34 355 HIS A C 1
ATOM 2829 O O . HIS A 1 355 ? -20.181 -4.979 -13.616 1.00 29.34 355 HIS A O 1
ATOM 2835 N N . SER A 1 356 ? -21.545 -3.784 -14.949 1.00 30.19 356 SER A N 1
ATOM 2836 C CA . SER A 1 356 ? -20.569 -2.895 -15.557 1.00 30.19 356 SER A CA 1
ATOM 2837 C C . SER A 1 356 ? -20.405 -1.674 -14.658 1.00 30.19 356 SER A C 1
ATOM 2839 O O . SER A 1 356 ? -21.268 -0.796 -14.660 1.00 30.19 356 SER A O 1
ATOM 2841 N N . ASP A 1 357 ? -19.313 -1.624 -13.904 1.00 30.78 357 ASP A N 1
ATOM 2842 C CA . ASP A 1 357 ? -18.936 -0.440 -13.141 1.00 30.78 357 ASP A CA 1
ATOM 2843 C C . ASP A 1 357 ? -18.312 0.595 -14.086 1.00 30.78 357 ASP A C 1
ATOM 2845 O O . ASP A 1 357 ? -17.193 0.442 -14.579 1.00 30.78 357 ASP A O 1
ATOM 2849 N N . THR A 1 358 ? -19.051 1.669 -14.359 1.00 28.94 358 THR A N 1
ATOM 2850 C CA . THR A 1 358 ? -18.495 2.910 -14.904 1.00 28.94 358 THR A CA 1
ATOM 2851 C C . THR A 1 358 ? -17.615 3.555 -13.838 1.00 28.94 358 THR A C 1
ATOM 2853 O O . THR A 1 358 ? -18.115 4.125 -12.871 1.00 28.94 358 THR A O 1
ATOM 2856 N N . VAL A 1 359 ? -16.298 3.438 -14.008 1.00 35.97 359 VAL A N 1
ATOM 2857 C CA . VAL A 1 359 ? -15.298 4.118 -13.179 1.00 35.97 359 VAL A CA 1
ATOM 2858 C C . VAL A 1 359 ? -15.342 5.612 -13.495 1.00 35.97 359 VAL A C 1
ATOM 2860 O O . VAL A 1 359 ? -14.970 6.032 -14.590 1.00 35.97 359 VAL A O 1
ATOM 2863 N N . ASP A 1 360 ? -15.801 6.406 -12.532 1.00 29.38 360 ASP A N 1
ATOM 2864 C CA . ASP A 1 360 ? -15.797 7.864 -12.607 1.00 29.38 360 ASP A CA 1
ATOM 2865 C C . ASP A 1 360 ? -14.342 8.363 -12.504 1.00 29.38 360 ASP A C 1
ATOM 2867 O O . ASP A 1 360 ? -13.708 8.341 -11.444 1.00 29.38 360 ASP A O 1
ATOM 2871 N N . SER A 1 361 ? -13.762 8.716 -13.652 1.00 34.03 361 SER A N 1
ATOM 2872 C CA . SER A 1 361 ? -12.405 9.249 -13.788 1.00 34.03 361 SER A CA 1
ATOM 2873 C C . SER A 1 361 ? -12.410 10.738 -13.438 1.00 34.03 361 SER A C 1
ATOM 2875 O O . SER A 1 361 ? -12.391 11.614 -14.299 1.00 34.03 361 SER A O 1
ATOM 2877 N N . THR A 1 362 ? -12.424 11.056 -12.145 1.00 31.75 362 THR A N 1
ATOM 2878 C CA . THR A 1 362 ? -12.008 12.386 -11.685 1.00 31.75 362 THR A CA 1
ATOM 2879 C C . THR A 1 362 ? -10.497 12.380 -11.472 1.00 31.75 362 THR A C 1
ATOM 2881 O O . THR A 1 362 ? -10.013 12.398 -10.338 1.00 31.75 362 THR A O 1
ATOM 2884 N N . ASP A 1 363 ? -9.736 12.317 -12.565 1.00 32.53 363 ASP A N 1
ATOM 2885 C CA . ASP A 1 363 ? -8.297 12.570 -12.525 1.00 32.53 363 ASP A CA 1
ATOM 2886 C C . ASP A 1 363 ? -8.073 14.064 -12.271 1.00 32.53 363 ASP A C 1
ATOM 2888 O O . ASP A 1 363 ? -8.069 14.904 -13.171 1.00 32.53 363 ASP A O 1
ATOM 2892 N N . ALA A 1 364 ? -7.894 14.415 -10.999 1.00 30.17 364 ALA A N 1
ATOM 2893 C CA . ALA A 1 364 ? -7.351 15.707 -10.630 1.00 30.17 364 ALA A CA 1
ATOM 2894 C C . ALA A 1 364 ? -5.934 15.821 -11.218 1.00 30.17 364 ALA A C 1
ATOM 2896 O O . ALA A 1 364 ? -4.999 15.134 -10.801 1.00 30.17 364 ALA A O 1
ATOM 2897 N N . THR A 1 365 ? -5.758 16.702 -12.202 1.00 27.28 365 THR A N 1
ATOM 2898 C CA . THR A 1 365 ? -4.444 17.097 -12.711 1.00 27.28 365 THR A CA 1
ATOM 2899 C C . THR A 1 365 ? -3.697 17.858 -11.618 1.00 27.28 365 THR A C 1
ATOM 2901 O O . THR A 1 365 ? -3.855 19.069 -11.458 1.00 27.28 365 THR A O 1
ATOM 2904 N N . TYR A 1 366 ? -2.894 17.151 -10.828 1.00 34.50 366 TYR A N 1
ATOM 2905 C CA . TYR A 1 366 ? -1.989 17.772 -9.868 1.00 34.50 366 TYR A CA 1
ATOM 2906 C C . TYR A 1 366 ? -0.747 18.295 -10.595 1.00 34.50 366 TYR A C 1
ATOM 2908 O O . TYR A 1 366 ? 0.012 17.530 -11.191 1.00 34.50 366 TYR A O 1
ATOM 2916 N N . ASN A 1 367 ? -0.506 19.604 -10.499 1.00 26.28 367 ASN A N 1
ATOM 2917 C CA . ASN A 1 367 ? 0.776 20.206 -10.854 1.00 26.28 367 ASN A CA 1
ATOM 2918 C C . ASN A 1 367 ? 1.817 19.811 -9.800 1.00 26.28 367 ASN A C 1
ATOM 2920 O O . ASN A 1 367 ? 2.030 20.515 -8.812 1.00 26.28 367 ASN A O 1
ATOM 2924 N N . VAL A 1 368 ? 2.449 18.658 -9.994 1.00 33.66 368 VAL A N 1
ATOM 2925 C CA . VAL A 1 368 ? 3.636 18.265 -9.235 1.00 33.66 368 VAL A CA 1
ATOM 2926 C C . VAL A 1 368 ? 4.792 19.141 -9.721 1.00 33.66 368 VAL A C 1
ATOM 2928 O O . VAL A 1 368 ? 5.156 19.100 -10.894 1.00 33.66 368 VAL A O 1
ATOM 2931 N N . ARG A 1 369 ? 5.348 19.982 -8.841 1.00 32.81 369 ARG A N 1
ATOM 2932 C CA . ARG A 1 369 ? 6.620 20.668 -9.110 1.00 32.81 369 ARG A CA 1
ATOM 2933 C C . ARG A 1 369 ? 7.752 19.694 -8.790 1.00 32.81 369 ARG A C 1
ATOM 2935 O O . ARG A 1 369 ? 7.875 19.256 -7.649 1.00 32.81 369 ARG A O 1
ATOM 2942 N N . TYR A 1 370 ? 8.530 19.348 -9.807 1.00 40.69 370 TYR A N 1
ATOM 2943 C CA . TYR A 1 370 ? 9.652 18.415 -9.720 1.00 40.69 370 TYR A CA 1
ATOM 2944 C C . TYR A 1 370 ? 10.956 19.145 -9.364 1.00 40.69 370 TYR A C 1
ATOM 2946 O O . TYR A 1 370 ? 11.063 20.351 -9.614 1.00 40.69 370 TYR A O 1
ATOM 2954 N N . PRO A 1 371 ? 11.953 18.448 -8.786 1.00 36.12 371 PRO A N 1
ATOM 2955 C CA . PRO A 1 371 ? 13.307 18.979 -8.694 1.00 36.12 371 PRO A CA 1
ATOM 2956 C C . PRO A 1 371 ? 13.831 19.335 -10.093 1.00 36.12 371 PRO A C 1
ATOM 2958 O O . PRO A 1 371 ? 13.703 18.555 -11.033 1.00 36.12 371 PRO A O 1
ATOM 2961 N N . VAL A 1 372 ? 14.408 20.528 -10.228 1.00 38.84 372 VAL A N 1
ATOM 2962 C CA . VAL A 1 372 ? 15.028 20.994 -11.472 1.00 38.84 372 VAL A CA 1
ATOM 2963 C C . VAL A 1 372 ? 16.513 20.660 -11.408 1.00 38.84 372 VAL A C 1
ATOM 2965 O O . VAL A 1 372 ? 17.202 21.037 -10.460 1.00 38.84 372 VAL A O 1
ATOM 2968 N N . TYR A 1 373 ? 17.015 19.953 -12.415 1.00 39.16 373 TYR A N 1
ATOM 2969 C CA . TYR A 1 373 ? 18.444 19.701 -12.555 1.00 39.16 373 TYR A CA 1
ATOM 2970 C C . TYR A 1 373 ? 19.127 20.951 -13.115 1.00 39.16 373 TYR A C 1
ATOM 2972 O O . TYR A 1 373 ? 18.826 21.389 -14.226 1.00 39.16 373 TYR A O 1
ATOM 2980 N N . GLY A 1 374 ? 20.038 21.530 -12.334 1.00 36.38 374 GLY A N 1
ATOM 2981 C CA . GLY A 1 374 ? 20.937 22.592 -12.777 1.00 36.38 374 GLY A CA 1
ATOM 2982 C C . GLY A 1 374 ? 22.316 22.013 -13.081 1.00 36.38 374 GLY A C 1
ATOM 2983 O O . GLY A 1 374 ? 22.741 21.045 -12.449 1.00 36.38 374 GLY A O 1
ATOM 2984 N N . ARG A 1 375 ? 23.035 22.590 -14.047 1.00 42.78 375 ARG A N 1
ATOM 2985 C CA . ARG A 1 375 ? 24.482 22.360 -14.149 1.00 42.78 375 ARG A CA 1
ATOM 2986 C C . ARG A 1 375 ? 25.186 23.364 -13.248 1.00 42.78 375 ARG A C 1
ATOM 2988 O O . ARG A 1 375 ? 24.858 24.546 -13.308 1.00 42.78 375 ARG A O 1
ATOM 2995 N N . ASN A 1 376 ? 26.115 22.894 -12.422 1.00 57.69 376 ASN A N 1
ATOM 2996 C CA . ASN A 1 376 ? 27.013 23.788 -11.696 1.00 57.69 376 ASN A CA 1
ATOM 2997 C C . ASN A 1 376 ? 28.022 24.437 -12.667 1.00 57.69 376 ASN A C 1
ATOM 2999 O O . ASN A 1 376 ? 28.077 24.081 -13.849 1.00 57.69 376 ASN A O 1
ATOM 3003 N N . ASP A 1 377 ? 28.835 25.369 -12.169 1.00 52.19 377 ASP A N 1
ATOM 3004 C CA . ASP A 1 377 ? 29.832 26.098 -12.973 1.00 52.19 377 ASP A CA 1
ATOM 3005 C C . ASP A 1 377 ? 30.907 25.176 -13.593 1.00 52.19 377 ASP A C 1
ATOM 3007 O O . ASP A 1 377 ? 31.606 25.563 -14.527 1.00 52.19 377 ASP A O 1
ATOM 3011 N N . GLU A 1 378 ? 31.001 23.923 -13.131 1.00 61.47 378 GLU A N 1
ATOM 3012 C CA . GLU A 1 378 ? 31.860 22.875 -13.698 1.00 61.47 378 GLU A CA 1
ATOM 3013 C C . GLU A 1 378 ? 31.158 22.008 -14.761 1.00 61.47 378 GLU A C 1
ATOM 3015 O O . GLU A 1 378 ? 31.729 21.039 -15.264 1.00 61.47 378 GLU A O 1
ATOM 3020 N N . GLY A 1 379 ? 29.900 22.301 -15.098 1.00 52.03 379 GLY A N 1
ATOM 3021 C CA . GLY A 1 379 ? 29.119 21.543 -16.073 1.00 52.03 379 GLY A CA 1
ATOM 3022 C C . GLY A 1 379 ? 28.603 20.189 -15.573 1.00 52.03 379 GLY A C 1
ATOM 3023 O O . GLY A 1 379 ? 28.059 19.426 -16.377 1.00 52.03 379 GLY A O 1
ATOM 3024 N N . ARG A 1 380 ? 28.726 19.879 -14.275 1.00 43.12 380 ARG A N 1
ATOM 3025 C CA . ARG A 1 380 ? 28.163 18.660 -13.675 1.00 43.12 380 ARG A CA 1
ATOM 3026 C C . ARG A 1 380 ? 26.691 18.880 -13.349 1.00 43.12 380 ARG A C 1
ATOM 3028 O O . ARG A 1 380 ? 26.319 19.927 -12.824 1.00 43.12 380 ARG A O 1
ATOM 3035 N N . CYS A 1 381 ? 25.850 17.893 -13.655 1.00 35.34 381 CYS A N 1
ATOM 3036 C CA . CYS A 1 381 ? 24.456 17.905 -13.219 1.00 35.34 381 CYS A CA 1
ATOM 3037 C C . CYS A 1 381 ? 24.406 17.727 -11.699 1.00 35.34 381 CYS A C 1
ATOM 3039 O O . CYS A 1 381 ? 24.715 16.648 -11.195 1.00 35.34 381 CYS A O 1
ATOM 3041 N N . GLU A 1 382 ? 23.994 18.770 -10.985 1.00 34.03 382 GLU A N 1
ATOM 3042 C CA . GLU A 1 382 ? 23.705 18.710 -9.557 1.00 34.03 382 GLU A CA 1
ATOM 3043 C C . GLU A 1 382 ? 22.201 18.861 -9.318 1.00 34.03 382 GLU A C 1
ATOM 3045 O O . GLU A 1 382 ? 21.482 19.577 -10.023 1.00 34.03 382 GLU A O 1
ATOM 3050 N N . LEU A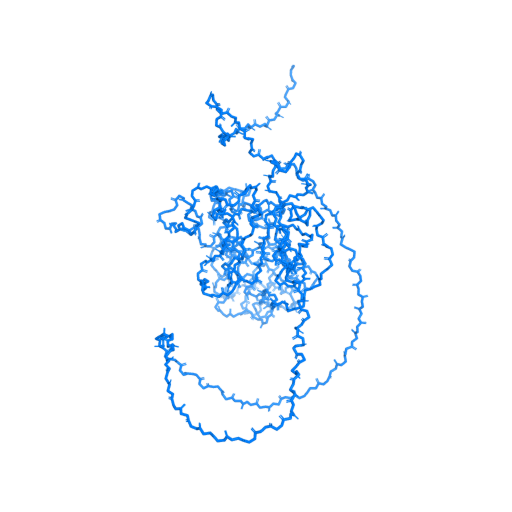 1 383 ? 21.712 18.150 -8.303 1.00 39.09 383 LEU A N 1
ATOM 3051 C CA . LEU A 1 383 ? 20.344 18.285 -7.829 1.00 39.09 383 LEU A CA 1
ATOM 3052 C C . LEU A 1 383 ? 20.224 19.612 -7.068 1.00 39.09 383 LEU A C 1
ATOM 3054 O O . LEU A 1 383 ? 20.613 19.705 -5.905 1.00 39.09 383 LEU A O 1
ATOM 3058 N N . VAL A 1 384 ? 19.673 20.640 -7.713 1.00 33.50 384 VAL A N 1
ATOM 3059 C CA . VAL A 1 384 ? 19.435 21.937 -7.073 1.00 33.50 384 VAL A CA 1
ATOM 3060 C C . VAL A 1 384 ? 18.034 21.937 -6.464 1.00 33.50 384 VAL A C 1
ATOM 3062 O O . VAL A 1 384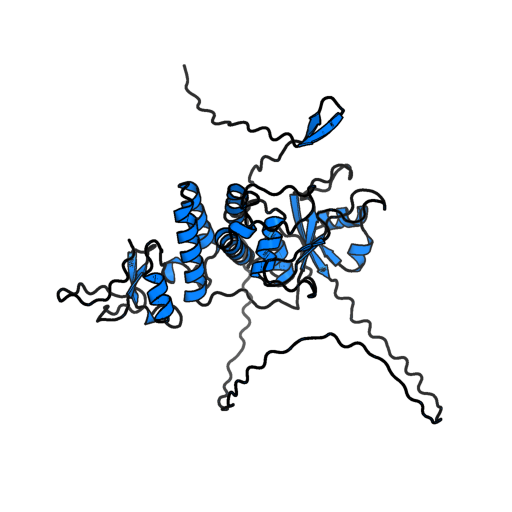 ? 17.027 22.115 -7.149 1.00 33.50 384 VAL A O 1
ATOM 3065 N N . LEU A 1 385 ? 17.948 21.755 -5.146 1.00 29.66 385 LEU A N 1
ATOM 3066 C CA . LEU A 1 385 ? 16.693 21.912 -4.407 1.00 29.66 385 LEU A CA 1
ATOM 3067 C C . LEU A 1 385 ? 16.407 23.405 -4.176 1.00 29.66 385 LEU A C 1
ATOM 3069 O O . LEU A 1 385 ? 16.687 23.945 -3.107 1.00 29.66 385 LEU A O 1
ATOM 3073 N N . GLN A 1 386 ? 15.843 24.095 -5.171 1.00 29.06 386 GLN A N 1
ATOM 3074 C CA . GLN A 1 386 ? 15.318 25.449 -4.966 1.00 29.06 386 GLN A CA 1
ATOM 3075 C C . GLN A 1 386 ? 13.968 25.403 -4.239 1.00 29.06 386 GLN A C 1
ATOM 3077 O O . GLN A 1 386 ? 12.928 25.092 -4.817 1.00 29.06 386 GLN A O 1
ATOM 3082 N N . TRP A 1 387 ? 13.976 25.778 -2.962 1.00 24.84 387 TRP A N 1
ATOM 3083 C CA . TRP A 1 387 ? 12.765 26.102 -2.215 1.00 24.84 387 TRP A CA 1
ATOM 3084 C C . TRP A 1 387 ? 12.333 27.531 -2.552 1.00 24.84 387 TRP A C 1
ATOM 3086 O O . TRP A 1 387 ? 12.890 28.492 -2.028 1.00 24.84 387 TRP A O 1
ATOM 3096 N N . THR A 1 388 ? 11.327 27.694 -3.413 1.00 27.67 388 THR A N 1
ATOM 3097 C CA . THR A 1 388 ? 10.657 28.991 -3.593 1.00 27.67 388 THR A CA 1
ATOM 3098 C C . THR A 1 388 ? 9.272 28.956 -2.952 1.00 27.67 388 THR A C 1
ATOM 3100 O O . THR A 1 388 ? 8.305 28.428 -3.504 1.00 27.67 388 THR A O 1
ATOM 3103 N N . ASN A 1 389 ? 9.165 29.548 -1.759 1.00 27.25 389 ASN A N 1
ATOM 3104 C CA . ASN A 1 389 ? 7.882 29.866 -1.138 1.00 27.25 389 ASN A CA 1
ATOM 3105 C C . ASN A 1 389 ? 7.162 30.904 -2.004 1.00 27.25 389 ASN A C 1
ATOM 3107 O O . ASN A 1 389 ? 7.477 32.088 -1.960 1.00 27.25 389 ASN A O 1
ATOM 3111 N N . SER A 1 390 ? 6.186 30.464 -2.792 1.00 27.47 390 SER A N 1
ATOM 3112 C CA . SER A 1 390 ? 5.277 31.353 -3.516 1.00 27.47 390 SER A CA 1
ATOM 3113 C C . SER A 1 390 ? 3.915 31.371 -2.814 1.00 27.47 390 SER A C 1
ATOM 3115 O O . SER A 1 390 ? 2.938 30.817 -3.304 1.00 27.47 390 SER A O 1
ATOM 3117 N N . PHE A 1 391 ? 3.855 32.024 -1.648 1.00 27.67 391 PHE A N 1
ATOM 3118 C CA . PHE A 1 391 ? 2.609 32.594 -1.127 1.00 27.67 391 PHE A CA 1
ATOM 3119 C C . PHE A 1 391 ? 2.511 34.031 -1.645 1.00 27.67 391 PHE A C 1
ATOM 3121 O O . PHE A 1 391 ? 3.071 34.960 -1.070 1.00 27.67 391 PHE A O 1
ATOM 3128 N N . GLY A 1 392 ? 1.831 34.209 -2.776 1.00 25.23 392 GLY A N 1
ATOM 3129 C CA . GLY A 1 392 ? 1.481 35.528 -3.289 1.00 25.23 392 GLY A CA 1
ATOM 3130 C C . GLY A 1 392 ? 0.262 36.075 -2.553 1.00 25.23 392 GLY A C 1
ATOM 3131 O O . GLY A 1 392 ? -0.865 35.849 -2.985 1.00 25.23 392 GLY A O 1
ATOM 3132 N N . PHE A 1 393 ? 0.480 36.814 -1.466 1.00 23.61 393 PHE A N 1
ATOM 3133 C CA . PHE A 1 393 ? -0.489 37.805 -1.004 1.00 23.61 393 PHE A CA 1
ATOM 3134 C C . PHE A 1 393 ? -0.433 38.991 -1.973 1.00 23.61 393 PHE A C 1
ATOM 3136 O O . PHE A 1 393 ? 0.557 39.716 -2.016 1.00 23.61 393 PHE A O 1
ATOM 3143 N N . ARG A 1 394 ? -1.494 39.202 -2.760 1.00 26.59 394 ARG A N 1
ATOM 3144 C CA . ARG A 1 394 ? -1.755 40.517 -3.352 1.00 26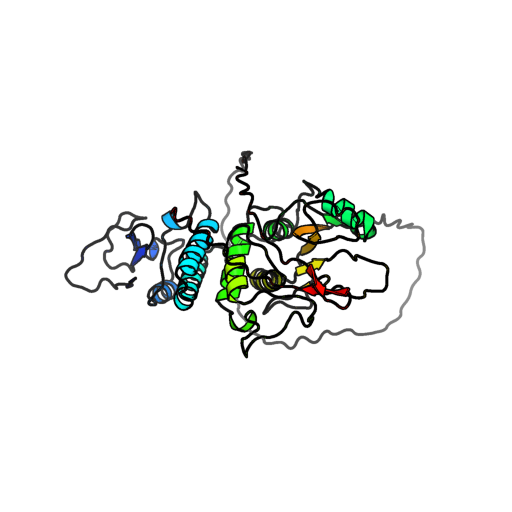.59 394 ARG A CA 1
ATOM 3145 C C . ARG A 1 394 ? -2.414 41.377 -2.276 1.00 26.59 394 ARG A C 1
ATOM 3147 O O . ARG A 1 394 ? -3.576 41.154 -1.951 1.00 26.59 394 ARG A O 1
ATOM 3154 N N . GLN A 1 395 ? -1.688 42.351 -1.740 1.00 24.41 395 GLN A N 1
ATOM 3155 C CA . GLN A 1 395 ? -2.307 43.569 -1.224 1.00 24.41 395 GLN A CA 1
ATOM 3156 C C . GLN A 1 395 ? -2.095 44.666 -2.263 1.00 24.41 395 GLN A C 1
ATOM 3158 O O . GLN A 1 395 ? -0.969 44.918 -2.682 1.00 24.41 395 GLN A O 1
ATOM 3163 N N . ASN A 1 396 ? -3.205 45.258 -2.701 1.00 28.70 396 ASN A N 1
ATOM 3164 C CA . ASN A 1 396 ? -3.210 46.498 -3.460 1.00 28.70 396 ASN A CA 1
ATOM 3165 C C . ASN A 1 396 ? -2.844 47.647 -2.514 1.00 28.70 396 ASN A C 1
ATOM 3167 O O . ASN A 1 396 ? -3.542 47.844 -1.516 1.00 28.70 396 ASN A O 1
ATOM 3171 N N . ILE A 1 397 ? -1.812 48.407 -2.874 1.00 32.09 397 ILE A N 1
ATOM 3172 C CA . ILE A 1 397 ? -1.799 49.871 -2.781 1.00 32.09 397 ILE A CA 1
ATOM 3173 C C . ILE A 1 397 ? -1.380 50.373 -4.155 1.00 32.09 397 ILE A C 1
ATOM 3175 O O . ILE A 1 397 ? -0.384 49.821 -4.681 1.00 32.09 397 ILE A O 1
#

Organism: Mytilus edulis (NCBI:txid6550)

pLDDT: mean 78.08, std 24.55, range [23.61, 98.75]

Sequence (397 aa):
MVRARSCKSRYRKQYPCCICSKDCECTESVLCFGCGKWVHSGCVGKGMSSELTKQWATRGLKFYCKFCCFDQESFDCQQSLLRLESTLKDGNTSQITNTATSESLLLKTYDIKLPEQSNQICLENVDEVSANILRGFAPAVLETRTPIETIGYRSVSTGLFGTQIYHHHLRLLTALEIISNKQQYDTSSKGYTDRIRDNRVVTSPYEQLVRNAIVIGAYSDMQHMYGLSAVINKPLQSYYPPLVSSNYHTEPYHRKIVGRTVNECEEAAVTIMWTMKVRPQPFAVFDPNHFVPLLRLHTPTSQFVDLDDSSDQDHTSNQRNAKNNKCNKEGTNQDYETSIDPHNRDNSSQQHNKHSDTVDSTDATYNVRYPVYGRNDEGRCELVLQWTNSFGFRQNI

Secondary structure (DSSP, 8-state):
------S-SSS----BBTTT--B-SS--EEE-TTT--EEEGGGSTT---HHHHHHHTSTT-----HHHHEETTEE-HHHHHHHHHHHHHTT-HHHHHHHHHHHHHHHHHTT--PPPPPS-----SB-HHHHHHHHHH-TTHHHHEEEB---THHHHHHHHHSSSTTHHHHHHHHHHHHHHTHHHH-TTSTT---SS--TTSPPPPHHHHHHHHHSTT----HHHHHHHHHHHTS-EEEE----SSS-----TTSEEE--TT--TTSPPSEEEEEE-SS--SSGGG----EEEEEEEP---------------------------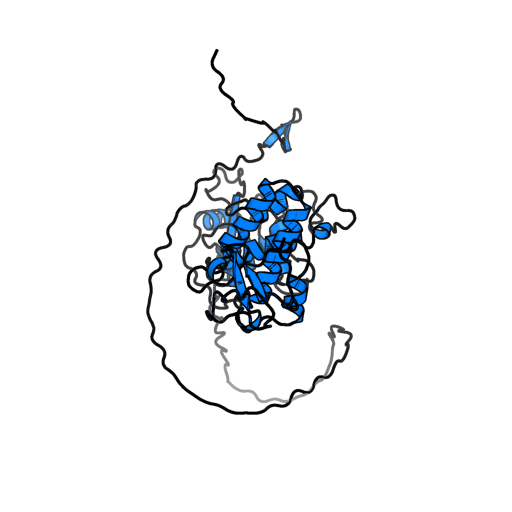-------------------------------------------PPPPEEEE-TTS-EEEE-------------

Radius of gyration: 27.17 Å; chains: 1; bounding box: 63×104×70 Å

InterPro domains:
  IPR011011 Zinc finger, FYVE/PHD-type [SSF57903] (11-71)
  IPR019786 Zinc finger, PHD-type, conserved site [PS01359] (17-68)
  IPR047273 Vertnin-like, ovarian tumor domain [cd22791] (146-295)